Protein 4B2U (pdb70)

Radius of gyration: 8.45 Å; Cα contacts (8 Å, |Δi|>4): 69; chains: 1; bounding box: 25×18×13 Å

Foldseek 3Di:
DPQADDFFAFFQDCVVPTSLVQDFADDDPTTGSHHD

Nearest PDB structures (foldseek):
  4b2u-assembly1_A  TM=9.151E-01  e=2.242E-06  Hexophthalma dolichocephala
  4b2u-assembly1_A  TM=9.334E-01  e=3.554E-06  Hexophthalma dolichocephala
  4b2u-assembly1_A  TM=9.278E-01  e=2.105E-06  Hexophthalma dolichocephala
  4b2u-assembly1_A  TM=9.190E-01  e=1.086E-07  Hexophthalma dolichocephala
  4b2u-assembly1_A  TM=9.205E-01  e=9.787E-08  Hexophthalma dolichocephala

Organism: Hexophthalma dolichocephala (NCBI:txid2599099)

Structure (mmCIF, N/CA/C/O backbone):
data_4B2U
#
_entry.id   4B2U
#
_cell.length_a   1.000
_cell.length_b   1.000
_cell.length_c   1.000
_cell.angle_alpha   90.00
_cell.angle_beta   90.00
_cell.angle_gamma   90.00
#
_symmetry.space_group_name_H-M   'P 1'
#
loop_
_atom_site.group_PDB
_atom_site.id
_atom_site.type_symbol
_atom_site.label_atom_id
_atom_site.label_alt_id
_atom_site.label_comp_id
_atom_site.label_asym_id
_atom_site.label_entity_id
_atom_site.label_seq_id
_atom_site.pdbx_PDB_ins_code
_atom_site.Cartn_x
_atom_site.Cartn_y
_atom_site.Cartn_z
_atom_site.occupancy
_atom_site.B_iso_or_equiv
_atom_site.auth_seq_id
_atom_site.auth_comp_id
_atom_site.auth_asym_id
_atom_site.auth_atom_id
_atom_site.pdbx_PDB_model_num
ATOM 1 N N . GLY A 1 1 ? 13.071 -4.899 -7.594 1.00 0.00 1 GLY A N 1
ATOM 2 C CA . GLY A 1 1 ? 12.270 -4.392 -6.456 1.00 0.00 1 GLY A CA 1
ATOM 3 C C . GLY A 1 1 ? 13.129 -3.678 -5.438 1.00 0.00 1 GLY A C 1
ATOM 4 O O . GLY A 1 1 ? 14.337 -3.899 -5.373 1.00 0.00 1 GLY A O 1
ATOM 10 N N . THR A 1 2 ? 12.511 -2.825 -4.633 1.00 0.00 2 THR A N 1
ATOM 11 C CA . THR A 1 2 ? 13.237 -2.057 -3.635 1.00 0.00 2 THR A CA 1
ATOM 12 C C . THR A 1 2 ? 13.036 -2.659 -2.239 1.00 0.00 2 THR A C 1
ATOM 13 O O . THR A 1 2 ? 12.558 -1.988 -1.316 1.00 0.00 2 THR A O 1
ATOM 24 N N . TYR A 1 3 ? 13.401 -3.941 -2.106 1.00 0.00 3 TYR A N 1
ATOM 25 C CA . TYR A 1 3 ? 13.263 -4.694 -0.852 1.00 0.00 3 TYR A CA 1
ATOM 26 C C . TYR A 1 3 ? 11.795 -5.036 -0.571 1.00 0.00 3 TYR A C 1
ATOM 27 O O . TYR A 1 3 ? 11.468 -6.178 -0.248 1.00 0.00 3 TYR A O 1
ATOM 45 N N . CYS A 1 4 ? 10.923 -4.057 -0.723 1.00 0.00 4 CYS A N 1
ATOM 46 C CA . CYS A 1 4 ? 9.490 -4.266 -0.605 1.00 0.00 4 CYS A CA 1
ATOM 47 C C . CYS A 1 4 ? 8.795 -3.543 -1.759 1.00 0.00 4 CYS A C 1
ATOM 48 O O . CYS A 1 4 ? 9.470 -2.933 -2.593 1.00 0.00 4 CYS A O 1
ATOM 55 N N . ILE A 1 5 ? 7.475 -3.624 -1.830 1.00 0.00 5 ILE A N 1
ATOM 56 C CA . ILE A 1 5 ? 6.722 -2.940 -2.877 1.00 0.00 5 ILE A CA 1
ATOM 57 C C . ILE A 1 5 ? 6.912 -1.436 -2.735 1.00 0.00 5 ILE A C 1
ATOM 58 O O . ILE A 1 5 ? 6.767 -0.884 -1.642 1.00 0.00 5 ILE A O 1
ATOM 74 N N . GLU A 1 6 ? 7.249 -0.781 -3.839 1.00 0.00 6 GLU A N 1
ATOM 75 C CA . GLU A 1 6 ? 7.602 0.628 -3.815 1.00 0.00 6 GLU A CA 1
ATOM 76 C C . GLU A 1 6 ? 6.403 1.503 -3.477 1.00 0.00 6 GLU A C 1
ATOM 77 O O . GLU A 1 6 ? 5.246 1.135 -3.701 1.00 0.00 6 GLU A O 1
ATOM 89 N N . LEU A 1 7 ? 6.709 2.668 -2.933 1.00 0.00 7 LEU A N 1
ATOM 90 C CA . LEU A 1 7 ? 5.710 3.589 -2.423 1.00 0.00 7 LEU A CA 1
ATOM 91 C C . LEU A 1 7 ? 4.855 4.139 -3.562 1.00 0.00 7 LEU A C 1
ATOM 92 O O . LEU A 1 7 ? 5.367 4.761 -4.492 1.00 0.00 7 LEU A O 1
ATOM 108 N N . GLY A 1 8 ? 3.557 3.896 -3.479 1.00 0.00 8 GLY A N 1
ATOM 109 C CA . GLY A 1 8 ? 2.642 4.371 -4.497 1.00 0.00 8 GLY A CA 1
ATOM 110 C C . GLY A 1 8 ? 1.952 3.244 -5.237 1.00 0.00 8 GLY A C 1
ATOM 111 O O . GLY A 1 8 ? 0.950 3.463 -5.918 1.00 0.00 8 GLY A O 1
ATOM 115 N N . GLU A 1 9 ? 2.479 2.037 -5.101 1.00 0.00 9 GLU A N 1
ATOM 116 C CA . GLU A 1 9 ? 1.936 0.885 -5.802 1.00 0.00 9 GLU A CA 1
ATOM 117 C C . GLU A 1 9 ? 0.775 0.261 -5.040 1.00 0.00 9 GLU A C 1
ATOM 118 O O . GLU A 1 9 ? 0.550 0.557 -3.866 1.00 0.00 9 GLU A O 1
ATOM 130 N N . ARG A 1 10 ? 0.041 -0.599 -5.731 1.00 0.00 10 ARG A N 1
ATOM 131 C CA .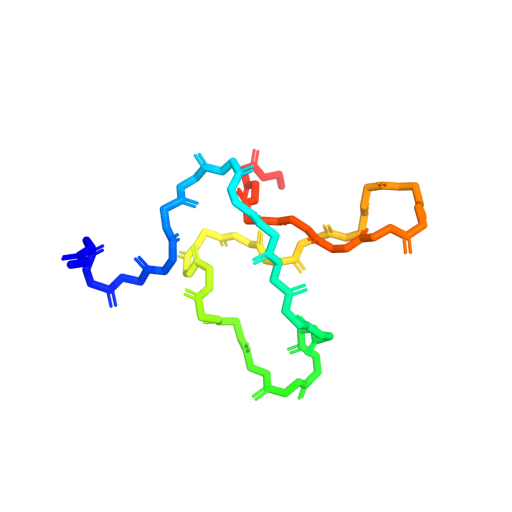 ARG A 1 10 ? -1.097 -1.296 -5.153 1.00 0.00 10 ARG A CA 1
ATOM 132 C C . ARG A 1 10 ? -0.615 -2.513 -4.380 1.00 0.00 10 ARG A C 1
ATOM 133 O O . ARG A 1 10 ? 0.316 -3.197 -4.807 1.00 0.00 10 ARG A O 1
ATOM 154 N N . CYS A 1 11 ? -1.245 -2.789 -3.255 1.00 0.00 11 CYS A N 1
ATOM 155 C CA . CYS A 1 11 ? -0.885 -3.946 -2.456 1.00 0.00 11 CYS A CA 1
ATOM 156 C C . CYS A 1 11 ? -2.109 -4.810 -2.174 1.00 0.00 11 CYS A C 1
ATOM 157 O O . CYS A 1 11 ? -3.241 -4.323 -2.212 1.00 0.00 11 CYS A O 1
ATOM 164 N N . PRO A 1 12 ? -1.902 -6.119 -1.954 1.00 0.00 12 PRO A N 1
ATOM 165 C CA . PRO A 1 12 ? -2.967 -7.020 -1.507 1.00 0.00 12 PRO A CA 1
ATOM 166 C C . PRO A 1 12 ? -3.361 -6.721 -0.068 1.00 0.00 12 PRO A C 1
ATOM 167 O O . PRO A 1 12 ? -2.671 -5.968 0.613 1.00 0.00 12 PRO A O 1
ATOM 178 N N . ASN A 1 13 ? -4.461 -7.312 0.384 1.00 0.00 13 ASN A N 1
ATOM 179 C CA . ASN A 1 13 ? -4.961 -7.086 1.738 1.00 0.00 13 ASN A CA 1
ATOM 180 C C . ASN A 1 13 ? -3.842 -7.273 2.770 1.00 0.00 13 ASN A C 1
ATOM 181 O O . ASN A 1 13 ? -3.256 -8.352 2.871 1.00 0.00 13 ASN A O 1
ATOM 192 N N . PRO A 1 14 ? -3.537 -6.210 3.545 1.00 0.00 14 PRO A N 1
ATOM 193 C CA . PRO A 1 14 ? -2.429 -6.192 4.515 1.00 0.00 14 PRO A CA 1
ATOM 194 C C . PRO A 1 14 ? -2.499 -7.305 5.555 1.00 0.00 14 PRO A C 1
ATOM 195 O O . PRO A 1 14 ? -1.509 -7.591 6.230 1.00 0.00 14 PRO A O 1
ATOM 206 N N . ARG A 1 15 ? -3.659 -7.932 5.687 1.00 0.00 15 ARG A N 1
ATOM 207 C CA . ARG A 1 15 ? -3.815 -9.055 6.603 1.00 0.00 15 ARG A CA 1
ATOM 208 C C . ARG A 1 15 ? -2.934 -10.225 6.166 1.00 0.00 15 ARG A C 1
ATOM 209 O O . ARG A 1 15 ? -2.590 -11.095 6.966 1.00 0.00 15 ARG A O 1
ATOM 230 N N . GLU A 1 16 ? -2.562 -10.227 4.889 1.00 0.00 16 GLU A N 1
ATOM 231 C CA . GLU A 1 16 ? -1.671 -11.247 4.342 1.00 0.00 16 GLU A CA 1
ATOM 232 C C . GLU A 1 16 ? -0.214 -10.914 4.656 1.00 0.00 16 GLU A C 1
ATOM 233 O O . GLU A 1 16 ? 0.683 -11.739 4.461 1.00 0.00 16 GLU A O 1
ATOM 245 N N . GLY A 1 17 ? 0.011 -9.707 5.153 1.00 0.00 17 GLY A N 1
ATOM 246 C CA . GLY A 1 17 ? 1.353 -9.255 5.449 1.00 0.00 17 GLY A CA 1
ATOM 247 C C . GLY A 1 17 ? 1.707 -8.013 4.660 1.00 0.00 17 GLY A C 1
ATOM 248 O O . GLY A 1 17 ? 1.409 -7.929 3.467 1.00 0.00 17 GLY A O 1
ATOM 252 N N . ASP A 1 18 ? 2.325 -7.032 5.312 1.00 0.00 18 ASP A N 1
ATOM 253 C CA . ASP A 1 18 ? 2.720 -5.817 4.617 1.00 0.00 18 ASP A CA 1
ATOM 254 C C . ASP A 1 18 ? 3.980 -6.061 3.801 1.00 0.00 18 ASP A C 1
ATOM 255 O O . ASP A 1 18 ? 5.081 -6.115 4.344 1.00 0.00 18 ASP A O 1
ATOM 264 N N . TRP A 1 19 ? 3.814 -6.192 2.492 1.00 0.00 19 TRP A N 1
ATOM 265 C CA . TRP A 1 19 ? 4.949 -6.268 1.578 1.00 0.00 19 TRP A CA 1
ATOM 266 C C . TRP A 1 19 ? 5.247 -4.876 1.037 1.00 0.00 19 TRP A C 1
ATOM 267 O O . TRP A 1 19 ? 6.066 -4.688 0.156 1.00 0.00 19 TRP A O 1
ATOM 288 N N . CYS A 1 20 ? 4.562 -3.917 1.625 1.00 0.00 20 CYS A N 1
ATOM 289 C CA . CYS A 1 20 ? 4.659 -2.496 1.304 1.00 0.00 20 CYS A CA 1
ATOM 290 C C . CYS A 1 20 ? 5.798 -1.825 2.035 1.00 0.00 20 CYS A C 1
ATOM 291 O O . CYS A 1 20 ? 6.123 -0.680 1.738 1.00 0.00 20 CYS A O 1
ATOM 298 N N . CYS A 1 21 ? 6.473 -2.607 2.864 1.00 0.00 21 CYS A N 1
ATOM 299 C CA . CYS A 1 21 ? 6.981 -2.281 4.221 1.00 0.00 21 CYS A CA 1
ATOM 300 C C . CYS A 1 21 ? 7.119 -0.792 4.627 1.00 0.00 21 CYS A C 1
ATOM 301 O O . CYS A 1 21 ? 7.950 -0.446 5.466 1.00 0.00 21 CYS A O 1
ATOM 308 N N . HIS A 1 22 ? 6.300 0.069 4.053 1.00 0.00 22 HIS A N 1
ATOM 309 C CA . HIS A 1 22 ? 5.920 1.318 4.694 1.00 0.00 22 HIS A CA 1
ATOM 310 C C . HIS A 1 22 ? 4.602 1.066 5.416 1.00 0.00 22 HIS A C 1
ATOM 311 O O . HIS A 1 22 ? 4.585 0.798 6.616 1.00 0.00 22 HIS A O 1
ATOM 326 N N . LYS A 1 23 ? 3.500 1.137 4.673 1.00 0.00 23 LYS A N 1
ATOM 327 C CA . LYS A 1 23 ? 2.222 0.622 5.140 1.00 0.00 23 LYS A CA 1
ATOM 328 C C . LYS A 1 23 ? 1.332 0.271 3.955 1.00 0.00 23 LYS A C 1
ATOM 329 O O . LYS A 1 23 ? 1.198 1.060 3.023 1.00 0.00 23 LYS A O 1
ATOM 348 N N . CYS A 1 24 ? 0.750 -0.919 3.976 1.00 0.00 24 CYS A N 1
ATOM 349 C CA . CYS A 1 24 ? -0.280 -1.270 3.013 1.00 0.00 24 CYS A CA 1
ATOM 350 C C . CYS A 1 24 ? -1.600 -0.800 3.580 1.00 0.00 24 CYS A C 1
ATOM 351 O O . CYS A 1 24 ? -2.171 -1.428 4.472 1.00 0.00 24 CYS A O 1
ATOM 358 N N . VAL A 1 25 ? -2.049 0.333 3.094 1.00 0.00 25 VAL A N 1
ATOM 359 C CA . VAL A 1 25 ? -3.132 1.046 3.719 1.00 0.00 25 VAL A CA 1
ATOM 360 C C . VAL A 1 25 ? -4.286 1.239 2.735 1.00 0.00 25 VAL A C 1
ATOM 361 O O . VAL A 1 25 ? -4.068 1.484 1.545 1.00 0.00 25 VAL A O 1
ATOM 374 N N . PRO A 1 26 ? -5.530 1.071 3.206 1.00 0.00 26 PRO A N 1
ATOM 375 C CA . PRO A 1 26 ? -6.715 1.274 2.376 1.00 0.00 26 PRO A CA 1
ATOM 376 C C . PRO A 1 26 ? -6.892 2.730 1.963 1.00 0.00 26 PRO A C 1
ATOM 377 O O . PRO A 1 26 ? -7.033 3.622 2.803 1.00 0.00 26 PRO A O 1
ATOM 388 N N . GLU A 1 27 ? -6.888 2.951 0.664 1.00 0.00 27 GLU A N 1
ATOM 389 C CA . GLU A 1 27 ? -7.100 4.271 0.094 1.00 0.00 27 GLU A CA 1
ATOM 390 C C . GLU A 1 27 ? -8.333 4.228 -0.799 1.00 0.00 27 GLU A C 1
ATOM 391 O O . GLU A 1 27 ? -8.222 4.038 -2.010 1.00 0.00 27 GLU A O 1
ATOM 403 N N . GLY A 1 28 ? -9.505 4.387 -0.203 1.00 0.00 28 GLY A N 1
ATOM 404 C CA . GLY A 1 28 ? -10.733 4.247 -0.960 1.00 0.00 28 GLY A CA 1
ATOM 405 C C . GLY A 1 28 ? -11.179 2.801 -1.053 1.00 0.00 28 GLY A C 1
ATOM 406 O O . GLY A 1 28 ? -11.587 2.207 -0.055 1.00 0.00 28 GLY A O 1
ATOM 410 N N . LYS A 1 29 ? -11.107 2.223 -2.242 1.00 0.00 29 LYS A N 1
ATOM 411 C CA . LYS A 1 29 ? -11.566 0.853 -2.447 1.00 0.00 29 LYS A CA 1
ATOM 412 C C . LYS A 1 29 ? -10.405 -0.117 -2.619 1.00 0.00 29 LYS A C 1
ATOM 413 O O . LYS A 1 29 ? -10.600 -1.334 -2.653 1.00 0.00 29 LYS A O 1
ATOM 432 N N . ARG A 1 30 ? -9.202 0.412 -2.723 1.00 0.00 30 ARG A N 1
ATOM 433 C CA . ARG A 1 30 ? -8.029 -0.416 -2.925 1.00 0.00 30 ARG A CA 1
ATOM 434 C C . ARG A 1 30 ? -7.051 -0.245 -1.778 1.00 0.00 30 ARG A C 1
ATOM 435 O O . ARG A 1 30 ? -7.230 0.615 -0.914 1.00 0.00 30 ARG A O 1
ATOM 456 N N . PHE A 1 31 ? -6.021 -1.067 -1.784 1.00 0.00 31 PHE A N 1
ATOM 457 C CA . PHE A 1 31 ? -4.926 -0.934 -0.840 1.00 0.00 31 PHE A CA 1
ATOM 458 C C . PHE A 1 31 ? -3.690 -0.454 -1.582 1.00 0.00 31 PHE A C 1
ATOM 459 O O . PHE A 1 31 ? -3.432 -0.879 -2.712 1.00 0.00 31 PHE A O 1
ATOM 476 N N . TYR A 1 32 ? -2.938 0.432 -0.962 1.00 0.00 32 TYR A N 1
ATOM 477 C CA . TYR A 1 32 ? -1.747 0.987 -1.579 1.00 0.00 32 TYR A CA 1
ATOM 478 C C . TYR A 1 32 ? -0.604 1.037 -0.584 1.00 0.00 32 TYR A C 1
ATOM 479 O O . TYR A 1 32 ? -0.820 1.199 0.617 1.00 0.00 32 TYR A O 1
ATOM 497 N N . CYS A 1 33 ? 0.605 0.909 -1.093 1.00 0.00 33 CYS A N 1
ATOM 498 C CA . CYS A 1 33 ? 1.791 1.071 -0.283 1.00 0.00 33 CYS A CA 1
ATOM 499 C C . CYS A 1 33 ? 2.052 2.551 -0.079 1.00 0.00 33 CYS A C 1
ATOM 500 O O . CYS A 1 33 ? 2.631 3.216 -0.936 1.00 0.00 33 CYS A O 1
ATOM 507 N N . ARG A 1 34 ? 1.595 3.065 1.048 1.00 0.00 34 ARG A N 1
ATOM 508 C CA . ARG A 1 34 ? 1.694 4.482 1.340 1.00 0.00 34 ARG A CA 1
ATOM 509 C C . ARG A 1 34 ? 2.524 4.700 2.584 1.00 0.00 34 ARG A C 1
ATOM 510 O O . ARG A 1 34 ? 2.791 3.766 3.340 1.00 0.00 34 ARG A O 1
ATOM 531 N N . ASP A 1 35 ? 2.937 5.934 2.782 1.00 0.00 35 ASP A N 1
ATOM 532 C CA . ASP A 1 35 ? 3.565 6.329 4.020 1.00 0.00 35 ASP A CA 1
ATOM 533 C C . ASP A 1 35 ? 2.532 7.096 4.827 1.00 0.00 35 ASP A C 1
ATOM 534 O O . ASP A 1 35 ? 2.431 8.320 4.740 1.00 0.00 35 ASP A O 1
ATOM 543 N N . GLN A 1 36 ? 1.747 6.355 5.587 1.00 0.00 36 GLN A N 1
ATOM 544 C CA . GLN A 1 36 ? 0.591 6.905 6.264 1.00 0.00 36 GLN A CA 1
ATOM 545 C C . GLN A 1 36 ? 0.498 6.333 7.670 1.00 0.00 36 GLN A C 1
ATOM 546 O O . GLN A 1 36 ? 0.743 7.078 8.638 1.00 0.00 36 GLN A O 1
ATOM 561 N N . GLY A 1 1 ? 13.736 -4.266 -8.234 1.00 0.00 1 GLY A N 2
ATOM 562 C CA . GLY A 1 1 ? 13.114 -2.941 -8.003 1.00 0.00 1 GLY A CA 2
ATOM 563 C C . GLY A 1 1 ? 13.669 -2.251 -6.777 1.00 0.00 1 GLY A C 2
ATOM 564 O O . GLY A 1 1 ? 14.659 -1.524 -6.855 1.00 0.00 1 GLY A O 2
ATOM 570 N N . THR A 1 2 ? 13.035 -2.484 -5.640 1.00 0.00 2 THR A N 2
ATOM 571 C CA . THR A 1 2 ? 13.447 -1.860 -4.395 1.00 0.00 2 THR A CA 2
ATOM 572 C C . THR A 1 2 ? 13.041 -2.742 -3.217 1.00 0.00 2 THR A C 2
ATOM 573 O O . THR A 1 2 ? 12.487 -3.827 -3.415 1.00 0.00 2 THR A O 2
ATOM 584 N N . TYR A 1 3 ? 13.326 -2.288 -2.004 1.00 0.00 3 TYR A N 2
ATOM 585 C CA . TYR A 1 3 ? 12.935 -3.015 -0.807 1.00 0.00 3 TYR A CA 2
ATOM 586 C C . TYR A 1 3 ? 11.422 -3.018 -0.681 1.00 0.00 3 TYR A C 2
ATOM 587 O O . TYR A 1 3 ? 10.793 -1.961 -0.760 1.00 0.00 3 TYR A O 2
ATOM 605 N N . CYS A 1 4 ? 10.860 -4.215 -0.505 1.00 0.00 4 CYS A N 2
ATOM 606 C CA . CYS A 1 4 ? 9.408 -4.433 -0.478 1.00 0.00 4 CYS A CA 2
ATOM 607 C C . CYS A 1 4 ? 8.728 -3.748 -1.674 1.00 0.00 4 CYS A C 2
ATOM 608 O O . CYS A 1 4 ? 9.369 -3.525 -2.708 1.00 0.00 4 CYS A O 2
ATOM 615 N N . ILE A 1 5 ? 7.438 -3.470 -1.574 1.00 0.00 5 ILE A N 2
ATOM 616 C CA . ILE A 1 5 ? 6.734 -2.787 -2.649 1.00 0.00 5 ILE A CA 2
ATOM 617 C C . ILE A 1 5 ? 7.066 -1.303 -2.620 1.00 0.00 5 ILE A C 2
ATOM 618 O O . ILE A 1 5 ? 7.055 -0.669 -1.557 1.00 0.00 5 ILE A O 2
ATOM 634 N N . GLU A 1 6 ? 7.377 -0.758 -3.788 1.00 0.00 6 GLU A N 2
ATOM 635 C CA . GLU A 1 6 ? 7.748 0.634 -3.902 1.00 0.00 6 GLU A CA 2
ATOM 636 C C . GLU A 1 6 ? 6.570 1.532 -3.557 1.00 0.00 6 GLU A C 2
ATOM 637 O O . GLU A 1 6 ? 5.403 1.186 -3.768 1.00 0.00 6 GLU A O 2
ATOM 649 N N . LEU A 1 7 ? 6.898 2.690 -3.024 1.00 0.00 7 LEU A N 2
ATOM 650 C CA . LEU A 1 7 ? 5.920 3.598 -2.467 1.00 0.00 7 LEU A CA 2
ATOM 651 C C . LEU A 1 7 ? 5.045 4.189 -3.568 1.00 0.00 7 LEU A C 2
ATOM 652 O O . LEU A 1 7 ? 5.541 4.827 -4.498 1.00 0.00 7 LEU A O 2
ATOM 668 N N . GLY A 1 8 ? 3.745 3.967 -3.454 1.00 0.00 8 GLY A N 2
ATOM 669 C CA . GLY A 1 8 ? 2.813 4.462 -4.445 1.00 0.00 8 GLY A CA 2
ATOM 670 C C . GLY A 1 8 ? 2.050 3.354 -5.139 1.00 0.00 8 GLY A C 2
ATOM 671 O O . GLY A 1 8 ? 0.970 3.585 -5.682 1.00 0.00 8 GLY A O 2
ATOM 675 N N . GLU A 1 9 ? 2.597 2.148 -5.104 1.00 0.00 9 GLU A N 2
ATOM 676 C CA . GLU A 1 9 ? 2.014 1.021 -5.816 1.00 0.00 9 GLU A CA 2
ATOM 677 C C . GLU A 1 9 ? 0.895 0.371 -5.017 1.00 0.00 9 GLU A C 2
ATOM 678 O O . GLU A 1 9 ? 0.687 0.683 -3.844 1.00 0.00 9 GLU A O 2
ATOM 690 N N . ARG A 1 10 ? 0.186 -0.541 -5.668 1.00 0.00 10 ARG A N 2
ATOM 691 C CA . ARG A 1 10 ? -0.907 -1.262 -5.039 1.00 0.00 10 ARG A CA 2
ATOM 692 C C . ARG A 1 10 ? -0.368 -2.423 -4.222 1.00 0.00 10 ARG A C 2
ATOM 693 O O . ARG A 1 10 ? 0.606 -3.069 -4.615 1.00 0.00 10 ARG A O 2
ATOM 714 N N . CYS A 1 11 ? -0.999 -2.685 -3.095 1.00 0.00 11 CYS A N 2
ATOM 715 C CA . CYS A 1 11 ? -0.617 -3.805 -2.261 1.00 0.00 11 CYS A CA 2
ATOM 716 C C . CYS A 1 11 ? -1.803 -4.735 -2.048 1.00 0.00 11 CYS A C 2
ATOM 717 O O . CYS A 1 11 ? -2.956 -4.298 -2.085 1.00 0.00 11 CYS A O 2
ATOM 724 N N . PRO A 1 12 ? -1.539 -6.042 -1.875 1.00 0.00 12 PRO A N 2
ATOM 725 C CA . PRO A 1 12 ? -2.573 -7.005 -1.503 1.00 0.00 12 PRO A CA 2
ATOM 726 C C . PRO A 1 12 ? -3.049 -6.747 -0.084 1.00 0.00 12 PRO A C 2
ATOM 727 O O . PRO A 1 12 ? -2.348 -6.095 0.691 1.00 0.00 12 PRO A O 2
ATOM 738 N N . ASN A 1 13 ? -4.234 -7.246 0.247 1.00 0.00 13 ASN A N 2
ATOM 739 C CA . ASN A 1 13 ? -4.788 -7.088 1.587 1.00 0.00 13 ASN A CA 2
ATOM 740 C C . ASN A 1 13 ? -3.753 -7.516 2.626 1.00 0.00 13 ASN A C 2
ATOM 741 O O . ASN A 1 13 ? -3.343 -8.673 2.651 1.00 0.00 13 ASN A O 2
ATOM 752 N N . PRO A 1 14 ? -3.314 -6.574 3.484 1.00 0.00 14 PRO A N 2
ATOM 753 C CA . PRO A 1 14 ? -2.203 -6.789 4.421 1.00 0.00 14 PRO A CA 2
ATOM 754 C C . PRO A 1 14 ? -2.391 -7.995 5.344 1.00 0.00 14 PRO A C 2
ATOM 755 O O . PRO A 1 14 ? -1.410 -8.599 5.785 1.00 0.00 14 PRO A O 2
ATOM 766 N N . ARG A 1 15 ? -3.640 -8.352 5.630 1.00 0.00 15 ARG A N 2
ATOM 767 C CA . ARG A 1 15 ? -3.925 -9.508 6.481 1.00 0.00 15 ARG A CA 2
ATOM 768 C C . ARG A 1 15 ? -3.658 -10.810 5.723 1.00 0.00 15 ARG A C 2
ATOM 769 O O . ARG A 1 15 ? -3.602 -11.889 6.310 1.00 0.00 15 ARG A O 2
ATOM 790 N N . GLU A 1 16 ? -3.489 -10.692 4.413 1.00 0.00 16 GLU A N 2
ATOM 791 C CA . GLU A 1 16 ? -3.190 -11.834 3.557 1.00 0.00 16 GLU A CA 2
ATOM 792 C C . GLU A 1 16 ? -1.722 -11.806 3.136 1.00 0.00 16 GLU A C 2
ATOM 793 O O . GLU A 1 16 ? -1.311 -12.515 2.214 1.00 0.00 16 GLU A O 2
ATOM 805 N N . GLY A 1 17 ? -0.937 -10.978 3.809 1.00 0.00 17 GLY A N 2
ATOM 806 C CA . GLY A 1 17 ? 0.469 -10.857 3.478 1.00 0.00 17 GLY A CA 2
ATOM 807 C C . GLY A 1 17 ? 0.849 -9.440 3.097 1.00 0.00 17 GLY A C 2
ATOM 808 O O . GLY A 1 17 ? 0.497 -8.967 2.015 1.00 0.00 17 GLY A O 2
ATOM 812 N N . ASP A 1 18 ? 1.567 -8.761 3.982 1.00 0.00 18 ASP A N 2
ATOM 813 C CA . ASP A 1 18 ? 1.970 -7.379 3.745 1.00 0.00 18 ASP A CA 2
ATOM 814 C C . ASP A 1 18 ? 3.386 -7.315 3.187 1.00 0.00 18 ASP A C 2
ATOM 815 O O . ASP A 1 18 ? 4.341 -7.731 3.843 1.00 0.00 18 ASP A O 2
ATOM 824 N N . TRP A 1 19 ? 3.511 -6.808 1.968 1.00 0.00 19 TRP A N 2
ATOM 825 C CA . TRP A 1 19 ? 4.815 -6.615 1.343 1.00 0.00 19 TRP A CA 2
ATOM 826 C C . TRP A 1 19 ? 5.041 -5.126 1.092 1.00 0.00 19 TRP A C 2
ATOM 827 O O . TRP A 1 19 ? 5.870 -4.736 0.282 1.00 0.00 19 TRP A O 2
ATOM 848 N N . CYS A 1 20 ? 4.306 -4.311 1.826 1.00 0.00 20 CYS A N 2
ATOM 849 C CA . CYS A 1 20 ? 4.242 -2.864 1.608 1.00 0.00 20 CYS A CA 2
ATOM 850 C C . CYS A 1 20 ? 5.423 -2.113 2.193 1.00 0.00 20 CYS A C 2
ATOM 851 O O . CYS A 1 20 ? 5.633 -0.957 1.828 1.00 0.00 20 CYS A O 2
ATOM 858 N N . CYS A 1 21 ? 6.269 -2.827 2.936 1.00 0.00 21 CYS A N 2
ATOM 859 C CA . CYS A 1 21 ? 6.959 -2.395 4.194 1.00 0.00 21 CYS A CA 2
ATOM 860 C C . CYS A 1 21 ? 7.039 -0.878 4.498 1.00 0.00 21 CYS A C 2
ATOM 861 O O . CYS A 1 21 ? 7.988 -0.407 5.127 1.00 0.00 21 CYS A O 2
ATOM 868 N N . HIS A 1 22 ? 6.046 -0.136 4.058 1.00 0.00 22 HIS A N 2
ATOM 869 C CA . HIS A 1 22 ? 5.771 1.199 4.553 1.00 0.00 22 HIS A CA 2
ATOM 870 C C . HIS A 1 22 ? 4.438 1.145 5.295 1.00 0.00 22 HIS A C 2
ATOM 871 O O . HIS A 1 22 ? 4.404 0.977 6.514 1.00 0.00 22 HIS A O 2
ATOM 886 N N . LYS A 1 23 ? 3.344 1.258 4.548 1.00 0.00 23 LYS A N 2
ATOM 887 C CA . LYS A 1 23 ? 2.018 0.965 5.066 1.00 0.00 23 LYS A CA 2
ATOM 888 C C . LYS A 1 23 ? 1.092 0.556 3.928 1.00 0.00 23 LYS A C 2
ATOM 889 O O . LYS A 1 23 ? 0.960 1.281 2.945 1.00 0.00 23 LYS A O 2
ATOM 908 N N . CYS A 1 24 ? 0.472 -0.607 4.054 1.00 0.00 24 CYS A N 2
ATOM 909 C CA . CYS A 1 24 ? -0.555 -1.020 3.111 1.00 0.00 24 CYS A CA 2
ATOM 910 C C . CYS A 1 24 ? -1.879 -0.483 3.609 1.00 0.00 24 CYS A C 2
ATOM 911 O O . CYS A 1 24 ? -2.591 -1.132 4.381 1.00 0.00 24 CYS A O 2
ATOM 918 N N . VAL A 1 25 ? -2.182 0.726 3.192 1.00 0.00 25 VAL A N 2
ATOM 919 C CA . VAL A 1 25 ? -3.280 1.469 3.753 1.00 0.00 25 VAL A CA 2
ATOM 920 C C . VAL A 1 25 ? -4.428 1.542 2.745 1.00 0.00 25 VAL A C 2
ATOM 921 O O . VAL A 1 25 ? -4.205 1.741 1.547 1.00 0.00 25 VAL A O 2
ATOM 934 N N . PRO A 1 26 ? -5.664 1.315 3.207 1.00 0.00 26 PRO A N 2
ATOM 935 C CA . PRO A 1 26 ? -6.837 1.347 2.340 1.00 0.00 26 PRO A CA 2
ATOM 936 C C . PRO A 1 26 ? -7.124 2.745 1.812 1.00 0.00 26 PRO A C 2
ATOM 937 O O . PRO A 1 26 ? -7.389 3.677 2.572 1.00 0.00 26 PRO A O 2
ATOM 948 N N . GLU A 1 27 ? -7.082 2.862 0.502 1.00 0.00 27 GLU A N 2
ATOM 949 C CA . GLU A 1 27 ? -7.383 4.102 -0.187 1.00 0.00 27 GLU A CA 2
ATOM 950 C C . GLU A 1 27 ? -8.754 3.967 -0.819 1.00 0.00 27 GLU A C 2
ATOM 951 O O . GLU A 1 27 ? -8.875 3.748 -2.025 1.00 0.00 27 GLU A O 2
ATOM 963 N N . GLY A 1 28 ? -9.786 4.079 -0.003 1.00 0.00 28 GLY A N 2
ATOM 964 C CA . GLY A 1 28 ? -11.113 3.746 -0.464 1.00 0.00 28 GLY A CA 2
ATOM 965 C C . GLY A 1 28 ? -11.360 2.257 -0.349 1.00 0.00 28 GLY A C 2
ATOM 966 O O . GLY A 1 28 ? -11.466 1.724 0.757 1.00 0.00 28 GLY A O 2
ATOM 970 N N . LYS A 1 29 ? -11.442 1.581 -1.483 1.00 0.00 29 LYS A N 2
ATOM 971 C CA . LYS A 1 29 ? -11.666 0.142 -1.491 1.00 0.00 29 LYS A CA 2
ATOM 972 C C . LYS A 1 29 ? -10.346 -0.618 -1.588 1.00 0.00 29 LYS A C 2
ATOM 973 O O . LYS A 1 29 ? -10.189 -1.690 -1.005 1.00 0.00 29 LYS A O 2
ATOM 992 N N . ARG A 1 30 ? -9.395 -0.053 -2.310 1.00 0.00 30 ARG A N 2
ATOM 993 C CA . ARG A 1 30 ? -8.154 -0.749 -2.606 1.00 0.00 30 ARG A CA 2
ATOM 994 C C . ARG A 1 30 ? -7.087 -0.429 -1.571 1.00 0.00 30 ARG A C 2
ATOM 995 O O . ARG A 1 30 ? -7.264 0.449 -0.732 1.00 0.00 30 ARG A O 2
ATOM 1016 N N . PHE A 1 31 ? -5.983 -1.148 -1.642 1.00 0.00 31 PHE A N 2
ATOM 1017 C CA . PHE A 1 31 ? -4.858 -0.921 -0.749 1.00 0.00 31 PHE A CA 2
ATOM 1018 C C . PHE A 1 31 ? -3.652 -0.429 -1.540 1.00 0.00 31 PHE A C 2
ATOM 1019 O O . PHE A 1 31 ? -3.393 -0.901 -2.653 1.00 0.00 31 PHE A O 2
ATOM 1036 N N . TYR A 1 32 ? -2.922 0.515 -0.968 1.00 0.00 32 TYR A N 2
ATOM 1037 C CA . TYR A 1 32 ? -1.737 1.069 -1.608 1.00 0.00 32 TYR A CA 2
ATOM 1038 C C . TYR A 1 32 ? -0.620 1.232 -0.592 1.00 0.00 32 TYR A C 2
ATOM 1039 O O . TYR A 1 32 ? -0.878 1.500 0.584 1.00 0.00 32 TYR A O 2
ATOM 1057 N N . CYS A 1 33 ? 0.613 1.078 -1.047 1.00 0.00 33 CYS A N 2
ATOM 1058 C CA . CYS A 1 33 ? 1.762 1.304 -0.191 1.00 0.00 33 CYS A CA 2
ATOM 1059 C C . CYS A 1 33 ? 2.009 2.794 -0.059 1.00 0.00 33 CYS A C 2
ATOM 1060 O O . CYS A 1 33 ? 2.553 3.427 -0.964 1.00 0.00 33 CYS A O 2
ATOM 1067 N N . ARG A 1 34 ? 1.585 3.349 1.059 1.00 0.00 34 ARG A N 2
ATOM 1068 C CA . ARG A 1 34 ? 1.759 4.765 1.327 1.00 0.00 34 ARG A CA 2
ATOM 1069 C C . ARG A 1 34 ? 2.717 4.942 2.487 1.00 0.00 34 ARG A C 2
ATOM 1070 O O . ARG A 1 34 ? 2.949 4.011 3.259 1.00 0.00 34 ARG A O 2
ATOM 1091 N N . ASP A 1 35 ? 3.282 6.127 2.600 1.00 0.00 35 ASP A N 2
ATOM 1092 C CA . ASP A 1 35 ? 4.129 6.453 3.730 1.00 0.00 35 ASP A CA 2
ATOM 1093 C C . ASP A 1 35 ? 3.339 7.327 4.687 1.00 0.00 35 ASP A C 2
ATOM 1094 O O . ASP A 1 35 ? 3.354 8.556 4.595 1.00 0.00 35 ASP A O 2
ATOM 1103 N N . GLN A 1 36 ? 2.627 6.681 5.590 1.00 0.00 36 GLN A N 2
ATOM 1104 C CA . GLN A 1 36 ? 1.720 7.369 6.485 1.00 0.00 36 GLN A CA 2
ATOM 1105 C C . GLN A 1 36 ? 2.211 7.258 7.921 1.00 0.00 36 GLN A C 2
ATOM 1106 O O . GLN A 1 36 ? 1.903 6.252 8.588 1.00 0.00 36 GLN A O 2
ATOM 1121 N N . GLY A 1 1 ? 15.836 -4.049 -7.846 1.00 0.00 1 GLY A N 3
ATOM 1122 C CA . GLY A 1 1 ? 14.671 -4.862 -7.424 1.00 0.00 1 GLY A CA 3
ATOM 1123 C C . GLY A 1 1 ? 14.165 -4.452 -6.060 1.00 0.00 1 GLY A C 3
ATOM 1124 O O . GLY A 1 1 ? 14.945 -4.047 -5.197 1.00 0.00 1 GLY A O 3
ATOM 1130 N N . THR A 1 2 ? 12.862 -4.554 -5.857 1.00 0.00 2 THR A N 3
ATOM 1131 C CA . THR A 1 2 ? 12.250 -4.147 -4.605 1.00 0.00 2 THR A CA 3
ATOM 1132 C C . THR A 1 2 ? 11.596 -5.327 -3.886 1.00 0.00 2 THR A C 3
ATOM 1133 O O . THR A 1 2 ? 10.501 -5.758 -4.252 1.00 0.00 2 THR A O 3
ATOM 1144 N N . TYR A 1 3 ? 12.288 -5.866 -2.880 1.00 0.00 3 TYR A N 3
ATOM 1145 C CA . TYR A 1 3 ? 11.707 -6.895 -2.011 1.00 0.00 3 TYR A CA 3
ATOM 1146 C C . TYR A 1 3 ? 10.445 -6.357 -1.340 1.00 0.00 3 TYR A C 3
ATOM 1147 O O . TYR A 1 3 ? 9.460 -7.078 -1.172 1.00 0.00 3 TYR A O 3
ATOM 1165 N N . CYS A 1 4 ? 10.484 -5.088 -0.967 1.00 0.00 4 CYS A N 3
ATOM 1166 C CA . CYS A 1 4 ? 9.304 -4.398 -0.482 1.00 0.00 4 CYS A CA 3
ATOM 1167 C C . CYS A 1 4 ? 8.693 -3.593 -1.620 1.00 0.00 4 CYS A C 3
ATOM 1168 O O . CYS A 1 4 ? 9.410 -3.039 -2.455 1.00 0.00 4 CYS A O 3
ATOM 1175 N N . ILE A 1 5 ? 7.372 -3.540 -1.652 1.00 0.00 5 ILE A N 3
ATOM 1176 C CA . ILE A 1 5 ? 6.650 -2.852 -2.707 1.00 0.00 5 ILE A CA 3
ATOM 1177 C C . ILE A 1 5 ? 6.898 -1.356 -2.614 1.00 0.00 5 ILE A C 3
ATOM 1178 O O . ILE A 1 5 ? 6.771 -0.755 -1.545 1.00 0.00 5 ILE A O 3
ATOM 1194 N N . GLU A 1 6 ? 7.260 -0.774 -3.743 1.00 0.00 6 GLU A N 3
ATOM 1195 C CA . GLU A 1 6 ? 7.616 0.627 -3.815 1.00 0.00 6 GLU A CA 3
ATOM 1196 C C . GLU A 1 6 ? 6.417 1.522 -3.522 1.00 0.00 6 GLU A C 3
ATOM 1197 O O . GLU A 1 6 ? 5.263 1.168 -3.784 1.00 0.00 6 GLU A O 3
ATOM 1209 N N . LEU A 1 7 ? 6.720 2.680 -2.966 1.00 0.00 7 LEU A N 3
ATOM 1210 C CA . LEU A 1 7 ? 5.720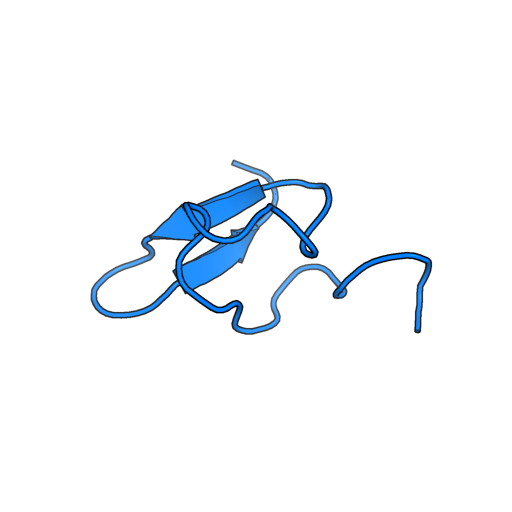 3.608 -2.470 1.00 0.00 7 LEU A CA 3
ATOM 1211 C C . LEU A 1 7 ? 4.862 4.151 -3.611 1.00 0.00 7 LEU A C 3
ATOM 1212 O O . LEU A 1 7 ? 5.370 4.758 -4.555 1.00 0.00 7 LEU A O 3
ATOM 1228 N N . GLY A 1 8 ? 3.560 3.924 -3.515 1.00 0.00 8 GLY A N 3
ATOM 1229 C CA . GLY A 1 8 ? 2.645 4.379 -4.543 1.00 0.00 8 GLY A CA 3
ATOM 1230 C C . GLY A 1 8 ? 1.994 3.233 -5.290 1.00 0.00 8 GLY A C 3
ATOM 1231 O O . GLY A 1 8 ? 1.038 3.434 -6.040 1.00 0.00 8 GLY A O 3
ATOM 1235 N N . GLU A 1 9 ? 2.508 2.030 -5.086 1.00 0.00 9 GLU A N 3
ATOM 1236 C CA . GLU A 1 9 ? 1.984 0.852 -5.757 1.00 0.00 9 GLU A CA 3
ATOM 1237 C C . GLU A 1 9 ? 0.829 0.226 -4.988 1.00 0.00 9 GLU A C 3
ATOM 1238 O O . GLU A 1 9 ? 0.567 0.568 -3.834 1.00 0.00 9 GLU A O 3
ATOM 1250 N N . ARG A 1 10 ? 0.151 -0.696 -5.651 1.00 0.00 10 ARG A N 3
ATOM 1251 C CA . ARG A 1 10 ? -0.944 -1.444 -5.054 1.00 0.00 10 ARG A CA 3
ATOM 1252 C C . ARG A 1 10 ? -0.407 -2.585 -4.213 1.00 0.00 10 ARG A C 3
ATOM 1253 O O . ARG A 1 10 ? 0.554 -3.252 -4.599 1.00 0.00 10 ARG A O 3
ATOM 1274 N N . CYS A 1 11 ? -1.021 -2.807 -3.065 1.00 0.00 11 CYS A N 3
ATOM 1275 C CA . CYS A 1 11 ? -0.616 -3.893 -2.197 1.00 0.00 11 CYS A CA 3
ATOM 1276 C C . CYS A 1 11 ? -1.770 -4.847 -1.947 1.00 0.00 11 CYS A C 3
ATOM 1277 O O . CYS A 1 11 ? -2.927 -4.426 -1.863 1.00 0.00 11 CYS A O 3
ATOM 1284 N N . PRO A 1 12 ? -1.478 -6.157 -1.883 1.00 0.00 12 PRO A N 3
ATOM 1285 C CA . PRO A 1 12 ? -2.448 -7.147 -1.426 1.00 0.00 12 PRO A CA 3
ATOM 1286 C C . PRO A 1 12 ? -2.840 -6.868 0.015 1.00 0.00 12 PRO A C 3
ATOM 1287 O O . PRO A 1 12 ? -2.004 -6.427 0.807 1.00 0.00 12 PRO A O 3
ATOM 1298 N N . ASN A 1 13 ? -4.103 -7.121 0.339 1.00 0.00 13 ASN A N 3
ATOM 1299 C CA . ASN A 1 13 ? -4.631 -6.863 1.672 1.00 0.00 13 ASN A CA 3
ATOM 1300 C C . ASN A 1 13 ? -3.716 -7.455 2.735 1.00 0.00 13 ASN A C 3
ATOM 1301 O O . ASN A 1 13 ? -3.430 -8.650 2.717 1.00 0.00 13 ASN A O 3
ATOM 1312 N N . PRO A 1 14 ? -3.247 -6.614 3.676 1.00 0.00 14 PRO A N 3
ATOM 1313 C CA . PRO A 1 14 ? -2.259 -7.002 4.692 1.00 0.00 14 PRO A CA 3
ATOM 1314 C C . PRO A 1 14 ? -2.647 -8.256 5.472 1.00 0.00 14 PRO A C 3
ATOM 1315 O O . PRO A 1 14 ? -1.785 -8.925 6.041 1.00 0.00 14 PRO A O 3
ATOM 1326 N N . ARG A 1 15 ? -3.938 -8.580 5.488 1.00 0.00 15 ARG A N 3
ATOM 1327 C CA . ARG A 1 15 ? -4.413 -9.803 6.126 1.00 0.00 15 ARG A CA 3
ATOM 1328 C C . ARG A 1 15 ? -3.784 -11.054 5.503 1.00 0.00 15 ARG A C 3
ATOM 1329 O O . ARG A 1 15 ? -3.728 -12.108 6.136 1.00 0.00 15 ARG A O 3
ATOM 1350 N N . GLU A 1 16 ? -3.306 -10.935 4.270 1.00 0.00 16 GLU A N 3
ATOM 1351 C CA . GLU A 1 16 ? -2.700 -12.065 3.572 1.00 0.00 16 GLU A CA 3
ATOM 1352 C C . GLU A 1 16 ? -1.238 -11.784 3.235 1.00 0.00 16 GLU A C 3
ATOM 1353 O O . GLU A 1 16 ? -0.649 -12.439 2.369 1.00 0.00 16 GLU A O 3
ATOM 1365 N N . GLY A 1 17 ? -0.651 -10.819 3.931 1.00 0.00 17 GLY A N 3
ATOM 1366 C CA . GLY A 1 17 ? 0.746 -10.503 3.723 1.00 0.00 17 GLY A CA 3
ATOM 1367 C C . GLY A 1 17 ? 0.955 -9.333 2.779 1.00 0.00 17 GLY A C 3
ATOM 1368 O O . GLY A 1 17 ? 0.701 -9.442 1.578 1.00 0.00 17 GLY A O 3
ATOM 1372 N N . ASP A 1 18 ? 1.414 -8.212 3.317 1.00 0.00 18 ASP A N 3
ATOM 1373 C CA . ASP A 1 18 ? 1.734 -7.049 2.505 1.00 0.00 18 ASP A CA 3
ATOM 1374 C C . ASP A 1 18 ? 3.233 -6.790 2.553 1.00 0.00 18 ASP A C 3
ATOM 1375 O O . ASP A 1 18 ? 3.844 -6.826 3.621 1.00 0.00 18 ASP A O 3
ATOM 1384 N N . TRP A 1 19 ? 3.827 -6.551 1.398 1.00 0.00 19 TRP A N 3
ATOM 1385 C CA . TRP A 1 19 ? 5.261 -6.305 1.318 1.00 0.00 19 TRP A CA 3
ATOM 1386 C C . TRP A 1 19 ? 5.512 -4.808 1.184 1.00 0.00 19 TRP A C 3
ATOM 1387 O O . TRP A 1 19 ? 6.559 -4.379 0.728 1.00 0.00 19 TRP A O 3
ATOM 1408 N N . CYS A 1 20 ? 4.533 -4.033 1.620 1.00 0.00 20 CYS A N 3
ATOM 1409 C CA . CYS A 1 20 ? 4.516 -2.570 1.500 1.00 0.00 20 CYS A CA 3
ATOM 1410 C C . CYS A 1 20 ? 5.695 -1.853 2.140 1.00 0.00 20 CYS A C 3
ATOM 1411 O O . CYS A 1 20 ? 5.899 -0.676 1.841 1.00 0.00 20 CYS A O 3
ATOM 1418 N N . CYS A 1 21 ? 6.548 -2.590 2.847 1.00 0.00 21 CYS A N 3
ATOM 1419 C CA . CYS A 1 21 ? 7.206 -2.220 4.137 1.00 0.00 21 CYS A CA 3
ATOM 1420 C C . CYS A 1 21 ? 7.220 -0.721 4.537 1.00 0.00 21 CYS A C 3
ATOM 1421 O O . CYS A 1 21 ? 8.155 -0.247 5.183 1.00 0.00 21 CYS A O 3
ATOM 1428 N N . HIS A 1 22 ? 6.190 0.004 4.138 1.00 0.00 22 HIS A N 3
ATOM 1429 C CA . HIS A 1 22 ? 5.823 1.279 4.729 1.00 0.00 22 HIS A CA 3
ATOM 1430 C C . HIS A 1 22 ? 4.490 1.098 5.452 1.00 0.00 22 HIS A C 3
ATOM 1431 O O . HIS A 1 22 ? 4.453 0.850 6.656 1.00 0.00 22 HIS A O 3
ATOM 1446 N N . LYS A 1 23 ? 3.394 1.211 4.701 1.00 0.00 23 LYS A N 3
ATOM 1447 C CA . LYS A 1 23 ? 2.076 0.855 5.199 1.00 0.00 23 LYS A CA 3
ATOM 1448 C C . LYS A 1 23 ? 1.158 0.468 4.044 1.00 0.00 23 LYS A C 3
ATOM 1449 O O . LYS A 1 23 ? 1.030 1.217 3.076 1.00 0.00 23 LYS A O 3
ATOM 1468 N N . CYS A 1 24 ? 0.542 -0.703 4.135 1.00 0.00 24 CYS A N 3
ATOM 1469 C CA . CYS A 1 24 ? -0.484 -1.097 3.178 1.00 0.00 24 CYS A CA 3
ATOM 1470 C C . CYS A 1 24 ? -1.815 -0.588 3.688 1.00 0.00 24 CYS A C 3
ATOM 1471 O O . CYS A 1 24 ? -2.513 -1.258 4.455 1.00 0.00 24 CYS A O 3
ATOM 1478 N N . VAL A 1 25 ? -2.141 0.619 3.283 1.00 0.00 25 VAL A N 3
ATOM 1479 C CA . VAL A 1 25 ? -3.249 1.342 3.850 1.00 0.00 25 VAL A CA 3
ATOM 1480 C C . VAL A 1 25 ? -4.385 1.433 2.836 1.00 0.00 25 VAL A C 3
ATOM 1481 O O . VAL A 1 25 ? -4.145 1.595 1.635 1.00 0.00 25 VAL A O 3
ATOM 1494 N N . PRO A 1 26 ? -5.634 1.262 3.288 1.00 0.00 26 PRO A N 3
ATOM 1495 C CA . PRO A 1 26 ? -6.795 1.363 2.414 1.00 0.00 26 PRO A CA 3
ATOM 1496 C C . PRO A 1 26 ? -6.981 2.776 1.880 1.00 0.00 26 PRO A C 3
ATOM 1497 O O . PRO A 1 26 ? -7.179 3.727 2.637 1.00 0.00 26 PRO A O 3
ATOM 1508 N N . GLU A 1 27 ? -6.920 2.890 0.568 1.00 0.00 27 GLU A N 3
ATOM 1509 C CA . GLU A 1 27 ? -7.066 4.159 -0.120 1.00 0.00 27 GLU A CA 3
ATOM 1510 C C . GLU A 1 27 ? -8.352 4.138 -0.931 1.00 0.00 27 GLU A C 3
ATOM 1511 O O . GLU A 1 27 ? -8.325 3.941 -2.147 1.00 0.00 27 GLU A O 3
ATOM 1523 N N . GLY A 1 28 ? -9.476 4.311 -0.262 1.00 0.00 28 GLY A N 3
ATOM 1524 C CA . GLY A 1 28 ? -10.744 4.223 -0.947 1.00 0.00 28 GLY A CA 3
ATOM 1525 C C . GLY A 1 28 ? -11.212 2.789 -1.069 1.00 0.00 28 GLY A C 3
ATOM 1526 O O . GLY A 1 28 ? -11.567 2.160 -0.071 1.00 0.00 28 GLY A O 3
ATOM 1530 N N . LYS A 1 29 ? -11.204 2.264 -2.288 1.00 0.00 29 LYS A N 3
ATOM 1531 C CA . LYS A 1 29 ? -11.724 0.925 -2.548 1.00 0.00 29 LYS A CA 3
ATOM 1532 C C . LYS A 1 29 ? -10.610 -0.119 -2.637 1.00 0.00 29 LYS A C 3
ATOM 1533 O O . LYS A 1 29 ? -10.885 -1.312 -2.762 1.00 0.00 29 LYS A O 3
ATOM 1552 N N . ARG A 1 30 ? -9.362 0.323 -2.589 1.00 0.00 30 ARG A N 3
ATOM 1553 C CA . ARG A 1 30 ? -8.225 -0.582 -2.725 1.00 0.00 30 ARG A CA 3
ATOM 1554 C C . ARG A 1 30 ? -7.152 -0.250 -1.698 1.00 0.00 30 ARG A C 3
ATOM 1555 O O . ARG A 1 30 ? -7.303 0.683 -0.916 1.00 0.00 30 ARG A O 3
ATOM 1576 N N . PHE A 1 31 ? -6.081 -1.029 -1.700 1.00 0.00 31 PHE A N 3
ATOM 1577 C CA . PHE A 1 31 ? -4.959 -0.803 -0.793 1.00 0.00 31 PHE A CA 3
ATOM 1578 C C . PHE A 1 31 ? -3.723 -0.369 -1.565 1.00 0.00 31 PHE A C 3
ATOM 1579 O O . PHE A 1 31 ? -3.467 -0.854 -2.673 1.00 0.00 31 PHE A O 3
ATOM 1596 N N . TYR A 1 32 ? -2.957 0.536 -0.978 1.00 0.00 32 TYR A N 3
ATOM 1597 C CA . TYR A 1 32 ? -1.740 1.040 -1.599 1.00 0.00 32 TYR A CA 3
ATOM 1598 C C . TYR A 1 32 ? -0.638 1.162 -0.563 1.00 0.00 32 TYR A C 3
ATOM 1599 O O . TYR A 1 32 ? -0.907 1.379 0.621 1.00 0.00 32 TYR A O 3
ATOM 1617 N N . CYS A 1 33 ? 0.598 1.030 -1.010 1.00 0.00 33 CYS A N 3
ATOM 1618 C CA . CYS A 1 33 ? 1.739 1.249 -0.146 1.00 0.00 33 CYS A CA 3
ATOM 1619 C C . CYS A 1 33 ? 1.975 2.742 0.005 1.00 0.00 33 CYS A C 3
ATOM 1620 O O . CYS A 1 33 ? 2.476 3.398 -0.909 1.00 0.00 33 CYS A O 3
ATOM 1627 N N . ARG A 1 34 ? 1.585 3.274 1.150 1.00 0.00 34 ARG A N 3
ATOM 1628 C CA . ARG A 1 34 ? 1.710 4.697 1.414 1.00 0.00 34 ARG A CA 3
ATOM 1629 C C . ARG A 1 34 ? 2.652 4.933 2.577 1.00 0.00 34 ARG A C 3
ATOM 1630 O O . ARG A 1 34 ? 2.922 4.024 3.365 1.00 0.00 34 ARG A O 3
ATOM 1651 N N . ASP A 1 35 ? 3.149 6.149 2.679 1.00 0.00 35 ASP A N 3
ATOM 1652 C CA . ASP A 1 35 ? 4.044 6.512 3.760 1.00 0.00 35 ASP A CA 3
ATOM 1653 C C . ASP A 1 35 ? 3.275 7.270 4.826 1.00 0.00 35 ASP A C 3
ATOM 1654 O O . ASP A 1 35 ? 3.173 8.496 4.791 1.00 0.00 35 ASP A O 3
ATOM 1663 N N . GLN A 1 36 ? 2.706 6.529 5.756 1.00 0.00 36 GLN A N 3
ATOM 1664 C CA . GLN A 1 36 ? 1.951 7.121 6.839 1.00 0.00 36 GLN A CA 3
ATOM 1665 C C . GLN A 1 36 ? 2.699 6.938 8.146 1.00 0.00 36 GLN A C 3
ATOM 1666 O O . GLN A 1 36 ? 3.124 7.951 8.736 1.00 0.00 36 GLN A O 3
ATOM 1681 N N . GLY A 1 1 ? 11.529 0.008 -6.566 1.00 0.00 1 GLY A N 4
ATOM 1682 C CA . GLY A 1 1 ? 12.911 -0.503 -6.402 1.00 0.00 1 GLY A CA 4
ATOM 1683 C C . GLY A 1 1 ? 13.313 -0.605 -4.946 1.00 0.00 1 GLY A C 4
ATOM 1684 O O . GLY A 1 1 ? 13.853 0.343 -4.376 1.00 0.00 1 GLY A O 4
ATOM 1690 N N . THR A 1 2 ? 13.044 -1.755 -4.343 1.00 0.00 2 THR A N 4
ATOM 1691 C CA . THR A 1 2 ? 13.357 -1.991 -2.942 1.00 0.00 2 THR A CA 4
ATOM 1692 C C . THR A 1 2 ? 13.026 -3.440 -2.588 1.00 0.00 2 THR A C 4
ATOM 1693 O O . THR A 1 2 ? 12.458 -4.167 -3.405 1.00 0.00 2 THR A O 4
ATOM 1704 N N . TYR A 1 3 ? 13.367 -3.854 -1.370 1.00 0.00 3 TYR A N 4
ATOM 1705 C CA . TYR A 1 3 ? 13.156 -5.233 -0.923 1.00 0.00 3 TYR A CA 4
ATOM 1706 C C . TYR A 1 3 ? 11.703 -5.478 -0.511 1.00 0.00 3 TYR A C 4
ATOM 1707 O O . TYR A 1 3 ? 11.415 -6.260 0.400 1.00 0.00 3 TYR A O 4
ATOM 1725 N N . CYS A 1 4 ? 10.804 -4.805 -1.204 1.00 0.00 4 CYS A N 4
ATOM 1726 C CA . CYS A 1 4 ? 9.373 -4.929 -0.999 1.00 0.00 4 CYS A CA 4
ATOM 1727 C C . CYS A 1 4 ? 8.675 -4.100 -2.077 1.00 0.00 4 CYS A C 4
ATOM 1728 O O . CYS A 1 4 ? 9.298 -3.763 -3.089 1.00 0.00 4 CYS A O 4
ATOM 1735 N N . ILE A 1 5 ? 7.411 -3.783 -1.889 1.00 0.00 5 ILE A N 4
ATOM 1736 C CA . ILE A 1 5 ? 6.688 -2.948 -2.836 1.00 0.00 5 ILE A CA 4
ATOM 1737 C C . ILE A 1 5 ? 7.037 -1.482 -2.594 1.00 0.00 5 ILE A C 4
ATOM 1738 O O . ILE A 1 5 ? 7.066 -1.026 -1.452 1.00 0.00 5 ILE A O 4
ATOM 1754 N N . GLU A 1 6 ? 7.319 -0.754 -3.664 1.00 0.00 6 GLU A N 4
ATOM 1755 C CA . GLU A 1 6 ? 7.722 0.636 -3.550 1.00 0.00 6 GLU A CA 4
ATOM 1756 C C . GLU A 1 6 ? 6.521 1.544 -3.313 1.00 0.00 6 GLU A C 4
ATOM 1757 O O . GLU A 1 6 ? 5.373 1.177 -3.577 1.00 0.00 6 GLU A O 4
ATOM 1769 N N . LEU A 1 7 ? 6.814 2.732 -2.809 1.00 0.00 7 LEU A N 4
ATOM 1770 C CA . LEU A 1 7 ? 5.803 3.693 -2.404 1.00 0.00 7 LEU A CA 4
ATOM 1771 C C . LEU A 1 7 ? 4.974 4.145 -3.603 1.00 0.00 7 LEU A C 4
ATOM 1772 O O . LEU A 1 7 ? 5.514 4.565 -4.627 1.00 0.00 7 LEU A O 4
ATOM 1788 N N . GLY A 1 8 ? 3.660 4.035 -3.468 1.00 0.00 8 GLY A N 4
ATOM 1789 C CA . GLY A 1 8 ? 2.762 4.482 -4.513 1.00 0.00 8 GLY A CA 4
ATOM 1790 C C . GLY A 1 8 ? 2.142 3.339 -5.293 1.00 0.00 8 GLY A C 4
ATOM 1791 O O . GLY A 1 8 ? 1.230 3.551 -6.093 1.00 0.00 8 GLY A O 4
ATOM 1795 N N . GLU A 1 9 ? 2.631 2.130 -5.065 1.00 0.00 9 GLU A N 4
ATOM 1796 C CA . GLU A 1 9 ? 2.143 0.967 -5.787 1.00 0.00 9 GLU A CA 4
ATOM 1797 C C . GLU A 1 9 ? 0.998 0.289 -5.043 1.00 0.00 9 GLU A C 4
ATOM 1798 O O . GLU A 1 9 ? 0.647 0.678 -3.928 1.00 0.00 9 GLU A O 4
ATOM 1810 N N . ARG A 1 10 ? 0.428 -0.725 -5.677 1.00 0.00 10 ARG A N 4
ATOM 1811 C CA . ARG A 1 10 ? -0.666 -1.494 -5.099 1.00 0.00 10 ARG A CA 4
ATOM 1812 C C . ARG A 1 10 ? -0.132 -2.516 -4.112 1.00 0.00 10 ARG A C 4
ATOM 1813 O O . ARG A 1 10 ? 0.991 -3.004 -4.257 1.00 0.00 10 ARG A O 4
ATOM 1834 N N . CYS A 1 11 ? -0.934 -2.841 -3.116 1.00 0.00 11 CYS A N 4
ATOM 1835 C CA . CYS A 1 11 ? -0.569 -3.874 -2.164 1.00 0.00 11 CYS A CA 4
ATOM 1836 C C . CYS A 1 11 ? -1.753 -4.785 -1.872 1.00 0.00 11 CYS A C 4
ATOM 1837 O O . CYS A 1 11 ? -2.906 -4.360 -1.947 1.00 0.00 11 CYS A O 4
ATOM 1844 N N . PRO A 1 12 ? -1.485 -6.067 -1.581 1.00 0.00 12 PRO A N 4
ATOM 1845 C CA . PRO A 1 12 ? -2.515 -6.992 -1.115 1.00 0.00 12 PRO A CA 4
ATOM 1846 C C . PRO A 1 12 ? -2.901 -6.682 0.324 1.00 0.00 12 PRO A C 4
ATOM 1847 O O . PRO A 1 12 ? -2.071 -6.209 1.100 1.00 0.00 12 PRO A O 4
ATOM 1858 N N . ASN A 1 13 ? -4.158 -6.957 0.662 1.00 0.00 13 ASN A N 4
ATOM 1859 C CA . ASN A 1 13 ? -4.694 -6.683 1.996 1.00 0.00 13 ASN A CA 4
ATOM 1860 C C . ASN A 1 13 ? -3.755 -7.224 3.076 1.00 0.00 13 ASN A C 4
ATOM 1861 O O . ASN A 1 13 ? -3.488 -8.425 3.125 1.00 0.00 13 ASN A O 4
ATOM 1872 N N . PRO A 1 14 ? -3.251 -6.336 3.958 1.00 0.00 14 PRO A N 4
ATOM 1873 C CA . PRO A 1 14 ? -2.260 -6.685 4.991 1.00 0.00 14 PRO A CA 4
ATOM 1874 C C . PRO A 1 14 ? -2.713 -7.818 5.909 1.00 0.00 14 PRO A C 4
ATOM 1875 O O . PRO A 1 14 ? -1.896 -8.423 6.606 1.00 0.00 14 PRO A O 4
ATOM 1886 N N . ARG A 1 15 ? -4.008 -8.105 5.902 1.00 0.00 15 ARG A N 4
ATOM 1887 C CA . ARG A 1 15 ? -4.550 -9.217 6.669 1.00 0.00 15 ARG A CA 4
ATOM 1888 C C . ARG A 1 15 ? -3.953 -10.543 6.196 1.00 0.00 15 ARG A C 4
ATOM 1889 O O . ARG A 1 15 ? -3.773 -11.470 6.987 1.00 0.00 15 ARG A O 4
ATOM 1910 N N . GLU A 1 16 ? -3.631 -10.626 4.908 1.00 0.00 16 GLU A N 4
ATOM 1911 C CA . GLU A 1 16 ? -3.033 -11.839 4.353 1.00 0.00 16 GLU A CA 4
ATOM 1912 C C . GLU A 1 16 ? -1.522 -11.676 4.208 1.00 0.00 16 GLU A C 4
ATOM 1913 O O . GLU A 1 16 ? -0.858 -12.487 3.559 1.00 0.00 16 GLU A O 4
ATOM 1925 N N . GLY A 1 17 ? -0.982 -10.635 4.826 1.00 0.00 17 GLY A N 4
ATOM 1926 C CA . GLY A 1 17 ? 0.436 -10.363 4.716 1.00 0.00 17 GLY A CA 4
ATOM 1927 C C . GLY A 1 17 ? 0.763 -9.488 3.522 1.00 0.00 17 GLY A C 4
ATOM 1928 O O . GLY A 1 17 ? 0.667 -9.931 2.374 1.00 0.00 17 GLY A O 4
ATOM 1932 N N . ASP A 1 18 ? 1.137 -8.244 3.786 1.00 0.00 18 ASP A N 4
ATOM 1933 C CA . ASP A 1 18 ? 1.476 -7.306 2.727 1.00 0.00 18 ASP A CA 4
ATOM 1934 C C . ASP A 1 18 ? 2.985 -7.165 2.606 1.00 0.00 18 ASP A C 4
ATOM 1935 O O . ASP A 1 18 ? 3.718 -7.310 3.587 1.00 0.00 18 ASP A O 4
ATOM 1944 N N . TRP A 1 19 ? 3.448 -6.910 1.395 1.00 0.00 19 TRP A N 4
ATOM 1945 C CA . TRP A 1 19 ? 4.862 -6.669 1.150 1.00 0.00 19 TRP A CA 4
ATOM 1946 C C . TRP A 1 19 ? 5.081 -5.184 0.877 1.00 0.00 19 TRP A C 4
ATOM 1947 O O . TRP A 1 19 ? 5.984 -4.796 0.151 1.00 0.00 19 TRP A O 4
ATOM 1968 N N . CYS A 1 20 ? 4.245 -4.369 1.497 1.00 0.00 20 CYS A N 4
ATOM 1969 C CA . CYS A 1 20 ? 4.212 -2.918 1.290 1.00 0.00 20 CYS A CA 4
ATOM 1970 C C . CYS A 1 20 ? 5.443 -2.198 1.813 1.00 0.00 20 CYS A C 4
ATOM 1971 O O . CYS A 1 20 ? 5.654 -1.045 1.456 1.00 0.00 20 CYS A O 4
ATOM 1978 N N . CYS A 1 21 ? 6.309 -2.935 2.497 1.00 0.00 21 CYS A N 4
ATOM 1979 C CA . CYS A 1 21 ? 7.038 -2.550 3.739 1.00 0.00 21 CYS A CA 4
ATOM 1980 C C . CYS A 1 21 ? 7.184 -1.036 4.079 1.00 0.00 21 CYS A C 4
ATOM 1981 O O . CYS A 1 21 ? 8.144 -0.634 4.739 1.00 0.00 21 CYS A O 4
ATOM 1988 N N . HIS A 1 22 ? 6.229 -0.219 3.655 1.00 0.00 22 HIS A N 4
ATOM 1989 C CA . HIS A 1 22 ? 5.957 1.078 4.274 1.00 0.00 22 HIS A CA 4
ATOM 1990 C C . HIS A 1 22 ? 4.669 0.949 5.081 1.00 0.00 22 HIS A C 4
ATOM 1991 O O . HIS A 1 22 ? 4.701 0.710 6.285 1.00 0.00 22 HIS A O 4
ATOM 2006 N N . LYS A 1 23 ? 3.534 1.096 4.398 1.00 0.00 23 LYS A N 4
ATOM 2007 C CA . LYS A 1 23 ? 2.229 0.825 4.987 1.00 0.00 23 LYS A CA 4
ATOM 2008 C C . LYS A 1 23 ? 1.228 0.471 3.894 1.00 0.00 23 LYS A C 4
ATOM 2009 O O . LYS A 1 23 ? 1.044 1.235 2.949 1.00 0.00 23 LYS A O 4
ATOM 2028 N N . CYS A 1 24 ? 0.603 -0.692 4.009 1.00 0.00 24 CYS A N 4
ATOM 2029 C CA . CYS A 1 24 ? -0.467 -1.066 3.094 1.00 0.00 24 CYS A CA 4
ATOM 2030 C C . CYS A 1 24 ? -1.769 -0.526 3.640 1.00 0.00 24 CYS A C 4
ATOM 2031 O O . CYS A 1 24 ? -2.417 -1.146 4.485 1.00 0.00 24 CYS A O 4
ATOM 2038 N N . VAL A 1 25 ? -2.129 0.649 3.178 1.00 0.00 25 VAL A N 4
ATOM 2039 C CA . VAL A 1 25 ? -3.246 1.361 3.739 1.00 0.00 25 VAL A CA 4
ATOM 2040 C C . VAL A 1 25 ? -4.401 1.407 2.742 1.00 0.00 25 VAL A C 4
ATOM 2041 O O . VAL A 1 25 ? -4.201 1.651 1.547 1.00 0.00 25 VAL A O 4
ATOM 2054 N N . PRO A 1 26 ? -5.621 1.111 3.207 1.00 0.00 26 PRO A N 4
ATOM 2055 C CA . PRO A 1 26 ? -6.805 1.123 2.360 1.00 0.00 26 PRO A CA 4
ATOM 2056 C C . PRO A 1 26 ? -7.166 2.524 1.887 1.00 0.00 26 PRO A C 4
ATOM 2057 O O . PRO A 1 26 ? -7.385 3.436 2.689 1.00 0.00 26 PRO A O 4
ATOM 2068 N N . GLU A 1 27 ? -7.205 2.689 0.581 1.00 0.00 27 GLU A N 4
ATOM 2069 C CA . GLU A 1 27 ? -7.669 3.922 -0.022 1.00 0.00 27 GLU A CA 4
ATOM 2070 C C . GLU A 1 27 ? -8.988 3.654 -0.731 1.00 0.00 27 GLU A C 4
ATOM 2071 O O . GLU A 1 27 ? -9.030 3.474 -1.952 1.00 0.00 27 GLU A O 4
ATOM 2083 N N . GLY A 1 28 ? -10.057 3.594 0.051 1.00 0.00 28 GLY A N 4
ATOM 2084 C CA . GLY A 1 28 ? -11.354 3.252 -0.491 1.00 0.00 28 GLY A CA 4
ATOM 2085 C C . GLY A 1 28 ? -11.526 1.754 -0.597 1.00 0.00 28 GLY A C 4
ATOM 2086 O O . GLY A 1 28 ? -11.497 1.046 0.409 1.00 0.00 28 GLY A O 4
ATOM 2090 N N . LYS A 1 29 ? -11.673 1.268 -1.816 1.00 0.00 29 LYS A N 4
ATOM 2091 C CA . LYS A 1 29 ? -11.843 -0.156 -2.062 1.00 0.00 29 LYS A CA 4
ATOM 2092 C C . LYS A 1 29 ? -10.494 -0.800 -2.366 1.00 0.00 29 LYS A C 4
ATOM 2093 O O . LYS A 1 29 ? -10.368 -2.024 -2.447 1.00 0.00 29 LYS A O 4
ATOM 2112 N N . ARG A 1 30 ? -9.482 0.036 -2.517 1.00 0.00 30 ARG A N 4
ATOM 2113 C CA . ARG A 1 30 ? -8.173 -0.426 -2.926 1.00 0.00 30 ARG A CA 4
ATOM 2114 C C . ARG A 1 30 ? -7.180 -0.319 -1.782 1.00 0.00 30 ARG A C 4
ATOM 2115 O O . ARG A 1 30 ? -7.486 0.243 -0.729 1.00 0.00 30 ARG A O 4
ATOM 2136 N N . PHE A 1 31 ? -6.002 -0.876 -1.996 1.00 0.00 31 PHE A N 4
ATOM 2137 C CA . PHE A 1 31 ? -4.906 -0.776 -1.042 1.00 0.00 31 PHE A CA 4
ATOM 2138 C C . PHE A 1 31 ? -3.650 -0.299 -1.758 1.00 0.00 31 PHE A C 4
ATOM 2139 O O . PHE A 1 31 ? -3.366 -0.732 -2.880 1.00 0.00 31 PHE A O 4
ATOM 2156 N N . TYR A 1 32 ? -2.906 0.587 -1.117 1.00 0.00 32 TYR A N 4
ATOM 2157 C CA . TYR A 1 32 ? -1.693 1.133 -1.705 1.00 0.00 32 TYR A CA 4
ATOM 2158 C C . TYR A 1 32 ? -0.597 1.247 -0.662 1.00 0.00 32 TYR A C 4
ATOM 2159 O O . TYR A 1 32 ? -0.871 1.404 0.530 1.00 0.00 32 TYR A O 4
ATOM 2177 N N . CYS A 1 33 ? 0.641 1.173 -1.121 1.00 0.00 33 CYS A N 4
ATOM 2178 C CA . CYS A 1 33 ? 1.783 1.384 -0.256 1.00 0.00 33 CYS A CA 4
ATOM 2179 C C . CYS A 1 33 ? 2.011 2.869 -0.062 1.00 0.00 33 CYS A C 4
ATOM 2180 O O . CYS A 1 33 ? 2.520 3.556 -0.949 1.00 0.00 33 CYS A O 4
ATOM 2187 N N . ARG A 1 34 ? 1.610 3.361 1.094 1.00 0.00 34 ARG A N 4
ATOM 2188 C CA . ARG A 1 34 ? 1.733 4.769 1.417 1.00 0.00 34 ARG A CA 4
ATOM 2189 C C . ARG A 1 34 ? 2.617 4.932 2.635 1.00 0.00 34 ARG A C 4
ATOM 2190 O O . ARG A 1 34 ? 2.842 3.977 3.379 1.00 0.00 34 ARG A O 4
ATOM 2211 N N . ASP A 1 35 ? 3.127 6.130 2.831 1.00 0.00 35 ASP A N 4
ATOM 2212 C CA . ASP A 1 35 ? 3.956 6.409 3.983 1.00 0.00 35 ASP A CA 4
ATOM 2213 C C . ASP A 1 35 ? 3.111 7.010 5.092 1.00 0.00 35 ASP A C 4
ATOM 2214 O O . ASP A 1 35 ? 2.945 8.228 5.185 1.00 0.00 35 ASP A O 4
ATOM 2223 N N . GLN A 1 36 ? 2.558 6.137 5.912 1.00 0.00 36 GLN A N 4
ATOM 2224 C CA . GLN A 1 36 ? 1.712 6.548 7.015 1.00 0.00 36 GLN A CA 4
ATOM 2225 C C . GLN A 1 36 ? 2.528 6.582 8.296 1.00 0.00 36 GLN A C 4
ATOM 2226 O O . GLN A 1 36 ? 2.363 7.534 9.085 1.00 0.00 36 GLN A O 4
ATOM 2241 N N . GLY A 1 1 ? 9.719 -3.756 -8.314 1.00 0.00 1 GLY A N 5
ATOM 2242 C CA . GLY A 1 1 ? 11.161 -3.825 -8.654 1.00 0.00 1 GLY A CA 5
ATOM 2243 C C . GLY A 1 1 ? 12.054 -3.524 -7.467 1.00 0.00 1 GLY A C 5
ATOM 2244 O O . GLY A 1 1 ? 12.987 -2.726 -7.572 1.00 0.00 1 GLY A O 5
ATOM 2250 N N . THR A 1 2 ? 11.767 -4.153 -6.332 1.00 0.00 2 THR A N 5
ATOM 2251 C CA . THR A 1 2 ? 12.571 -3.994 -5.131 1.00 0.00 2 THR A CA 5
ATOM 2252 C C . THR A 1 2 ? 12.106 -4.990 -4.064 1.00 0.00 2 THR A C 5
ATOM 2253 O O . THR A 1 2 ? 11.126 -5.706 -4.283 1.00 0.00 2 THR A O 5
ATOM 2264 N N . TYR A 1 3 ? 12.818 -5.060 -2.938 1.00 0.00 3 TYR A N 5
ATOM 2265 C CA . TYR A 1 3 ? 12.493 -6.015 -1.874 1.00 0.00 3 TYR A CA 5
ATOM 2266 C C . TYR A 1 3 ? 11.037 -5.880 -1.433 1.00 0.00 3 TYR A C 5
ATOM 2267 O O . TYR A 1 3 ? 10.306 -6.867 -1.364 1.00 0.00 3 TYR A O 5
ATOM 2285 N N . CYS A 1 4 ? 10.621 -4.660 -1.144 1.00 0.00 4 CYS A N 5
ATOM 2286 C CA . CYS A 1 4 ? 9.247 -4.399 -0.755 1.00 0.00 4 CYS A CA 5
ATOM 2287 C C . CYS A 1 4 ? 8.481 -3.830 -1.943 1.00 0.00 4 CYS A C 5
ATOM 2288 O O . CYS A 1 4 ? 9.029 -3.697 -3.033 1.00 0.00 4 CYS A O 5
ATOM 2295 N N . ILE A 1 5 ? 7.215 -3.522 -1.742 1.00 0.00 5 ILE A N 5
ATOM 2296 C CA . ILE A 1 5 ? 6.428 -2.860 -2.763 1.00 0.00 5 ILE A CA 5
ATOM 2297 C C . ILE A 1 5 ? 6.746 -1.378 -2.732 1.00 0.00 5 ILE A C 5
ATOM 2298 O O . ILE A 1 5 ? 6.608 -0.734 -1.692 1.00 0.00 5 ILE A O 5
ATOM 2314 N N . GLU A 1 6 ? 7.199 -0.853 -3.859 1.00 0.00 6 GLU A N 5
ATOM 2315 C CA . GLU A 1 6 ? 7.645 0.525 -3.935 1.00 0.00 6 GLU A CA 5
ATOM 2316 C C . GLU A 1 6 ? 6.513 1.490 -3.615 1.00 0.00 6 GLU A C 5
ATOM 2317 O O . GLU A 1 6 ? 5.345 1.248 -3.929 1.00 0.00 6 GLU A O 5
ATOM 2329 N N . LEU A 1 7 ? 6.888 2.583 -2.974 1.00 0.00 7 LEU A N 5
ATOM 2330 C CA . LEU A 1 7 ? 5.941 3.532 -2.430 1.00 0.00 7 LEU A CA 5
ATOM 2331 C C . LEU A 1 7 ? 5.154 4.210 -3.543 1.00 0.00 7 LEU A C 5
ATOM 2332 O O . LEU A 1 7 ? 5.727 4.790 -4.464 1.00 0.00 7 LEU A O 5
ATOM 2348 N N . GLY A 1 8 ? 3.839 4.121 -3.445 1.00 0.00 8 GLY A N 5
ATOM 2349 C CA . GLY A 1 8 ? 2.972 4.677 -4.460 1.00 0.00 8 GLY A CA 5
ATOM 2350 C C . GLY A 1 8 ? 2.184 3.602 -5.175 1.00 0.00 8 GLY A C 5
ATOM 2351 O O . GLY A 1 8 ? 1.137 3.874 -5.761 1.00 0.00 8 GLY A O 5
ATOM 2355 N N . GLU A 1 9 ? 2.682 2.372 -5.112 1.00 0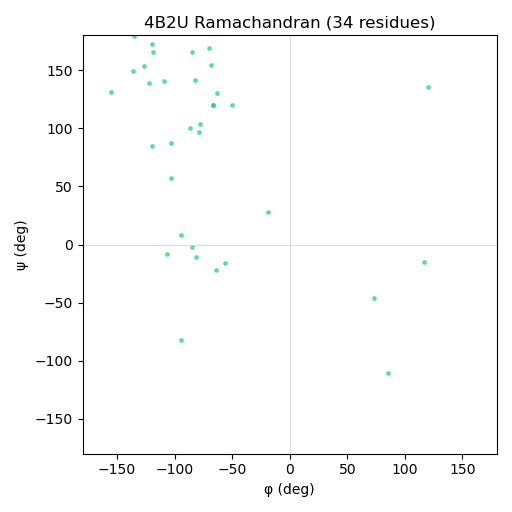.00 9 GLU A N 5
ATOM 2356 C CA . GLU A 1 9 ? 2.054 1.250 -5.788 1.00 0.00 9 GLU A CA 5
ATOM 2357 C C . GLU A 1 9 ? 0.863 0.720 -5.012 1.00 0.00 9 GLU A C 5
ATOM 2358 O O . GLU A 1 9 ? 0.581 1.160 -3.902 1.00 0.00 9 GLU A O 5
ATOM 2370 N N . ARG A 1 10 ? 0.163 -0.216 -5.623 1.00 0.00 10 ARG A N 5
ATOM 2371 C CA . ARG A 1 10 ? -0.912 -0.932 -4.963 1.00 0.00 10 ARG A CA 5
ATOM 2372 C C . ARG A 1 10 ? -0.335 -2.043 -4.092 1.00 0.00 10 ARG A C 5
ATOM 2373 O O . ARG A 1 10 ? 0.778 -2.513 -4.334 1.00 0.00 10 ARG A O 5
ATOM 2394 N N . CYS A 1 11 ? -1.077 -2.452 -3.081 1.00 0.00 11 CYS A N 5
ATOM 2395 C CA . CYS A 1 11 ? -0.652 -3.552 -2.234 1.00 0.00 11 CYS A CA 5
ATOM 2396 C C . CYS A 1 11 ? -1.819 -4.494 -1.954 1.00 0.00 11 CYS A C 5
ATOM 2397 O O . CYS A 1 11 ? -2.970 -4.059 -1.899 1.00 0.00 11 CYS A O 5
ATOM 2404 N N . PRO A 1 12 ? -1.547 -5.809 -1.831 1.00 0.00 12 PRO A N 5
ATOM 2405 C CA . PRO A 1 12 ? -2.553 -6.781 -1.402 1.00 0.00 12 PRO A CA 5
ATOM 2406 C C . PRO A 1 12 ? -2.973 -6.526 0.039 1.00 0.00 12 PRO A C 5
ATOM 2407 O O . PRO A 1 12 ? -2.256 -5.855 0.783 1.00 0.00 12 PRO A O 5
ATOM 2418 N N . ASN A 1 13 ? -4.125 -7.069 0.421 1.00 0.00 13 ASN A N 5
ATOM 2419 C CA . ASN A 1 13 ? -4.660 -6.898 1.768 1.00 0.00 13 ASN A CA 5
ATOM 2420 C C . ASN A 1 13 ? -3.604 -7.218 2.817 1.00 0.00 13 ASN A C 5
ATOM 2421 O O . ASN A 1 13 ? -3.108 -8.342 2.878 1.00 0.00 13 ASN A O 5
ATOM 2432 N N . PRO A 1 14 ? -3.241 -6.228 3.655 1.00 0.00 14 PRO A N 5
ATOM 2433 C CA . PRO A 1 14 ? -2.225 -6.400 4.698 1.00 0.00 14 PRO A CA 5
ATOM 2434 C C . PRO A 1 14 ? -2.565 -7.526 5.665 1.00 0.00 14 PRO A C 5
ATOM 2435 O O . PRO A 1 14 ? -1.681 -8.099 6.302 1.00 0.00 14 PRO A O 5
ATOM 2446 N N . ARG A 1 15 ? -3.848 -7.843 5.767 1.00 0.00 15 ARG A N 5
ATOM 2447 C CA . ARG A 1 15 ? -4.296 -8.955 6.587 1.00 0.00 15 ARG A CA 5
ATOM 2448 C C . ARG A 1 15 ? -3.849 -10.290 6.002 1.00 0.00 15 ARG A C 5
ATOM 2449 O O . ARG A 1 15 ? -3.713 -11.276 6.725 1.00 0.00 15 ARG A O 5
ATOM 2470 N N . GLU A 1 16 ? -3.611 -10.316 4.697 1.00 0.00 16 GLU A N 5
ATOM 2471 C CA . GLU A 1 16 ? -3.237 -11.550 4.019 1.00 0.00 16 GLU A CA 5
ATOM 2472 C C . GLU A 1 16 ? -1.724 -11.616 3.824 1.00 0.00 16 GLU A C 5
ATOM 2473 O O . GLU A 1 16 ? -1.200 -12.581 3.267 1.00 0.00 16 GLU A O 5
ATOM 2485 N N . GLY A 1 17 ? -1.028 -10.585 4.290 1.00 0.00 17 GLY A N 5
ATOM 2486 C CA . GLY A 1 17 ? 0.413 -10.543 4.150 1.00 0.00 17 GLY A CA 5
ATOM 2487 C C . GLY A 1 17 ? 0.860 -9.574 3.075 1.00 0.00 17 GLY A C 5
ATOM 2488 O O . GLY A 1 17 ? 0.887 -9.918 1.893 1.00 0.00 17 GLY A O 5
ATOM 2492 N N . ASP A 1 18 ? 1.199 -8.356 3.475 1.00 0.00 18 ASP A N 5
ATOM 2493 C CA . ASP A 1 18 ? 1.660 -7.343 2.536 1.00 0.00 18 ASP A CA 5
ATOM 2494 C C . ASP A 1 18 ? 3.178 -7.243 2.562 1.00 0.00 18 ASP A C 5
ATOM 2495 O O . ASP A 1 18 ? 3.815 -7.493 3.588 1.00 0.00 18 ASP A O 5
ATOM 2504 N N . TRP A 1 19 ? 3.753 -6.903 1.419 1.00 0.00 19 TRP A N 5
ATOM 2505 C CA . TRP A 1 19 ? 5.193 -6.705 1.300 1.00 0.00 19 TRP A CA 5
ATOM 2506 C C . TRP A 1 19 ? 5.481 -5.214 1.158 1.00 0.00 19 TRP A C 5
ATOM 2507 O O . TRP A 1 19 ? 6.444 -4.807 0.522 1.00 0.00 19 TRP A O 5
ATOM 2528 N N . CYS A 1 20 ? 4.631 -4.414 1.775 1.00 0.00 20 CYS A N 5
ATOM 2529 C CA . CYS A 1 20 ? 4.623 -2.960 1.606 1.00 0.00 20 CYS A CA 5
ATOM 2530 C C . CYS A 1 20 ? 5.795 -2.248 2.263 1.00 0.00 20 CYS A C 5
ATOM 2531 O O . CYS A 1 20 ? 6.074 -1.110 1.902 1.00 0.00 20 CYS A O 5
ATOM 2538 N N . CYS A 1 21 ? 6.573 -2.981 3.050 1.00 0.00 21 CYS A N 5
ATOM 2539 C CA . CYS A 1 21 ? 7.178 -2.561 4.354 1.00 0.00 21 CYS A CA 5
ATOM 2540 C C . CYS A 1 21 ? 7.301 -1.041 4.662 1.00 0.00 21 CYS A C 5
ATOM 2541 O O . CYS A 1 21 ? 8.204 -0.623 5.389 1.00 0.00 21 CYS A O 5
ATOM 2548 N N . HIS A 1 22 ? 6.403 -0.231 4.125 1.00 0.00 22 HIS A N 5
ATOM 2549 C CA . HIS A 1 22 ? 6.101 1.083 4.678 1.00 0.00 22 HIS A CA 5
ATOM 2550 C C . HIS A 1 22 ? 4.783 0.977 5.430 1.00 0.00 22 HIS A C 5
ATOM 2551 O O . HIS A 1 22 ? 4.768 0.684 6.623 1.00 0.00 22 HIS A O 5
ATOM 2566 N N . LYS A 1 23 ? 3.673 1.196 4.727 1.00 0.00 23 LYS A N 5
ATOM 2567 C CA . LYS A 1 23 ? 2.362 0.899 5.274 1.00 0.00 23 LYS A CA 5
ATOM 2568 C C . LYS A 1 23 ? 1.355 0.661 4.150 1.00 0.00 23 LYS A C 5
ATOM 2569 O O . LYS A 1 23 ? 1.191 1.500 3.263 1.00 0.00 23 LYS A O 5
ATOM 2588 N N . CYS A 1 24 ? 0.702 -0.488 4.179 1.00 0.00 24 CYS A N 5
ATOM 2589 C CA . CYS A 1 24 ? -0.343 -0.800 3.212 1.00 0.00 24 CYS A CA 5
ATOM 2590 C C . CYS A 1 24 ? -1.686 -0.344 3.760 1.00 0.00 24 CYS A C 5
ATOM 2591 O O . CYS A 1 24 ? -2.251 -0.972 4.660 1.00 0.00 24 CYS A O 5
ATOM 2598 N N . VAL A 1 25 ? -2.183 0.761 3.235 1.00 0.00 25 VAL A N 5
ATOM 2599 C CA . VAL A 1 25 ? -3.390 1.369 3.759 1.00 0.00 25 VAL A CA 5
ATOM 2600 C C . VAL A 1 25 ? -4.545 1.262 2.773 1.00 0.00 25 VAL A C 5
ATOM 2601 O O . VAL A 1 25 ? -4.338 1.222 1.558 1.00 0.00 25 VAL A O 5
ATOM 2614 N N . PRO A 1 26 ? -5.780 1.199 3.292 1.00 0.00 26 PRO A N 5
ATOM 2615 C CA . PRO A 1 26 ? -6.975 1.124 2.466 1.00 0.00 26 PRO A CA 5
ATOM 2616 C C . PRO A 1 26 ? -7.332 2.470 1.858 1.00 0.00 26 PRO A C 5
ATOM 2617 O O . PRO A 1 26 ? -7.612 3.437 2.567 1.00 0.00 26 PRO A O 5
ATOM 2628 N N . GLU A 1 27 ? -7.332 2.511 0.542 1.00 0.00 27 GLU A N 5
ATOM 2629 C CA . GLU A 1 27 ? -7.690 3.702 -0.196 1.00 0.00 27 GLU A CA 5
ATOM 2630 C C . GLU A 1 27 ? -8.979 3.443 -0.959 1.00 0.00 27 GLU A C 5
ATOM 2631 O O . GLU A 1 27 ? -8.966 3.220 -2.170 1.00 0.00 27 GLU A O 5
ATOM 2643 N N . GLY A 1 28 ? -10.090 3.448 -0.242 1.00 0.00 28 GLY A N 5
ATOM 2644 C CA . GLY A 1 28 ? -11.365 3.175 -0.864 1.00 0.00 28 GLY A CA 5
ATOM 2645 C C . GLY A 1 28 ? -11.572 1.693 -1.105 1.00 0.00 28 GLY A C 5
ATOM 2646 O O . GLY A 1 28 ? -11.708 0.914 -0.158 1.00 0.00 28 GLY A O 5
ATOM 2650 N N . LYS A 1 29 ? -11.581 1.302 -2.371 1.00 0.00 29 LYS A N 5
ATOM 2651 C CA . LYS A 1 29 ? -11.843 -0.084 -2.749 1.00 0.00 29 LYS A CA 5
ATOM 2652 C C . LYS A 1 29 ? -10.575 -0.934 -2.715 1.00 0.00 29 LYS A C 5
ATOM 2653 O O . LYS A 1 29 ? -10.639 -2.157 -2.569 1.00 0.00 29 LYS A O 5
ATOM 2672 N N . ARG A 1 30 ? -9.425 -0.293 -2.844 1.00 0.00 30 ARG A N 5
ATOM 2673 C CA . ARG A 1 30 ? -8.170 -1.015 -2.938 1.00 0.00 30 ARG A CA 5
ATOM 2674 C C . ARG A 1 30 ? -7.165 -0.500 -1.924 1.00 0.00 30 ARG A C 5
ATOM 2675 O O . ARG A 1 30 ? -7.373 0.534 -1.301 1.00 0.00 30 ARG A O 5
ATOM 2696 N N . PHE A 1 31 ? -6.080 -1.237 -1.773 1.00 0.00 31 PHE A N 5
ATOM 2697 C CA . PHE A 1 31 ? -5.018 -0.872 -0.848 1.00 0.00 31 PHE A CA 5
ATOM 2698 C C . PHE A 1 31 ? -3.819 -0.345 -1.618 1.00 0.00 31 PHE A C 5
ATOM 2699 O O . PHE A 1 31 ? -3.516 -0.826 -2.714 1.00 0.00 31 PHE A O 5
ATOM 2716 N N . TYR A 1 32 ? -3.141 0.637 -1.050 1.00 0.00 32 TYR A N 5
ATOM 2717 C CA . TYR A 1 32 ? -1.993 1.241 -1.699 1.00 0.00 32 TYR A CA 5
ATOM 2718 C C . TYR A 1 32 ? -0.855 1.423 -0.716 1.00 0.00 32 TYR A C 5
ATOM 2719 O O . TYR A 1 32 ? -1.072 1.616 0.482 1.00 0.00 32 TYR A O 5
ATOM 2737 N N . CYS A 1 33 ? 0.354 1.360 -1.238 1.00 0.00 33 CYS A N 5
ATOM 2738 C CA . CYS A 1 33 ? 1.546 1.435 -0.425 1.00 0.00 33 CYS A CA 5
ATOM 2739 C C . CYS A 1 33 ? 1.900 2.886 -0.182 1.00 0.00 33 CYS A C 5
ATOM 2740 O O . CYS A 1 33 ? 2.390 3.577 -1.077 1.00 0.00 33 CYS A O 5
ATOM 2747 N N . ARG A 1 34 ? 1.640 3.345 1.025 1.00 0.00 34 ARG A N 5
ATOM 2748 C CA . ARG A 1 34 ? 1.831 4.740 1.368 1.00 0.00 34 ARG A CA 5
ATOM 2749 C C . ARG A 1 34 ? 2.802 4.855 2.534 1.00 0.00 34 ARG A C 5
ATOM 2750 O O . ARG A 1 34 ? 3.079 3.872 3.222 1.00 0.00 34 ARG A O 5
ATOM 2771 N N . ASP A 1 35 ? 3.335 6.045 2.738 1.00 0.00 35 ASP A N 5
ATOM 2772 C CA . ASP A 1 35 ? 4.311 6.265 3.791 1.00 0.00 35 ASP A CA 5
ATOM 2773 C C . ASP A 1 35 ? 3.728 7.118 4.906 1.00 0.00 35 ASP A C 5
ATOM 2774 O O . ASP A 1 35 ? 3.802 8.348 4.877 1.00 0.00 35 ASP A O 5
ATOM 2783 N N . GLN A 1 36 ? 3.126 6.454 5.873 1.00 0.00 36 GLN A N 5
ATOM 2784 C CA . GLN A 1 36 ? 2.600 7.124 7.048 1.00 0.00 36 GLN A CA 5
ATOM 2785 C C . GLN A 1 36 ? 3.702 7.273 8.086 1.00 0.00 36 GLN A C 5
ATOM 2786 O O . GLN A 1 36 ? 4.239 8.390 8.224 1.00 0.00 36 GLN A O 5
ATOM 2801 N N . GLY A 1 1 ? 12.613 -6.156 -8.608 1.00 0.00 1 GLY A N 6
ATOM 2802 C CA . GLY A 1 1 ? 13.995 -5.766 -8.236 1.00 0.00 1 GLY A CA 6
ATOM 2803 C C . GLY A 1 1 ? 14.023 -4.542 -7.346 1.00 0.00 1 GLY A C 6
ATOM 2804 O O . GLY A 1 1 ? 14.465 -3.473 -7.762 1.00 0.00 1 GLY A O 6
ATOM 2810 N N . THR A 1 2 ? 13.549 -4.698 -6.118 1.00 0.00 2 THR A N 6
ATOM 2811 C CA . THR A 1 2 ? 13.518 -3.609 -5.160 1.00 0.00 2 THR A CA 6
ATOM 2812 C C . THR A 1 2 ? 13.128 -4.153 -3.788 1.00 0.00 2 THR A C 6
ATOM 2813 O O . THR A 1 2 ? 12.680 -5.298 -3.676 1.00 0.00 2 THR A O 6
ATOM 2824 N N . TYR A 1 3 ? 13.310 -3.347 -2.752 1.00 0.00 3 TYR A N 6
ATOM 2825 C CA . TYR A 1 3 ? 12.994 -3.769 -1.397 1.00 0.00 3 TYR A CA 6
ATOM 2826 C C . TYR A 1 3 ? 11.519 -3.551 -1.115 1.00 0.00 3 TYR A C 6
ATOM 2827 O O . TYR A 1 3 ? 11.071 -2.413 -1.000 1.00 0.00 3 TYR A O 6
ATOM 2845 N N . CYS A 1 4 ? 10.789 -4.661 -1.032 1.00 0.00 4 CYS A N 6
ATOM 2846 C CA . CYS A 1 4 ? 9.333 -4.675 -0.844 1.00 0.00 4 CYS A CA 6
ATOM 2847 C C . CYS A 1 4 ? 8.622 -3.848 -1.928 1.00 0.00 4 CYS A C 6
ATOM 2848 O O . CYS A 1 4 ? 9.234 -3.470 -2.930 1.00 0.00 4 CYS A O 6
ATOM 2855 N N . ILE A 1 5 ? 7.328 -3.614 -1.764 1.00 0.00 5 ILE A N 6
ATOM 2856 C CA . ILE A 1 5 ? 6.541 -2.916 -2.776 1.00 0.00 5 ILE A CA 6
ATOM 2857 C C . ILE A 1 5 ? 6.833 -1.422 -2.754 1.00 0.00 5 ILE A C 6
ATOM 2858 O O . ILE A 1 5 ? 6.945 -0.816 -1.690 1.00 0.00 5 ILE A O 6
ATOM 2874 N N . GLU A 1 6 ? 6.961 -0.845 -3.943 1.00 0.00 6 GLU A N 6
ATOM 2875 C CA . GLU A 1 6 ? 7.304 0.562 -4.097 1.00 0.00 6 GLU A CA 6
ATOM 2876 C C . GLU A 1 6 ? 6.215 1.471 -3.551 1.00 0.00 6 GLU A C 6
ATOM 2877 O O . GLU A 1 6 ? 5.021 1.163 -3.613 1.00 0.00 6 GLU A O 6
ATOM 2889 N N . LEU A 1 7 ? 6.648 2.604 -3.034 1.00 0.00 7 LEU A N 6
ATOM 2890 C CA . LEU A 1 7 ? 5.759 3.567 -2.419 1.00 0.00 7 LEU A CA 6
ATOM 2891 C C . LEU A 1 7 ? 4.919 4.250 -3.492 1.00 0.00 7 LEU A C 6
ATOM 2892 O O . LEU A 1 7 ? 5.452 4.892 -4.401 1.00 0.00 7 LEU A O 6
ATOM 2908 N N . GLY A 1 8 ? 3.610 4.097 -3.380 1.00 0.00 8 GLY A N 6
ATOM 2909 C CA . GLY A 1 8 ? 2.705 4.601 -4.393 1.00 0.00 8 GLY A CA 6
ATOM 2910 C C . GLY A 1 8 ? 2.041 3.486 -5.178 1.00 0.00 8 GLY A C 6
ATOM 2911 O O . GLY A 1 8 ? 1.028 3.702 -5.844 1.00 0.00 8 GLY A O 6
ATOM 2915 N N . GLU A 1 9 ? 2.601 2.289 -5.090 1.00 0.00 9 GLU A N 6
ATOM 2916 C CA . GLU A 1 9 ? 2.084 1.144 -5.827 1.00 0.00 9 GLU A CA 6
ATOM 2917 C C . GLU A 1 9 ? 0.886 0.525 -5.120 1.00 0.00 9 GLU A C 6
ATOM 2918 O O . GLU A 1 9 ? 0.585 0.856 -3.976 1.00 0.00 9 GLU A O 6
ATOM 2930 N N . ARG A 1 10 ? 0.205 -0.371 -5.822 1.00 0.00 10 ARG A N 6
ATOM 2931 C CA . ARG A 1 10 ? -0.931 -1.091 -5.266 1.00 0.00 10 ARG A CA 6
ATOM 2932 C C . ARG A 1 10 ? -0.436 -2.295 -4.478 1.00 0.00 10 ARG A C 6
ATOM 2933 O O . ARG A 1 10 ? 0.462 -3.007 -4.928 1.00 0.00 10 ARG A O 6
ATOM 2954 N N . CYS A 1 11 ? -1.016 -2.526 -3.316 1.00 0.00 11 CYS A N 6
ATOM 2955 C CA . CYS A 1 11 ? -0.558 -3.592 -2.438 1.00 0.00 11 CYS A CA 6
ATOM 2956 C C . CYS A 1 11 ? -1.705 -4.520 -2.044 1.00 0.00 11 CYS A C 6
ATOM 2957 O O . CYS A 1 11 ? -2.873 -4.132 -2.112 1.00 0.00 11 CYS A O 6
ATOM 2964 N N . PRO A 1 12 ? -1.385 -5.775 -1.668 1.00 0.00 12 PRO A N 6
ATOM 2965 C CA . PRO A 1 12 ? -2.374 -6.721 -1.143 1.00 0.00 12 PRO A CA 6
ATOM 2966 C C . PRO A 1 12 ? -2.803 -6.348 0.271 1.00 0.00 12 PRO A C 6
ATOM 2967 O O . PRO A 1 12 ? -2.065 -5.673 0.991 1.00 0.00 12 PRO A O 6
ATOM 2978 N N . ASN A 1 13 ? -3.996 -6.799 0.651 1.00 0.00 13 ASN A N 6
ATOM 2979 C CA . ASN A 1 13 ? -4.580 -6.497 1.957 1.00 0.00 13 ASN A CA 6
ATOM 2980 C C . ASN A 1 13 ? -3.591 -6.805 3.085 1.00 0.00 13 ASN A C 6
ATOM 2981 O O . ASN A 1 13 ? -3.188 -7.952 3.265 1.00 0.00 13 ASN A O 6
ATOM 2992 N N . PRO A 1 14 ? -3.197 -5.777 3.864 1.00 0.00 14 PRO A N 6
ATOM 2993 C CA . PRO A 1 14 ? -2.219 -5.922 4.951 1.00 0.00 14 PRO A CA 6
ATOM 2994 C C . PRO A 1 14 ? -2.654 -6.917 6.019 1.00 0.00 14 PRO A C 6
ATOM 2995 O O . PRO A 1 14 ? -1.833 -7.391 6.807 1.00 0.00 14 PRO A O 6
ATOM 3006 N N . ARG A 1 15 ? -3.938 -7.241 6.042 1.00 0.00 15 ARG A N 6
ATOM 3007 C CA . ARG A 1 15 ? -4.456 -8.219 6.984 1.00 0.00 15 ARG A CA 6
ATOM 3008 C C . ARG A 1 15 ? -3.895 -9.609 6.688 1.00 0.00 15 ARG A C 6
ATOM 3009 O O . ARG A 1 15 ? -3.800 -10.452 7.581 1.00 0.00 15 ARG A O 6
ATOM 3030 N N . GLU A 1 16 ? -3.509 -9.840 5.438 1.00 0.00 16 GLU A N 6
ATOM 3031 C CA . GLU A 1 16 ? -2.917 -11.116 5.054 1.00 0.00 16 GLU A CA 6
ATOM 3032 C C . GLU A 1 16 ? -1.413 -10.966 4.852 1.00 0.00 16 GLU A C 6
ATOM 3033 O O . GLU A 1 16 ? -0.770 -11.806 4.222 1.00 0.00 16 GLU A O 6
ATOM 3045 N N . GLY A 1 17 ? -0.854 -9.899 5.405 1.00 0.00 17 GLY A N 6
ATOM 3046 C CA . GLY A 1 17 ? 0.569 -9.658 5.273 1.00 0.00 17 GLY A CA 6
ATOM 3047 C C . GLY A 1 17 ? 0.893 -8.809 4.061 1.00 0.00 17 GLY A C 6
ATOM 3048 O O . GLY A 1 17 ? 0.858 -9.295 2.930 1.00 0.00 17 GLY A O 6
ATOM 3052 N N . ASP A 1 18 ? 1.198 -7.537 4.287 1.00 0.00 18 ASP A N 6
ATOM 3053 C CA . ASP A 1 18 ? 1.539 -6.639 3.198 1.00 0.00 18 ASP A CA 6
ATOM 3054 C C . ASP A 1 18 ? 3.046 -6.582 2.996 1.00 0.00 18 ASP A C 6
ATOM 3055 O O . ASP A 1 18 ? 3.800 -6.276 3.920 1.00 0.00 18 ASP A O 6
ATOM 3064 N N . TRP A 1 19 ? 3.480 -6.876 1.776 1.00 0.00 19 TRP A N 6
ATOM 3065 C CA . TRP A 1 19 ? 4.895 -6.807 1.415 1.00 0.00 19 TRP A CA 6
ATOM 3066 C C . TRP A 1 19 ? 5.238 -5.369 1.043 1.00 0.00 19 TRP A C 6
ATOM 3067 O O . TRP A 1 19 ? 6.004 -5.103 0.126 1.00 0.00 19 TRP A O 6
ATOM 3088 N N . CYS A 1 20 ? 4.651 -4.462 1.794 1.00 0.00 20 CYS A N 6
ATOM 3089 C CA . CYS A 1 20 ? 4.662 -3.036 1.509 1.00 0.00 20 CYS A CA 6
ATOM 3090 C C . CYS A 1 20 ? 5.894 -2.334 2.037 1.00 0.00 20 CYS A C 6
ATOM 3091 O O . CYS A 1 20 ? 6.154 -1.204 1.639 1.00 0.00 20 CYS A O 6
ATOM 3098 N N . CYS A 1 21 ? 6.720 -3.068 2.777 1.00 0.00 21 CYS A N 6
ATOM 3099 C CA . CYS A 1 21 ? 7.446 -2.637 4.007 1.00 0.00 21 CYS A CA 6
ATOM 3100 C C . CYS A 1 21 ? 7.562 -1.118 4.297 1.00 0.00 21 CYS A C 6
ATOM 3101 O O . CYS A 1 21 ? 8.532 -0.661 4.905 1.00 0.00 21 CYS A O 6
ATOM 3108 N N . HIS A 1 22 ? 6.580 -0.354 3.860 1.00 0.00 22 HIS A N 6
ATOM 3109 C CA . HIS A 1 22 ? 6.236 0.913 4.477 1.00 0.00 22 HIS A CA 6
ATOM 3110 C C . HIS A 1 22 ? 4.929 0.705 5.232 1.00 0.00 22 HIS A C 6
ATOM 3111 O O . HIS A 1 22 ? 4.939 0.243 6.370 1.00 0.00 22 HIS A O 6
ATOM 3126 N N . LYS A 1 23 ? 3.798 1.013 4.600 1.00 0.00 23 LYS A N 6
ATOM 3127 C CA . LYS A 1 23 ? 2.510 0.621 5.146 1.00 0.00 23 LYS A CA 6
ATOM 3128 C C . LYS A 1 23 ? 1.447 0.541 4.055 1.00 0.00 23 LYS A C 6
ATOM 3129 O O . LYS A 1 23 ? 1.155 1.528 3.386 1.00 0.00 23 LYS A O 6
ATOM 3148 N N . CYS A 1 24 ? 0.885 -0.643 3.869 1.00 0.00 24 CYS A N 6
ATOM 3149 C CA . CYS A 1 24 ? -0.237 -0.818 2.959 1.00 0.00 24 CYS A CA 6
ATOM 3150 C C . CYS A 1 24 ? -1.514 -0.376 3.647 1.00 0.00 24 CYS A C 6
ATOM 3151 O O . CYS A 1 24 ? -1.835 -0.853 4.738 1.00 0.00 24 CYS A O 6
ATOM 3158 N N . VAL A 1 25 ? -2.222 0.551 3.035 1.00 0.00 25 VAL A N 6
ATOM 3159 C CA . VAL A 1 25 ? -3.416 1.105 3.639 1.00 0.00 25 VAL A CA 6
ATOM 3160 C C . VAL A 1 25 ? -4.585 1.091 2.663 1.00 0.00 25 VAL A C 6
ATOM 3161 O O . VAL A 1 25 ? -4.388 1.017 1.449 1.00 0.00 25 VAL A O 6
ATOM 3174 N N . PRO A 1 26 ? -5.822 1.161 3.180 1.00 0.00 26 PRO A N 6
ATOM 3175 C CA . PRO A 1 26 ? -7.023 1.096 2.362 1.00 0.00 26 PRO A CA 6
ATOM 3176 C C . PRO A 1 26 ? -7.351 2.430 1.712 1.00 0.00 26 PRO A C 6
ATOM 3177 O O . PRO A 1 26 ? -7.572 3.435 2.390 1.00 0.00 26 PRO A O 6
ATOM 3188 N N . GLU A 1 27 ? -7.381 2.421 0.396 1.00 0.00 27 GLU A N 6
ATOM 3189 C CA . GLU A 1 27 ? -7.724 3.589 -0.389 1.00 0.00 27 GLU A CA 6
ATOM 3190 C C . GLU A 1 27 ? -9.045 3.338 -1.098 1.00 0.00 27 GLU A C 6
ATOM 3191 O O . GLU A 1 27 ? -9.073 3.077 -2.304 1.00 0.00 27 GLU A O 6
ATOM 3203 N N . GLY A 1 28 ? -10.136 3.408 -0.354 1.00 0.00 28 GLY A N 6
ATOM 3204 C CA . GLY A 1 28 ? -11.428 3.103 -0.926 1.00 0.00 28 GLY A CA 6
ATOM 3205 C C . GLY A 1 28 ? -11.574 1.627 -1.240 1.00 0.00 28 GLY A C 6
ATOM 3206 O O . GLY A 1 28 ? -11.630 0.793 -0.335 1.00 0.00 28 GLY A O 6
ATOM 3210 N N . LYS A 1 29 ? -11.616 1.309 -2.526 1.00 0.00 29 LYS A N 6
ATOM 3211 C CA . LYS A 1 29 ? -11.844 -0.058 -2.977 1.00 0.00 29 LYS A CA 6
ATOM 3212 C C . LYS A 1 29 ? -10.580 -0.915 -2.905 1.00 0.00 29 LYS A C 6
ATOM 3213 O O . LYS A 1 29 ? -10.660 -2.126 -2.711 1.00 0.00 29 LYS A O 6
ATOM 3232 N N . ARG A 1 30 ? -9.418 -0.297 -3.058 1.00 0.00 30 ARG A N 6
ATOM 3233 C CA . ARG A 1 30 ? -8.170 -1.046 -3.123 1.00 0.00 30 ARG A CA 6
ATOM 3234 C C . ARG A 1 30 ? -7.173 -0.548 -2.095 1.00 0.00 30 ARG A C 6
ATOM 3235 O O . ARG A 1 30 ? -7.426 0.420 -1.390 1.00 0.00 30 ARG A O 6
ATOM 3256 N N . PHE A 1 31 ? -6.041 -1.228 -2.020 1.00 0.00 31 PHE A N 6
ATOM 3257 C CA . PHE A 1 31 ? -4.996 -0.882 -1.072 1.00 0.00 31 PHE A CA 6
ATOM 3258 C C . PHE A 1 31 ? -3.783 -0.324 -1.801 1.00 0.00 31 PHE A C 6
ATOM 3259 O O . PHE A 1 31 ? -3.419 -0.803 -2.878 1.00 0.00 31 PHE A O 6
ATOM 3276 N N . TYR A 1 32 ? -3.163 0.685 -1.210 1.00 0.00 32 TYR A N 6
ATOM 3277 C CA . TYR A 1 32 ? -2.005 1.335 -1.806 1.00 0.00 32 TYR A CA 6
ATOM 3278 C C . TYR A 1 32 ? -0.891 1.464 -0.791 1.00 0.00 32 TYR A C 6
ATOM 3279 O O . TYR A 1 32 ? -1.138 1.599 0.411 1.00 0.00 32 TYR A O 6
ATOM 3297 N N . CYS A 1 33 ? 0.330 1.428 -1.281 1.00 0.00 33 CYS A N 6
ATOM 3298 C CA . CYS A 1 33 ? 1.488 1.476 -0.420 1.00 0.00 33 CYS A CA 6
ATOM 3299 C C . CYS A 1 33 ? 1.819 2.918 -0.084 1.00 0.00 33 CYS A C 6
ATOM 3300 O O . CYS A 1 33 ? 2.251 3.686 -0.944 1.00 0.00 33 CYS A O 6
ATOM 3307 N N . ARG A 1 34 ? 1.599 3.279 1.166 1.00 0.00 34 ARG A N 6
ATOM 3308 C CA . ARG A 1 34 ? 1.794 4.643 1.622 1.00 0.00 34 ARG A CA 6
ATOM 3309 C C . ARG A 1 34 ? 2.825 4.668 2.738 1.00 0.00 34 ARG A C 6
ATOM 3310 O O . ARG A 1 34 ? 3.106 3.642 3.358 1.00 0.00 34 ARG A O 6
ATOM 3331 N N . ASP A 1 35 ? 3.393 5.831 2.984 1.00 0.00 35 ASP A N 6
ATOM 3332 C CA . ASP A 1 35 ? 4.372 5.985 4.042 1.00 0.00 35 ASP A CA 6
ATOM 3333 C C . ASP A 1 35 ? 3.718 6.551 5.301 1.00 0.00 35 ASP A C 6
ATOM 3334 O O . ASP A 1 35 ? 3.662 7.760 5.511 1.00 0.00 35 ASP A O 6
ATOM 3343 N N . GLN A 1 36 ? 3.206 5.655 6.131 1.00 0.00 36 GLN A N 6
ATOM 3344 C CA . GLN A 1 36 ? 2.582 6.041 7.389 1.00 0.00 36 GLN A CA 6
ATOM 3345 C C . GLN A 1 36 ? 3.599 6.009 8.515 1.00 0.00 36 GLN A C 6
ATOM 3346 O O . GLN A 1 36 ? 4.015 7.091 8.971 1.00 0.00 36 GLN A O 6
ATOM 3361 N N . GLY A 1 1 ? 12.255 -4.867 -7.420 1.00 0.00 1 GLY A N 7
ATOM 3362 C CA . GLY A 1 1 ? 11.627 -3.683 -6.796 1.00 0.00 1 GLY A CA 7
ATOM 3363 C C . GLY A 1 1 ? 12.620 -2.881 -5.985 1.00 0.00 1 GLY A C 7
ATOM 3364 O O . GLY A 1 1 ? 13.828 -2.966 -6.213 1.00 0.00 1 GLY A O 7
ATOM 3370 N N . THR A 1 2 ? 12.121 -2.110 -5.032 1.00 0.00 2 THR A N 7
ATOM 3371 C CA . THR A 1 2 ? 12.974 -1.277 -4.198 1.00 0.00 2 THR A CA 7
ATOM 3372 C C . THR A 1 2 ? 13.085 -1.864 -2.785 1.00 0.00 2 THR A C 7
ATOM 3373 O O . THR A 1 2 ? 13.128 -1.132 -1.791 1.00 0.00 2 THR A O 7
ATOM 3384 N N . TYR A 1 3 ? 13.172 -3.196 -2.720 1.00 0.00 3 TYR A N 7
ATOM 3385 C CA . TYR A 1 3 ? 13.125 -3.931 -1.455 1.00 0.00 3 TYR A CA 7
ATOM 3386 C C . TYR A 1 3 ? 11.753 -3.752 -0.823 1.00 0.00 3 TYR A C 7
ATOM 3387 O O . TYR A 1 3 ? 11.498 -2.750 -0.155 1.00 0.00 3 TYR A O 7
ATOM 3405 N N . CYS A 1 4 ? 10.896 -4.744 -1.046 1.00 0.00 4 CYS A N 7
ATOM 3406 C CA . CYS A 1 4 ? 9.463 -4.668 -0.754 1.00 0.00 4 CYS A CA 7
ATOM 3407 C C . CYS A 1 4 ? 8.784 -3.771 -1.794 1.00 0.00 4 CYS A C 7
ATOM 3408 O O . CYS A 1 4 ? 9.435 -3.317 -2.738 1.00 0.00 4 CYS A O 7
ATOM 3415 N N . ILE A 1 5 ? 7.489 -3.547 -1.652 1.00 0.00 5 ILE A N 7
ATOM 3416 C CA . ILE A 1 5 ? 6.719 -2.834 -2.665 1.00 0.00 5 ILE A CA 7
ATOM 3417 C C . ILE A 1 5 ? 7.033 -1.340 -2.651 1.00 0.00 5 ILE A C 7
ATOM 3418 O O . ILE A 1 5 ? 7.103 -0.711 -1.589 1.00 0.00 5 ILE A O 7
ATOM 3434 N N . GLU A 1 6 ? 7.236 -0.795 -3.850 1.00 0.00 6 GLU A N 7
ATOM 3435 C CA . GLU A 1 6 ? 7.539 0.613 -4.027 1.00 0.00 6 GLU A CA 7
ATOM 3436 C C . GLU A 1 6 ? 6.425 1.485 -3.470 1.00 0.00 6 GLU A C 7
ATOM 3437 O O . GLU A 1 6 ? 5.253 1.103 -3.448 1.00 0.00 6 GLU A O 7
ATOM 3449 N N . LEU A 1 7 ? 6.808 2.665 -3.041 1.00 0.00 7 LEU A N 7
ATOM 3450 C CA . LEU A 1 7 ? 5.886 3.610 -2.460 1.00 0.00 7 LEU A CA 7
ATOM 3451 C C . LEU A 1 7 ? 5.044 4.240 -3.562 1.00 0.00 7 LEU A C 7
ATOM 3452 O O . LEU A 1 7 ? 5.575 4.840 -4.494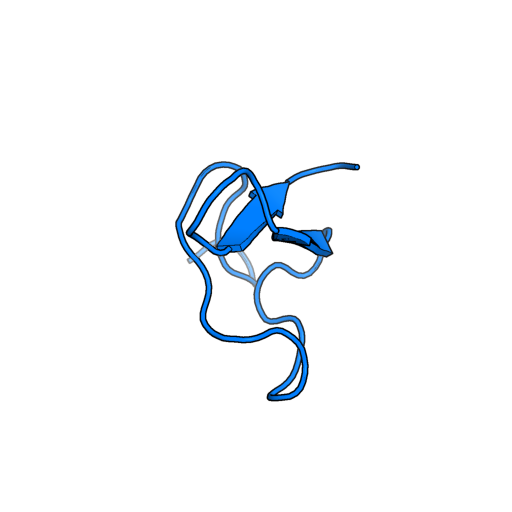 1.00 0.00 7 LEU A O 7
ATOM 3468 N N . GLY A 1 8 ? 3.734 4.085 -3.454 1.00 0.00 8 GLY A N 7
ATOM 3469 C CA . GLY A 1 8 ? 2.843 4.572 -4.486 1.00 0.00 8 GLY A CA 7
ATOM 3470 C C . GLY A 1 8 ? 2.242 3.443 -5.303 1.00 0.00 8 GLY A C 7
ATOM 3471 O O . GLY A 1 8 ? 1.392 3.671 -6.164 1.00 0.00 8 GLY A O 7
ATOM 3475 N N . GLU A 1 9 ? 2.693 2.225 -5.040 1.00 0.00 9 GLU A N 7
ATOM 3476 C CA . GLU A 1 9 ? 2.182 1.052 -5.732 1.00 0.00 9 GLU A CA 7
ATOM 3477 C C . GLU A 1 9 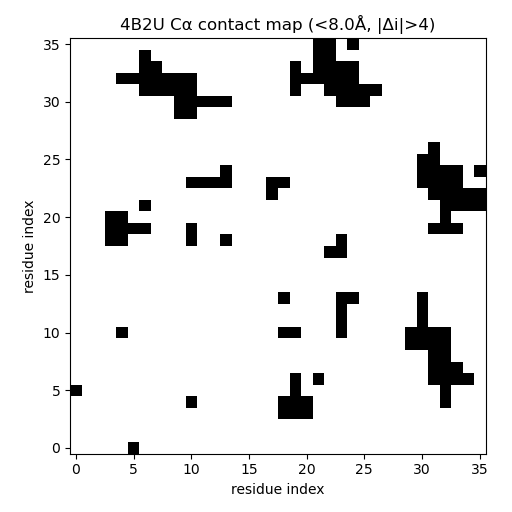? 1.013 0.456 -4.964 1.00 0.00 9 GLU A C 7
ATOM 3478 O O . GLU A 1 9 ? 0.734 0.856 -3.835 1.00 0.00 9 GLU A O 7
ATOM 3490 N N . ARG A 1 10 ? 0.336 -0.506 -5.578 1.00 0.00 10 ARG A N 7
ATOM 3491 C CA . ARG A 1 10 ? -0.769 -1.195 -4.929 1.00 0.00 10 ARG A CA 7
ATOM 3492 C C . ARG A 1 10 ? -0.235 -2.326 -4.062 1.00 0.00 10 ARG A C 7
ATOM 3493 O O . ARG A 1 10 ? 0.818 -2.896 -4.354 1.00 0.00 10 ARG A O 7
ATOM 3514 N N . CYS A 1 11 ? -0.946 -2.645 -2.999 1.00 0.00 11 CYS A N 7
ATOM 3515 C CA . CYS A 1 11 ? -0.534 -3.721 -2.119 1.00 0.00 11 CYS A CA 7
ATOM 3516 C C . CYS A 1 11 ? -1.692 -4.677 -1.876 1.00 0.00 11 CYS A C 7
ATOM 3517 O O . CYS A 1 11 ? -2.851 -4.261 -1.860 1.00 0.00 11 CYS A O 7
ATOM 3524 N N . PRO A 1 12 ? -1.400 -5.981 -1.728 1.00 0.00 12 PRO A N 7
ATOM 3525 C CA . PRO A 1 12 ? -2.413 -6.964 -1.357 1.00 0.00 12 PRO A CA 7
ATOM 3526 C C . PRO A 1 12 ? -2.879 -6.729 0.072 1.00 0.00 12 PRO A C 7
ATOM 3527 O O . PRO A 1 12 ? -2.130 -6.178 0.879 1.00 0.00 12 PRO A O 7
ATOM 3538 N N . ASN A 1 13 ? -4.105 -7.150 0.370 1.00 0.00 13 ASN A N 7
ATOM 3539 C CA . ASN A 1 13 ? -4.707 -6.936 1.685 1.00 0.00 13 ASN A CA 7
ATOM 3540 C C . ASN A 1 13 ? -3.735 -7.368 2.778 1.00 0.00 13 ASN A C 7
ATOM 3541 O O . ASN A 1 13 ? -3.293 -8.512 2.800 1.00 0.00 13 ASN A O 7
ATOM 3552 N N . PRO A 1 14 ? -3.377 -6.432 3.684 1.00 0.00 14 PRO A N 7
ATOM 3553 C CA . PRO A 1 14 ? -2.334 -6.636 4.700 1.00 0.00 14 PRO A CA 7
ATOM 3554 C C . PRO A 1 14 ? -2.511 -7.906 5.531 1.00 0.00 14 PRO A C 7
ATOM 3555 O O . PRO A 1 14 ? -1.535 -8.460 6.034 1.00 0.00 14 PRO A O 7
ATOM 3566 N N . ARG A 1 15 ? -3.744 -8.376 5.669 1.00 0.00 15 ARG A N 7
ATOM 3567 C CA . ARG A 1 15 ? -3.997 -9.583 6.444 1.00 0.00 15 ARG A CA 7
ATOM 3568 C C . ARG A 1 15 ? -3.619 -10.831 5.642 1.00 0.00 15 ARG A C 7
ATOM 3569 O O . ARG A 1 15 ? -3.522 -11.929 6.195 1.00 0.00 15 ARG A O 7
ATOM 3590 N N . GLU A 1 16 ? -3.387 -10.646 4.346 1.00 0.00 16 GLU A N 7
ATOM 3591 C CA . GLU A 1 16 ? -3.027 -11.741 3.448 1.00 0.00 16 GLU A CA 7
ATOM 3592 C C . GLU A 1 16 ? -1.526 -11.745 3.169 1.00 0.00 16 GLU A C 7
ATOM 3593 O O . GLU A 1 16 ? -1.058 -12.415 2.244 1.00 0.00 16 GLU A O 7
ATOM 3605 N N . GLY A 1 17 ? -0.779 -10.987 3.964 1.00 0.00 17 GLY A N 7
ATOM 3606 C CA . GLY A 1 17 ? 0.664 -10.942 3.808 1.00 0.00 17 GLY A CA 7
ATOM 3607 C C . GLY A 1 17 ? 1.107 -9.927 2.774 1.00 0.00 17 GLY A C 7
ATOM 3608 O O . GLY A 1 17 ? 1.395 -10.280 1.631 1.00 0.00 17 GLY A O 7
ATOM 3612 N N . ASP A 1 18 ? 1.162 -8.665 3.168 1.00 0.00 18 ASP A N 7
ATOM 3613 C CA . ASP A 1 18 ? 1.579 -7.604 2.264 1.00 0.00 18 ASP A CA 7
ATOM 3614 C C . ASP A 1 18 ? 3.089 -7.422 2.313 1.00 0.00 18 ASP A C 7
ATOM 3615 O O . ASP A 1 18 ? 3.719 -7.626 3.351 1.00 0.00 18 ASP A O 7
ATOM 3624 N N . TRP A 1 19 ? 3.666 -7.050 1.184 1.00 0.00 19 TRP A N 7
ATOM 3625 C CA . TRP A 1 19 ? 5.083 -6.730 1.119 1.00 0.00 19 TRP A CA 7
ATOM 3626 C C . TRP A 1 19 ? 5.240 -5.219 0.993 1.00 0.00 19 TRP A C 7
ATOM 3627 O O . TRP A 1 19 ? 6.202 -4.724 0.426 1.00 0.00 19 TRP A O 7
ATOM 3648 N N . CYS A 1 20 ? 4.278 -4.508 1.561 1.00 0.00 20 CYS A N 7
ATOM 3649 C CA . CYS A 1 20 ? 4.126 -3.056 1.407 1.00 0.00 20 CYS A CA 7
ATOM 3650 C C . CYS A 1 20 ? 5.285 -2.252 1.986 1.00 0.00 20 CYS A C 7
ATOM 3651 O O . CYS A 1 20 ? 5.427 -1.080 1.645 1.00 0.00 20 CYS A O 7
ATOM 3658 N N . CYS A 1 21 ? 6.186 -2.938 2.691 1.00 0.00 21 CYS A N 7
ATOM 3659 C CA . CYS A 1 21 ? 6.886 -2.504 3.941 1.00 0.00 21 CYS A CA 7
ATOM 3660 C C . CYS A 1 21 ? 6.959 -0.987 4.259 1.00 0.00 21 CYS A C 7
ATOM 3661 O O . CYS A 1 21 ? 7.907 -0.522 4.895 1.00 0.00 21 CYS A O 7
ATOM 3668 N N . HIS A 1 22 ? 5.971 -0.233 3.832 1.00 0.00 22 HIS A N 7
ATOM 3669 C CA . HIS A 1 22 ? 5.735 1.112 4.332 1.00 0.00 22 HIS A CA 7
ATOM 3670 C C . HIS A 1 22 ? 4.449 1.091 5.144 1.00 0.00 22 HIS A C 7
ATOM 3671 O O . HIS A 1 22 ? 4.477 0.964 6.365 1.00 0.00 22 HIS A O 7
ATOM 3686 N N . LYS A 1 23 ? 3.322 1.205 4.452 1.00 0.00 23 LYS A N 7
ATOM 3687 C CA . LYS A 1 23 ? 2.024 0.953 5.046 1.00 0.00 23 LYS A CA 7
ATOM 3688 C C . LYS A 1 23 ? 1.030 0.553 3.970 1.00 0.00 23 LYS A C 7
ATOM 3689 O O . LYS A 1 23 ? 0.775 1.323 3.042 1.00 0.00 23 LYS A O 7
ATOM 3708 N N . CYS A 1 24 ? 0.489 -0.649 4.080 1.00 0.00 24 CYS A N 7
ATOM 3709 C CA . CYS A 1 24 ? -0.577 -1.077 3.192 1.00 0.00 24 CYS A CA 7
ATOM 3710 C C . CYS A 1 24 ? -1.879 -0.529 3.734 1.00 0.00 24 CYS A C 7
ATOM 3711 O O . CYS A 1 24 ? -2.545 -1.153 4.565 1.00 0.00 24 CYS A O 7
ATOM 3718 N N . VAL A 1 25 ? -2.208 0.662 3.289 1.00 0.00 25 VAL A N 7
ATOM 3719 C CA . VAL A 1 25 ? -3.302 1.406 3.856 1.00 0.00 25 VAL A CA 7
ATOM 3720 C C . VAL A 1 25 ? -4.462 1.468 2.867 1.00 0.00 25 VAL A C 7
ATOM 3721 O O . VAL A 1 25 ? -4.255 1.655 1.664 1.00 0.00 25 VAL A O 7
ATOM 3734 N N . PRO A 1 26 ? -5.694 1.250 3.349 1.00 0.00 26 PRO A N 7
ATOM 3735 C CA . PRO A 1 26 ? -6.880 1.324 2.504 1.00 0.00 26 PRO A CA 7
ATOM 3736 C C . PRO A 1 26 ? -7.102 2.726 1.959 1.00 0.00 26 PRO A C 7
ATOM 3737 O O . PRO A 1 26 ? -7.279 3.688 2.712 1.00 0.00 26 PRO A O 7
ATOM 3748 N N . GLU A 1 27 ? -7.087 2.824 0.643 1.00 0.00 27 GLU A N 7
ATOM 3749 C CA . GLU A 1 27 ? -7.311 4.077 -0.054 1.00 0.00 27 GLU A CA 7
ATOM 3750 C C . GLU A 1 27 ? -8.639 3.988 -0.785 1.00 0.00 27 GLU A C 7
ATOM 3751 O O . GLU A 1 27 ? -8.676 3.803 -2.005 1.00 0.00 27 GLU A O 7
ATOM 3763 N N . GLY A 1 28 ? -9.728 4.101 -0.048 1.00 0.00 28 GLY A N 7
ATOM 3764 C CA . GLY A 1 28 ? -11.021 3.879 -0.650 1.00 0.00 28 GLY A CA 7
ATOM 3765 C C . GLY A 1 28 ? -11.358 2.404 -0.705 1.00 0.00 28 GLY A C 7
ATOM 3766 O O . GLY A 1 28 ? -11.601 1.776 0.328 1.00 0.00 28 GLY A O 7
ATOM 3770 N N . LYS A 1 29 ? -11.361 1.851 -1.909 1.00 0.00 29 LYS A N 7
ATOM 3771 C CA . LYS A 1 29 ? -11.717 0.453 -2.110 1.00 0.00 29 LYS A CA 7
ATOM 3772 C C . LYS A 1 29 ? -10.487 -0.452 -2.064 1.00 0.00 29 LYS A C 7
ATOM 3773 O O . LYS A 1 29 ? -10.551 -1.581 -1.573 1.00 0.00 29 LYS A O 7
ATOM 3792 N N . ARG A 1 30 ? -9.373 0.048 -2.571 1.00 0.00 30 ARG A N 7
ATOM 3793 C CA . ARG A 1 30 ? -8.172 -0.760 -2.720 1.00 0.00 30 ARG A CA 7
ATOM 3794 C C . ARG A 1 30 ? -7.150 -0.430 -1.643 1.00 0.00 30 ARG A C 7
ATOM 3795 O O . ARG A 1 30 ? -7.368 0.447 -0.808 1.00 0.00 30 ARG A O 7
ATOM 3816 N N . PHE A 1 31 ? -6.036 -1.143 -1.677 1.00 0.00 31 PHE A N 7
ATOM 3817 C CA . PHE A 1 31 ? -4.931 -0.906 -0.758 1.00 0.00 31 PHE A CA 7
ATOM 3818 C C . PHE A 1 31 ? -3.701 -0.456 -1.537 1.00 0.00 31 PHE A C 7
ATOM 3819 O O . PHE A 1 31 ? -3.420 -0.977 -2.619 1.00 0.00 31 PHE A O 7
ATOM 3836 N N . TYR A 1 32 ? -2.972 0.504 -0.989 1.00 0.00 32 TYR A N 7
ATOM 3837 C CA . TYR A 1 32 ? -1.776 1.023 -1.639 1.00 0.00 32 TYR A CA 7
ATOM 3838 C C . TYR A 1 32 ? -0.677 1.259 -0.621 1.00 0.00 32 TYR A C 7
ATOM 3839 O O . TYR A 1 32 ? -0.950 1.546 0.547 1.00 0.00 32 TYR A O 7
ATOM 3857 N N . CYS A 1 33 ? 0.562 1.136 -1.069 1.00 0.00 33 CYS A N 7
ATOM 3858 C CA . CYS A 1 33 ? 1.705 1.397 -0.220 1.00 0.00 33 CYS A CA 7
ATOM 3859 C C . CYS A 1 33 ? 1.916 2.886 -0.079 1.00 0.00 33 CYS A C 7
ATOM 3860 O O . CYS A 1 33 ? 2.412 3.549 -0.992 1.00 0.00 33 CYS A O 7
ATOM 3867 N N . ARG A 1 34 ? 1.518 3.405 1.063 1.00 0.00 34 ARG A N 7
ATOM 3868 C CA . ARG A 1 34 ? 1.667 4.816 1.358 1.00 0.00 34 ARG A CA 7
ATOM 3869 C C . ARG A 1 34 ? 2.603 4.983 2.536 1.00 0.00 34 ARG A C 7
ATOM 3870 O O . ARG A 1 34 ? 2.796 4.054 3.323 1.00 0.00 34 ARG A O 7
ATOM 3891 N N . ASP A 1 35 ? 3.191 6.153 2.651 1.00 0.00 35 ASP A N 7
ATOM 3892 C CA . ASP A 1 35 ? 4.057 6.450 3.773 1.00 0.00 35 ASP A CA 7
ATOM 3893 C C . ASP A 1 35 ? 3.337 7.367 4.743 1.00 0.00 35 ASP A C 7
ATOM 3894 O O . ASP A 1 35 ? 3.406 8.589 4.632 1.00 0.00 35 ASP A O 7
ATOM 3903 N N . GLN A 1 36 ? 2.619 6.769 5.673 1.00 0.00 36 GLN A N 7
ATOM 3904 C CA . GLN A 1 36 ? 1.880 7.529 6.663 1.00 0.00 36 GLN A CA 7
ATOM 3905 C C . GLN A 1 36 ? 2.639 7.538 7.980 1.00 0.00 36 GLN A C 7
ATOM 3906 O O . GLN A 1 36 ? 2.427 6.619 8.802 1.00 0.00 36 GLN A O 7
ATOM 3921 N N . GLY A 1 1 ? 13.523 -0.335 -5.563 1.00 0.00 1 GLY A N 8
ATOM 3922 C CA . GLY A 1 1 ? 14.630 0.039 -4.651 1.00 0.00 1 GLY A CA 8
ATOM 3923 C C . GLY A 1 1 ? 14.563 -0.708 -3.338 1.00 0.00 1 GLY A C 8
ATOM 3924 O O . GLY A 1 1 ? 15.433 -1.527 -3.033 1.00 0.00 1 GLY A O 8
ATOM 3930 N N . THR A 1 2 ? 13.524 -0.432 -2.564 1.00 0.00 2 THR A N 8
ATOM 3931 C CA . THR A 1 2 ? 13.327 -1.081 -1.279 1.00 0.00 2 THR A CA 8
ATOM 3932 C C . THR A 1 2 ? 13.019 -2.569 -1.471 1.00 0.00 2 THR A C 8
ATOM 3933 O O . THR A 1 2 ? 12.517 -2.978 -2.521 1.00 0.00 2 THR A O 8
ATOM 3944 N N . TYR A 1 3 ? 13.324 -3.378 -0.461 1.00 0.00 3 TYR A N 8
ATOM 3945 C CA . TYR A 1 3 ? 13.006 -4.804 -0.499 1.00 0.00 3 TYR A CA 8
ATOM 3946 C C . TYR A 1 3 ? 11.557 -5.027 -0.095 1.00 0.00 3 TYR A C 8
ATOM 3947 O O . TYR A 1 3 ? 11.228 -5.940 0.664 1.00 0.00 3 TYR A O 8
ATOM 3965 N N . CYS A 1 4 ? 10.708 -4.175 -0.632 1.00 0.00 4 CYS A N 8
ATOM 3966 C CA . CYS A 1 4 ? 9.286 -4.177 -0.366 1.00 0.00 4 CYS A CA 8
ATOM 3967 C C . CYS A 1 4 ? 8.581 -3.593 -1.583 1.00 0.00 4 CYS A C 8
ATOM 3968 O O . CYS A 1 4 ? 9.235 -3.276 -2.577 1.00 0.00 4 CYS A O 8
ATOM 3975 N N . ILE A 1 5 ? 7.271 -3.452 -1.518 1.00 0.00 5 ILE A N 8
ATOM 3976 C CA . ILE A 1 5 ? 6.527 -2.833 -2.601 1.00 0.00 5 ILE A CA 8
ATOM 3977 C C . ILE A 1 5 ? 6.863 -1.345 -2.665 1.00 0.00 5 ILE A C 8
ATOM 3978 O O . ILE A 1 5 ? 6.969 -0.679 -1.631 1.00 0.00 5 ILE A O 8
ATOM 3994 N N . GLU A 1 6 ? 7.067 -0.847 -3.880 1.00 0.00 6 GLU A N 8
ATOM 3995 C CA . GLU A 1 6 ? 7.420 0.548 -4.083 1.00 0.00 6 GLU A CA 8
ATOM 3996 C C . GLU A 1 6 ? 6.317 1.466 -3.587 1.00 0.00 6 GLU A C 8
ATOM 3997 O O . GLU A 1 6 ? 5.130 1.138 -3.639 1.00 0.00 6 GLU A O 8
ATOM 4009 N N . LEU A 1 7 ? 6.728 2.623 -3.118 1.00 0.00 7 LEU A N 8
ATOM 4010 C CA . LEU A 1 7 ? 5.824 3.570 -2.511 1.00 0.00 7 LEU A CA 8
ATOM 4011 C C . LEU A 1 7 ? 4.981 4.246 -3.583 1.00 0.00 7 LEU A C 8
ATOM 4012 O O . LEU A 1 7 ? 5.504 4.938 -4.461 1.00 0.00 7 LEU A O 8
ATOM 4028 N N . GLY A 1 8 ? 3.679 4.037 -3.498 1.00 0.00 8 GLY A N 8
ATOM 4029 C CA . GLY A 1 8 ? 2.772 4.544 -4.504 1.00 0.00 8 GLY A CA 8
ATOM 4030 C C . GLY A 1 8 ? 2.100 3.430 -5.280 1.00 0.00 8 GLY A C 8
ATOM 4031 O O . GLY A 1 8 ? 1.116 3.659 -5.984 1.00 0.00 8 GLY A O 8
ATOM 4035 N N . GLU A 1 9 ? 2.626 2.220 -5.141 1.00 0.00 9 GLU A N 8
ATOM 4036 C CA . GLU A 1 9 ? 2.093 1.064 -5.845 1.00 0.00 9 GLU A CA 8
ATOM 4037 C C . GLU A 1 9 ? 0.891 0.490 -5.109 1.00 0.00 9 GLU A C 8
ATOM 4038 O O . GLU A 1 9 ? 0.589 0.885 -3.984 1.00 0.00 9 GLU A O 8
ATOM 4050 N N . ARG A 1 10 ? 0.213 -0.442 -5.756 1.00 0.00 10 ARG A N 8
ATOM 4051 C CA . ARG A 1 10 ? -0.934 -1.112 -5.167 1.00 0.00 10 ARG A CA 8
ATOM 4052 C C . ARG A 1 10 ? -0.464 -2.315 -4.361 1.00 0.00 10 ARG A C 8
ATOM 4053 O O . ARG A 1 10 ? 0.463 -3.016 -4.770 1.00 0.00 10 ARG A O 8
ATOM 4074 N N . CYS A 1 11 ? -1.091 -2.554 -3.224 1.00 0.00 11 CYS A N 8
ATOM 4075 C CA . CYS A 1 11 ? -0.713 -3.674 -2.380 1.00 0.00 11 CYS A CA 8
ATOM 4076 C C . CYS A 1 11 ? -1.935 -4.524 -2.052 1.00 0.00 11 CYS A C 8
ATOM 4077 O O . CYS A 1 11 ? -3.053 -4.013 -2.001 1.00 0.00 11 CYS A O 8
ATOM 4084 N N . PRO A 1 12 ? -1.746 -5.843 -1.877 1.00 0.00 12 PRO A N 8
ATOM 4085 C CA . PRO A 1 12 ? -2.827 -6.740 -1.457 1.00 0.00 12 PRO A CA 8
ATOM 4086 C C . PRO A 1 12 ? -3.187 -6.514 0.002 1.00 0.00 12 PRO A C 8
ATOM 4087 O O . PRO A 1 12 ? -2.404 -5.930 0.749 1.00 0.00 12 PRO A O 8
ATOM 4098 N N . ASN A 1 13 ? -4.369 -6.976 0.396 1.00 0.00 13 ASN A N 8
ATOM 4099 C CA . ASN A 1 13 ? -4.820 -6.862 1.778 1.00 0.00 13 ASN A CA 8
ATOM 4100 C C . ASN A 1 13 ? -3.735 -7.373 2.722 1.00 0.00 13 ASN A C 8
ATOM 4101 O O . ASN A 1 13 ? -3.353 -8.540 2.652 1.00 0.00 13 ASN A O 8
ATOM 4112 N N . PRO A 1 14 ? -3.216 -6.495 3.607 1.00 0.00 14 PRO A N 8
ATOM 4113 C CA . PRO A 1 14 ? -2.081 -6.810 4.493 1.00 0.00 14 PRO A CA 8
ATOM 4114 C C . PRO A 1 14 ? -2.294 -8.070 5.332 1.00 0.00 14 PRO A C 8
ATOM 4115 O O . PRO A 1 14 ? -1.337 -8.664 5.828 1.00 0.00 14 PRO A O 8
ATOM 4126 N N . ARG A 1 15 ? -3.549 -8.482 5.474 1.00 0.00 15 ARG A N 8
ATOM 4127 C CA . ARG A 1 15 ? -3.880 -9.704 6.195 1.00 0.00 15 ARG A CA 8
ATOM 4128 C C . ARG A 1 15 ? -3.388 -10.937 5.434 1.00 0.00 15 ARG A C 8
ATOM 4129 O O . ARG A 1 15 ? -3.263 -12.018 6.004 1.00 0.00 15 ARG A O 8
ATOM 4150 N N . GLU A 1 16 ? -3.114 -10.765 4.145 1.00 0.00 16 GLU A N 8
ATOM 4151 C CA . GLU A 1 16 ? -2.607 -11.851 3.314 1.00 0.00 16 GLU A CA 8
ATOM 4152 C C . GLU A 1 16 ? -1.082 -11.836 3.287 1.00 0.00 16 GLU A C 8
ATOM 4153 O O . GLU A 1 16 ? -0.451 -12.727 2.716 1.00 0.00 16 GLU A O 8
ATOM 4165 N N . GLY A 1 17 ? -0.498 -10.825 3.912 1.00 0.00 17 GLY A N 8
ATOM 4166 C CA . GLY A 1 17 ? 0.936 -10.656 3.863 1.00 0.00 17 GLY A CA 8
ATOM 4167 C C . GLY A 1 17 ? 1.318 -9.276 3.369 1.00 0.00 17 GLY A C 8
ATOM 4168 O O . GLY A 1 17 ? 1.315 -9.020 2.166 1.00 0.00 17 GLY A O 8
ATOM 4172 N N . ASP A 1 18 ? 1.618 -8.380 4.296 1.00 0.00 18 ASP A N 8
ATOM 4173 C CA . ASP A 1 18 ? 2.008 -7.019 3.947 1.00 0.00 18 ASP A CA 8
ATOM 4174 C C . ASP A 1 18 ? 3.458 -6.972 3.486 1.00 0.00 18 ASP A C 8
ATOM 4175 O O . ASP A 1 18 ? 4.376 -7.250 4.260 1.00 0.00 18 ASP A O 8
ATOM 4184 N N . TRP A 1 19 ? 3.656 -6.646 2.218 1.00 0.00 19 TRP A N 8
ATOM 4185 C CA . TRP A 1 19 ? 4.997 -6.497 1.667 1.00 0.00 19 TRP A CA 8
ATOM 4186 C C . TRP A 1 19 ? 5.280 -5.030 1.354 1.00 0.00 19 TRP A C 8
ATOM 4187 O O . TRP A 1 19 ? 6.243 -4.708 0.671 1.00 0.00 19 TRP A O 8
ATOM 4208 N N . CYS A 1 20 ? 4.438 -4.150 1.871 1.00 0.00 20 CYS A N 8
ATOM 4209 C CA . CYS A 1 20 ? 4.528 -2.712 1.603 1.00 0.00 20 CYS A CA 8
ATOM 4210 C C . CYS A 1 20 ? 5.681 -2.060 2.340 1.00 0.00 20 CYS A C 8
ATOM 4211 O O . CYS A 1 20 ? 6.113 -0.980 1.948 1.00 0.00 20 CYS A O 8
ATOM 4218 N N . CYS A 1 21 ? 6.304 -2.811 3.242 1.00 0.00 21 CYS A N 8
ATOM 4219 C CA . CYS A 1 21 ? 6.780 -2.371 4.589 1.00 0.00 21 CYS A CA 8
ATOM 4220 C C . CYS A 1 21 ? 6.922 -0.850 4.839 1.00 0.00 21 CYS A C 8
ATOM 4221 O O . CYS A 1 21 ? 7.792 -0.409 5.596 1.00 0.00 21 CYS A O 8
ATOM 4228 N N . HIS A 1 22 ? 6.077 -0.066 4.196 1.00 0.00 22 HIS A N 8
ATOM 4229 C CA . HIS A 1 22 ? 5.774 1.285 4.624 1.00 0.00 22 HIS A CA 8
ATOM 4230 C C . HIS A 1 22 ? 4.452 1.223 5.382 1.00 0.00 22 HIS A C 8
ATOM 4231 O O . HIS A 1 22 ? 4.432 1.056 6.602 1.00 0.00 22 HIS A O 8
ATOM 4246 N N . LYS A 1 23 ? 3.349 1.335 4.645 1.00 0.00 23 LYS A N 8
ATOM 4247 C CA . LYS A 1 23 ? 2.042 0.973 5.159 1.00 0.00 23 LYS A CA 8
ATOM 4248 C C . LYS A 1 23 ? 1.107 0.610 4.015 1.00 0.00 23 LYS A C 8
ATOM 4249 O O . LYS A 1 23 ? 0.825 1.439 3.150 1.00 0.00 23 LYS A O 8
ATOM 4268 N N . CYS A 1 24 ? 0.642 -0.629 4.002 1.00 0.00 24 CYS A N 8
ATOM 4269 C CA . CYS A 1 24 ? -0.376 -1.040 3.052 1.00 0.00 24 CYS A CA 8
ATOM 4270 C C . CYS A 1 24 ? -1.715 -0.577 3.584 1.00 0.00 24 CYS A C 8
ATOM 4271 O O . CYS A 1 24 ? -2.365 -1.266 4.373 1.00 0.00 24 CYS A O 8
ATOM 4278 N N . VAL A 1 25 ? -2.093 0.615 3.183 1.00 0.00 25 VAL A N 8
ATOM 4279 C CA . VAL A 1 25 ? -3.201 1.304 3.791 1.00 0.00 25 VAL A CA 8
ATOM 4280 C C . VAL A 1 25 ? -4.376 1.373 2.821 1.00 0.00 25 VAL A C 8
ATOM 4281 O O . VAL A 1 25 ? -4.184 1.557 1.615 1.00 0.00 25 VAL A O 8
ATOM 4294 N N . PRO A 1 26 ? -5.605 1.166 3.319 1.00 0.00 26 PRO A N 8
ATOM 4295 C CA . PRO A 1 26 ? -6.805 1.269 2.496 1.00 0.00 26 PRO A CA 8
ATOM 4296 C C . PRO A 1 26 ? -6.950 2.658 1.891 1.00 0.00 26 PRO A C 8
ATOM 4297 O O . PRO A 1 26 ? -7.042 3.662 2.604 1.00 0.00 26 PRO A O 8
ATOM 4308 N N . GLU A 1 27 ? -6.962 2.702 0.574 1.00 0.00 27 GLU A N 8
ATOM 4309 C CA . GLU A 1 27 ? -7.031 3.945 -0.167 1.00 0.00 27 GLU A CA 8
ATOM 4310 C C . GLU A 1 27 ? -8.276 3.929 -1.045 1.00 0.00 27 GLU A C 8
ATOM 4311 O O . GLU A 1 27 ? -8.198 3.687 -2.253 1.00 0.00 27 GLU A O 8
ATOM 4323 N N . GLY A 1 28 ? -9.426 4.169 -0.438 1.00 0.00 28 GLY A N 8
ATOM 4324 C CA . GLY A 1 28 ? -10.670 4.067 -1.166 1.00 0.00 28 GLY A CA 8
ATOM 4325 C C . GLY A 1 28 ? -11.173 2.640 -1.209 1.00 0.00 28 GLY A C 8
ATOM 4326 O O . GLY A 1 28 ? -11.564 2.085 -0.184 1.00 0.00 28 GLY A O 8
ATOM 4330 N N . LYS A 1 29 ? -11.146 2.039 -2.3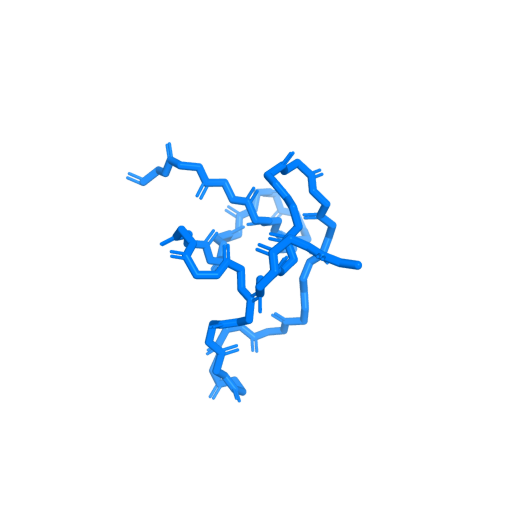89 1.00 0.00 29 LYS A N 8
ATOM 4331 C CA . LYS A 1 29 ? -11.651 0.683 -2.566 1.00 0.00 29 LYS A CA 8
ATOM 4332 C C . LYS A 1 29 ? -10.529 -0.347 -2.452 1.00 0.00 29 LYS A C 8
ATOM 4333 O O . LYS A 1 29 ? -10.768 -1.507 -2.115 1.00 0.00 29 LYS A O 8
ATOM 4352 N N . ARG A 1 30 ? -9.307 0.079 -2.721 1.00 0.00 30 ARG A N 8
ATOM 4353 C CA . ARG A 1 30 ? -8.178 -0.836 -2.771 1.00 0.00 30 ARG A CA 8
ATOM 4354 C C . ARG A 1 30 ? -7.137 -0.453 -1.733 1.00 0.00 30 ARG A C 8
ATOM 4355 O O . ARG A 1 30 ? -7.279 0.552 -1.044 1.00 0.00 30 ARG A O 8
ATOM 4376 N N . PHE A 1 31 ? -6.096 -1.260 -1.632 1.00 0.00 31 PHE A N 8
ATOM 4377 C CA . PHE A 1 31 ? -4.985 -0.967 -0.739 1.00 0.00 31 PHE A CA 8
ATOM 4378 C C . PHE A 1 31 ? -3.804 -0.441 -1.538 1.00 0.00 31 PHE A C 8
ATOM 4379 O O . PHE A 1 31 ? -3.520 -0.921 -2.640 1.00 0.00 31 PHE A O 8
ATOM 4396 N N . TYR A 1 32 ? -3.119 0.543 -0.984 1.00 0.00 32 TYR A N 8
ATOM 4397 C CA . TYR A 1 32 ? -1.979 1.149 -1.647 1.00 0.00 32 TYR A CA 8
ATOM 4398 C C . TYR A 1 32 ? -0.809 1.253 -0.690 1.00 0.00 32 TYR A C 8
ATOM 4399 O O . TYR A 1 32 ? -0.990 1.386 0.523 1.00 0.00 32 TYR A O 8
ATOM 4417 N N . CYS A 1 33 ? 0.385 1.195 -1.242 1.00 0.00 33 CYS A N 8
ATOM 4418 C CA . CYS A 1 33 ? 1.593 1.262 -0.452 1.00 0.00 33 CYS A CA 8
ATOM 4419 C C . CYS A 1 33 ? 1.931 2.721 -0.194 1.00 0.00 33 CYS A C 8
ATOM 4420 O O . CYS A 1 33 ? 2.515 3.394 -1.043 1.00 0.00 33 CYS A O 8
ATOM 4427 N N . ARG A 1 34 ? 1.537 3.207 0.970 1.00 0.00 34 ARG A N 8
ATOM 4428 C CA . ARG A 1 34 ? 1.695 4.614 1.308 1.00 0.00 34 ARG A CA 8
ATOM 4429 C C . ARG A 1 34 ? 2.674 4.775 2.456 1.00 0.00 34 ARG A C 8
ATOM 4430 O O . ARG A 1 34 ? 2.938 3.831 3.198 1.00 0.00 34 ARG A O 8
ATOM 4451 N N . ASP A 1 35 ? 3.205 5.975 2.595 1.00 0.00 35 ASP A N 8
ATOM 4452 C CA . ASP A 1 35 ? 4.138 6.277 3.666 1.00 0.00 35 ASP A CA 8
ATOM 4453 C C . ASP A 1 35 ? 3.442 7.080 4.750 1.00 0.00 35 ASP A C 8
ATOM 4454 O O . ASP A 1 35 ? 3.387 8.310 4.700 1.00 0.00 35 ASP A O 8
ATOM 4463 N N . GLN A 1 36 ? 2.877 6.372 5.707 1.00 0.00 36 GLN A N 8
ATOM 4464 C CA . GLN A 1 36 ? 2.207 7.005 6.822 1.00 0.00 36 GLN A CA 8
ATOM 4465 C C . GLN A 1 36 ? 3.077 6.905 8.067 1.00 0.00 36 GLN A C 8
ATOM 4466 O O . GLN A 1 36 ? 3.710 7.915 8.431 1.00 0.00 36 GLN A O 8
ATOM 4481 N N . GLY A 1 1 ? 13.731 -0.675 -6.162 1.00 0.00 1 GLY A N 9
ATOM 4482 C CA . GLY A 1 1 ? 12.717 0.319 -5.732 1.00 0.00 1 GLY A CA 9
ATOM 4483 C C . GLY A 1 1 ? 12.876 0.705 -4.278 1.00 0.00 1 GLY A C 9
ATOM 4484 O O . GLY A 1 1 ? 13.339 1.803 -3.968 1.00 0.00 1 GLY A O 9
ATOM 4490 N N . THR A 1 2 ? 12.491 -0.195 -3.386 1.00 0.00 2 THR A N 9
ATOM 4491 C CA . THR A 1 2 ? 12.597 0.046 -1.957 1.00 0.00 2 THR A CA 9
ATOM 4492 C C . THR A 1 2 ? 12.523 -1.286 -1.204 1.00 0.00 2 THR A C 9
ATOM 4493 O O . THR A 1 2 ? 11.950 -1.381 -0.115 1.00 0.00 2 THR A O 9
ATOM 4504 N N . TYR A 1 3 ? 13.125 -2.315 -1.814 1.00 0.00 3 TYR A N 9
ATOM 4505 C CA . TYR A 1 3 ? 13.154 -3.681 -1.272 1.00 0.00 3 TYR A CA 9
ATOM 4506 C C . TYR A 1 3 ? 11.774 -4.334 -1.335 1.00 0.00 3 TYR A C 9
ATOM 4507 O O . TYR A 1 3 ? 11.600 -5.378 -1.964 1.00 0.00 3 TYR A O 9
ATOM 4525 N N . CYS A 1 4 ? 10.798 -3.715 -0.699 1.00 0.00 4 CYS A N 9
ATOM 4526 C CA . CYS A 1 4 ? 9.429 -4.190 -0.756 1.00 0.00 4 CYS A CA 9
ATOM 4527 C C . CYS A 1 4 ? 8.686 -3.420 -1.840 1.00 0.00 4 CYS A C 9
ATOM 4528 O O . CYS A 1 4 ? 9.322 -2.797 -2.694 1.00 0.00 4 CYS A O 9
ATOM 4535 N N . ILE A 1 5 ? 7.363 -3.457 -1.819 1.00 0.00 5 ILE A N 9
ATOM 4536 C CA . ILE A 1 5 ? 6.574 -2.729 -2.805 1.00 0.00 5 ILE A CA 9
ATOM 4537 C C . ILE A 1 5 ? 6.890 -1.238 -2.726 1.00 0.00 5 ILE A C 9
ATOM 4538 O O . ILE A 1 5 ? 6.918 -0.649 -1.639 1.00 0.00 5 ILE A O 9
ATOM 4554 N N . GLU A 1 6 ? 7.158 -0.647 -3.880 1.00 0.00 6 GLU A N 9
ATOM 4555 C CA . GLU A 1 6 ? 7.518 0.756 -3.957 1.00 0.00 6 GLU A CA 9
ATOM 4556 C C . GLU A 1 6 ? 6.336 1.649 -3.626 1.00 0.00 6 GLU A C 9
ATOM 4557 O O . GLU A 1 6 ? 5.173 1.300 -3.845 1.00 0.00 6 GLU A O 9
ATOM 4569 N N . LEU A 1 7 ? 6.664 2.809 -3.094 1.00 0.00 7 LEU A N 9
ATOM 4570 C CA . LEU A 1 7 ? 5.689 3.724 -2.544 1.00 0.00 7 LEU A CA 9
ATOM 4571 C C . LEU A 1 7 ? 4.819 4.308 -3.650 1.00 0.00 7 LEU A C 9
ATOM 4572 O O . LEU A 1 7 ? 5.299 5.034 -4.522 1.00 0.00 7 LEU A O 9
ATOM 4588 N N . GLY A 1 8 ? 3.537 3.988 -3.594 1.00 0.00 8 GLY A N 9
ATOM 4589 C CA . GLY A 1 8 ? 2.613 4.416 -4.621 1.00 0.00 8 GLY A CA 9
ATOM 4590 C C . GLY A 1 8 ? 2.004 3.249 -5.371 1.00 0.00 8 GLY A C 9
ATOM 4591 O O . GLY A 1 8 ? 1.026 3.413 -6.102 1.00 0.00 8 GLY A O 9
ATOM 4595 N N . GLU A 1 9 ? 2.581 2.068 -5.194 1.00 0.00 9 GLU A N 9
ATOM 4596 C CA . GLU A 1 9 ? 2.080 0.875 -5.848 1.00 0.00 9 GLU A CA 9
ATOM 4597 C C . GLU A 1 9 ? 0.940 0.243 -5.067 1.00 0.00 9 GLU A C 9
ATOM 4598 O O . GLU A 1 9 ? 0.650 0.630 -3.932 1.00 0.00 9 GLU A O 9
ATOM 4610 N N . ARG A 1 10 ? 0.308 -0.734 -5.693 1.00 0.00 10 ARG A N 9
ATOM 4611 C CA . ARG A 1 10 ? -0.841 -1.411 -5.122 1.00 0.00 10 ARG A CA 9
ATOM 4612 C C . ARG A 1 10 ? -0.391 -2.450 -4.109 1.00 0.00 10 ARG A C 9
ATOM 4613 O O . ARG A 1 10 ? 0.732 -2.950 -4.178 1.00 0.00 10 ARG A O 9
ATOM 4634 N N . CYS A 1 11 ? -1.266 -2.770 -3.179 1.00 0.00 11 CYS A N 9
ATOM 4635 C CA . CYS A 1 11 ? -0.957 -3.740 -2.146 1.00 0.00 11 CYS A CA 9
ATOM 4636 C C . CYS A 1 11 ? -2.119 -4.708 -1.956 1.00 0.00 11 CYS A C 9
ATOM 4637 O O . CYS A 1 11 ? -3.287 -4.316 -2.034 1.00 0.00 11 CYS A O 9
ATOM 4644 N N . PRO A 1 12 ? -1.811 -5.999 -1.751 1.00 0.00 12 PRO A N 9
ATOM 4645 C CA . PRO A 1 12 ? -2.817 -7.012 -1.432 1.00 0.00 12 PRO A CA 9
ATOM 4646 C C . PRO A 1 12 ? -3.344 -6.815 -0.017 1.00 0.00 12 PRO A C 9
ATOM 4647 O O . PRO A 1 12 ? -2.721 -6.116 0.776 1.00 0.00 12 PRO A O 9
ATOM 4658 N N . ASN A 1 13 ? -4.490 -7.416 0.294 1.00 0.00 13 ASN A N 9
ATOM 4659 C CA . ASN A 1 13 ? -5.070 -7.305 1.630 1.00 0.00 13 ASN A CA 9
ATOM 4660 C C . ASN A 1 13 ? -4.033 -7.723 2.673 1.00 0.00 13 ASN A C 9
ATOM 4661 O O . ASN A 1 13 ? -3.653 -8.894 2.737 1.00 0.00 13 ASN A O 9
ATOM 4672 N N . PRO A 1 14 ? -3.568 -6.764 3.499 1.00 0.00 14 PRO A N 9
ATOM 4673 C CA . PRO A 1 14 ? -2.442 -6.967 4.425 1.00 0.00 14 PRO A CA 9
ATOM 4674 C C . PRO A 1 14 ? -2.651 -8.112 5.413 1.00 0.00 14 PRO A C 9
ATOM 4675 O O . PRO A 1 14 ? -1.697 -8.580 6.036 1.00 0.00 14 PRO A O 9
ATOM 4686 N N . ARG A 1 15 ? -3.890 -8.568 5.555 1.00 0.00 15 ARG A N 9
ATOM 4687 C CA . ARG A 1 15 ? -4.184 -9.715 6.407 1.00 0.00 15 ARG A CA 9
ATOM 4688 C C . ARG A 1 15 ? -3.506 -10.973 5.861 1.00 0.00 15 ARG A C 9
ATOM 4689 O O . ARG A 1 15 ? -3.204 -11.906 6.607 1.00 0.00 15 ARG A O 9
ATOM 4710 N N . GLU A 1 16 ? -3.253 -10.983 4.554 1.00 0.00 16 GLU A N 9
ATOM 4711 C CA . GLU A 1 16 ? -2.583 -12.110 3.910 1.00 0.00 16 GLU A CA 9
ATOM 4712 C C . GLU A 1 16 ? -1.070 -11.929 3.958 1.00 0.00 16 GLU A C 9
ATOM 4713 O O . GLU A 1 16 ? -0.315 -12.798 3.528 1.00 0.00 16 GLU A O 9
ATOM 4725 N N . GLY A 1 17 ? -0.641 -10.798 4.496 1.00 0.00 17 GLY A N 9
ATOM 4726 C CA . GLY A 1 17 ? 0.768 -10.480 4.548 1.00 0.00 17 GLY A CA 9
ATOM 4727 C C . GLY A 1 17 ? 1.027 -9.079 4.042 1.00 0.00 17 GLY A C 9
ATOM 4728 O O . GLY A 1 17 ? 0.228 -8.543 3.272 1.00 0.00 17 GLY A O 9
ATOM 4732 N N . ASP A 1 18 ? 2.130 -8.476 4.458 1.00 0.00 18 ASP A N 9
ATOM 4733 C CA . ASP A 1 18 ? 2.438 -7.113 4.050 1.00 0.00 18 ASP A CA 9
ATOM 4734 C C . ASP A 1 18 ? 3.795 -7.039 3.369 1.00 0.00 18 ASP A C 9
ATOM 4735 O O . ASP A 1 18 ? 4.831 -7.209 4.009 1.00 0.00 18 ASP A O 9
ATOM 4744 N N . TRP A 1 19 ? 3.787 -6.798 2.069 1.00 0.00 19 TRP A N 9
ATOM 4745 C CA . TRP A 1 19 ? 5.014 -6.562 1.328 1.00 0.00 19 TRP A CA 9
ATOM 4746 C C . TRP A 1 19 ? 5.090 -5.075 0.972 1.00 0.00 19 TRP A C 9
ATOM 4747 O O . TRP A 1 19 ? 5.807 -4.658 0.074 1.00 0.00 19 TRP A O 9
ATOM 4768 N N . CYS A 1 20 ? 4.359 -4.288 1.741 1.00 0.00 20 CYS A N 9
ATOM 4769 C CA . CYS A 1 20 ? 4.199 -2.852 1.524 1.00 0.00 20 CYS A CA 9
ATOM 4770 C C . CYS A 1 20 ? 5.338 -2.054 2.121 1.00 0.00 20 CYS A C 9
ATOM 4771 O O . CYS A 1 20 ? 5.469 -0.873 1.815 1.00 0.00 20 CYS A O 9
ATOM 4778 N N . CYS A 1 21 ? 6.224 -2.759 2.828 1.00 0.00 21 CYS A N 9
ATOM 4779 C CA . CYS A 1 21 ? 6.929 -2.360 4.081 1.00 0.00 21 CYS A CA 9
ATOM 4780 C C . CYS A 1 21 ? 7.039 -0.855 4.424 1.00 0.00 21 CYS A C 9
ATOM 4781 O O . CYS A 1 21 ? 8.009 -0.424 5.047 1.00 0.00 21 CYS A O 9
ATOM 4788 N N . HIS A 1 22 ? 6.066 -0.072 4.016 1.00 0.00 22 HIS A N 9
ATOM 4789 C CA . HIS A 1 22 ? 5.799 1.225 4.613 1.00 0.00 22 HIS A CA 9
ATOM 4790 C C . HIS A 1 22 ? 4.519 1.106 5.433 1.00 0.00 22 HIS A C 9
ATOM 4791 O O . HIS A 1 22 ? 4.564 0.885 6.643 1.00 0.00 22 HIS A O 9
ATOM 4806 N N . LYS A 1 23 ? 3.377 1.237 4.758 1.00 0.00 23 LYS A N 9
ATOM 4807 C CA . LYS A 1 23 ? 2.093 0.888 5.342 1.00 0.00 23 LYS A CA 9
ATOM 4808 C C . LYS A 1 23 ? 1.106 0.527 4.240 1.00 0.00 23 LYS A C 9
ATOM 4809 O O . LYS A 1 23 ? 0.861 1.328 3.334 1.00 0.00 23 LYS A O 9
ATOM 4828 N N . CYS A 1 24 ? 0.562 -0.678 4.305 1.00 0.00 24 CYS A N 9
ATOM 4829 C CA . CYS A 1 24 ? -0.474 -1.097 3.371 1.00 0.00 24 CYS A CA 9
ATOM 4830 C C . CYS A 1 24 ? -1.797 -0.535 3.846 1.00 0.00 24 CYS A C 9
ATOM 4831 O O . CYS A 1 24 ? -2.492 -1.139 4.664 1.00 0.00 24 CYS A O 9
ATOM 4838 N N . VAL A 1 25 ? -2.124 0.638 3.348 1.00 0.00 25 VAL A N 9
ATOM 4839 C CA . VAL A 1 25 ? -3.235 1.396 3.868 1.00 0.00 25 VAL A CA 9
ATOM 4840 C C . VAL A 1 25 ? -4.333 1.511 2.808 1.00 0.00 25 VAL A C 9
ATOM 4841 O O . VAL A 1 25 ? -4.046 1.685 1.619 1.00 0.00 25 VAL A O 9
ATOM 4854 N N . PRO A 1 26 ? -5.602 1.347 3.214 1.00 0.00 26 PRO A N 9
ATOM 4855 C CA . PRO A 1 26 ? -6.737 1.430 2.297 1.00 0.00 26 PRO A CA 9
ATOM 4856 C C . PRO A 1 26 ? -6.932 2.833 1.735 1.00 0.00 26 PRO A C 9
ATOM 4857 O O . PRO A 1 26 ? -7.154 3.797 2.472 1.00 0.00 26 PRO A O 9
ATOM 4868 N N . GLU A 1 27 ? -6.852 2.925 0.423 1.00 0.00 27 GLU A N 9
ATOM 4869 C CA . GLU A 1 27 ? -7.051 4.175 -0.288 1.00 0.00 27 GLU A CA 9
ATOM 4870 C C . GLU A 1 27 ? -8.349 4.089 -1.075 1.00 0.00 27 GLU A C 9
ATOM 4871 O O . GLU A 1 27 ? -8.331 3.903 -2.291 1.00 0.00 27 GLU A O 9
ATOM 4883 N N . GLY A 1 28 ? -9.469 4.228 -0.389 1.00 0.00 28 GLY A N 9
ATOM 4884 C CA . GLY A 1 28 ? -10.748 4.001 -1.027 1.00 0.00 28 GLY A CA 9
ATOM 4885 C C . GLY A 1 28 ? -11.130 2.532 -1.019 1.00 0.00 28 GLY A C 9
ATOM 4886 O O . GLY A 1 28 ? -11.416 1.969 0.039 1.00 0.00 28 GLY A O 9
ATOM 4890 N N . LYS A 1 29 ? -11.136 1.905 -2.185 1.00 0.00 29 LYS A N 9
ATOM 4891 C CA . LYS A 1 29 ? -11.541 0.506 -2.295 1.00 0.00 29 LYS A CA 9
ATOM 4892 C C . LYS A 1 29 ? -10.342 -0.436 -2.307 1.00 0.00 29 LYS A C 9
ATOM 4893 O O . LYS A 1 29 ? -10.463 -1.610 -1.953 1.00 0.00 29 LYS A O 9
ATOM 4912 N N . ARG A 1 30 ? -9.188 0.072 -2.702 1.00 0.00 30 ARG A N 9
ATOM 4913 C CA . ARG A 1 30 ? -7.997 -0.753 -2.835 1.00 0.00 30 ARG A CA 9
ATOM 4914 C C . ARG A 1 30 ? -6.964 -0.390 -1.783 1.00 0.00 30 ARG A C 9
ATOM 4915 O O . ARG A 1 30 ? -7.088 0.623 -1.096 1.00 0.00 30 ARG A O 9
ATOM 4936 N N . PHE A 1 31 ? -5.949 -1.227 -1.667 1.00 0.00 31 PHE A N 9
ATOM 4937 C CA . PHE A 1 31 ? -4.846 -0.975 -0.752 1.00 0.00 31 PHE A CA 9
ATOM 4938 C C . PHE A 1 31 ? -3.631 -0.502 -1.532 1.00 0.00 31 PHE A C 9
ATOM 4939 O O . PHE A 1 31 ? -3.389 -0.953 -2.655 1.00 0.00 31 PHE A O 9
ATOM 4956 N N . TYR A 1 32 ? -2.878 0.410 -0.944 1.00 0.00 32 TYR A N 9
ATOM 4957 C CA . TYR A 1 32 ? -1.685 0.948 -1.576 1.00 0.00 32 TYR A CA 9
ATOM 4958 C C . TYR A 1 32 ? -0.585 1.101 -0.547 1.00 0.00 32 TYR A C 9
ATOM 4959 O O . TYR A 1 32 ? -0.854 1.249 0.646 1.00 0.00 32 TYR A O 9
ATOM 4977 N N . CYS A 1 33 ? 0.649 1.065 -1.008 1.00 0.00 33 CYS A N 9
ATOM 4978 C CA . CYS A 1 33 ? 1.779 1.301 -0.136 1.00 0.00 33 CYS A CA 9
ATOM 4979 C C . CYS A 1 33 ? 1.998 2.793 0.028 1.00 0.00 33 CYS A C 9
ATOM 4980 O O . CYS A 1 33 ? 2.474 3.466 -0.888 1.00 0.00 33 CYS A O 9
ATOM 4987 N N . ARG A 1 34 ? 1.620 3.303 1.186 1.00 0.00 34 ARG A N 9
ATOM 4988 C CA . ARG A 1 34 ? 1.762 4.716 1.483 1.00 0.00 34 ARG A CA 9
ATOM 4989 C C . ARG A 1 34 ? 2.729 4.906 2.634 1.00 0.00 34 ARG A C 9
ATOM 4990 O O . ARG A 1 34 ? 2.956 3.987 3.423 1.00 0.00 34 ARG A O 9
ATOM 5011 N N . ASP A 1 35 ? 3.298 6.092 2.724 1.00 0.00 35 ASP A N 9
ATOM 5012 C CA . ASP A 1 35 ? 4.233 6.408 3.783 1.00 0.00 35 ASP A CA 9
ATOM 5013 C C . ASP A 1 35 ? 3.504 7.084 4.938 1.00 0.00 35 ASP A C 9
ATOM 5014 O O . ASP A 1 35 ? 3.390 8.306 5.011 1.00 0.00 35 ASP A O 9
ATOM 5023 N N . GLN A 1 36 ? 2.993 6.258 5.836 1.00 0.00 36 GLN A N 9
ATOM 5024 C CA . GLN A 1 36 ? 2.249 6.733 6.987 1.00 0.00 36 GLN A CA 9
ATOM 5025 C C . GLN A 1 36 ? 2.983 6.365 8.266 1.00 0.00 36 GLN A C 9
ATOM 5026 O O . GLN A 1 36 ? 3.035 5.163 8.600 1.00 0.00 36 GLN A O 9
ATOM 5041 N N . GLY A 1 1 ? 14.940 -2.029 -6.226 1.00 0.00 1 GLY A N 10
ATOM 5042 C CA . GLY A 1 1 ? 15.595 -1.002 -5.381 1.00 0.00 1 GLY A CA 10
ATOM 5043 C C . GLY A 1 1 ? 15.445 -1.311 -3.909 1.00 0.00 1 GLY A C 10
ATOM 5044 O O . GLY A 1 1 ? 16.434 -1.464 -3.189 1.00 0.00 1 GLY A O 10
ATOM 5050 N N . THR A 1 2 ? 14.203 -1.400 -3.463 1.00 0.00 2 THR A N 10
ATOM 5051 C CA . THR A 1 2 ? 13.908 -1.788 -2.098 1.00 0.00 2 THR A CA 10
ATOM 5052 C C . THR A 1 2 ? 13.328 -3.201 -2.092 1.00 0.00 2 THR A C 10
ATOM 5053 O O . THR A 1 2 ? 12.708 -3.625 -3.073 1.00 0.00 2 THR A O 10
ATOM 5064 N N . TYR A 1 3 ? 13.523 -3.936 -1.004 1.00 0.00 3 TYR A N 10
ATOM 5065 C CA . TYR A 1 3 ? 13.061 -5.318 -0.940 1.00 0.00 3 TYR A CA 10
ATOM 5066 C C . TYR A 1 3 ? 11.604 -5.375 -0.489 1.00 0.00 3 TYR A C 10
ATOM 5067 O O . TYR A 1 3 ? 11.254 -6.059 0.477 1.00 0.00 3 TYR A O 10
ATOM 5085 N N . CYS A 1 4 ? 10.765 -4.641 -1.201 1.00 0.00 4 CYS A N 10
ATOM 5086 C CA . CYS A 1 4 ? 9.334 -4.631 -0.961 1.00 0.00 4 CYS A CA 10
ATOM 5087 C C . CYS A 1 4 ? 8.656 -3.778 -2.028 1.00 0.00 4 CYS A C 10
ATOM 5088 O O . CYS A 1 4 ? 9.316 -3.305 -2.959 1.00 0.00 4 CYS A O 10
ATOM 5095 N N . ILE A 1 5 ? 7.354 -3.594 -1.909 1.00 0.00 5 ILE A N 10
ATOM 5096 C CA . ILE A 1 5 ? 6.596 -2.810 -2.870 1.00 0.00 5 ILE A CA 10
ATOM 5097 C C . ILE A 1 5 ? 6.899 -1.324 -2.691 1.00 0.00 5 ILE A C 10
ATOM 5098 O O . ILE A 1 5 ? 6.873 -0.802 -1.573 1.00 0.00 5 ILE A O 10
ATOM 5114 N N . GLU A 1 6 ? 7.201 -0.658 -3.797 1.00 0.00 6 GLU A N 10
ATOM 5115 C CA . GLU A 1 6 ? 7.574 0.744 -3.768 1.00 0.00 6 GLU A CA 10
ATOM 5116 C C . GLU A 1 6 ? 6.368 1.629 -3.469 1.00 0.00 6 GLU A C 10
ATOM 5117 O O . GLU A 1 6 ? 5.213 1.230 -3.641 1.00 0.00 6 GLU A O 10
ATOM 5129 N N . LEU A 1 7 ? 6.660 2.837 -3.018 1.00 0.00 7 LEU A N 10
ATOM 5130 C CA . LEU A 1 7 ? 5.652 3.755 -2.512 1.00 0.00 7 LEU A CA 10
ATOM 5131 C C . LEU A 1 7 ? 4.768 4.274 -3.642 1.00 0.00 7 LEU A C 10
ATOM 5132 O O . LEU A 1 7 ? 5.250 4.902 -4.583 1.00 0.00 7 LEU A O 10
ATOM 5148 N N . GLY A 1 8 ? 3.473 4.016 -3.529 1.00 0.00 8 GLY A N 10
ATOM 5149 C CA . GLY A 1 8 ? 2.534 4.454 -4.545 1.00 0.00 8 GLY A CA 10
ATOM 5150 C C . GLY A 1 8 ? 1.922 3.298 -5.310 1.00 0.00 8 GLY A C 10
ATOM 5151 O O . GLY A 1 8 ? 0.980 3.483 -6.078 1.00 0.00 8 GLY A O 10
ATOM 5155 N N . GLU A 1 9 ? 2.453 2.105 -5.094 1.00 0.00 9 GLU A N 10
ATOM 5156 C CA . GLU A 1 9 ? 1.967 0.920 -5.779 1.00 0.00 9 GLU A CA 10
ATOM 5157 C C . GLU A 1 9 ? 0.853 0.247 -4.992 1.00 0.00 9 GLU A C 10
ATOM 5158 O O . GLU A 1 9 ? 0.623 0.560 -3.823 1.00 0.00 9 GLU A O 10
ATOM 5170 N N . ARG A 1 10 ? 0.168 -0.680 -5.649 1.00 0.00 10 ARG A N 10
ATOM 5171 C CA . ARG A 1 10 ? -0.934 -1.411 -5.041 1.00 0.00 10 ARG A CA 10
ATOM 5172 C C . ARG A 1 10 ? -0.393 -2.502 -4.128 1.00 0.00 10 ARG A C 10
ATOM 5173 O O . ARG A 1 10 ? 0.614 -3.140 -4.443 1.00 0.00 10 ARG A O 10
ATOM 5194 N N . CYS A 1 11 ? -1.057 -2.720 -3.011 1.00 0.00 11 CYS A N 10
ATOM 5195 C CA . CYS A 1 11 ? -0.663 -3.775 -2.097 1.00 0.00 11 CYS A CA 10
ATOM 5196 C C . CYS A 1 11 ? -1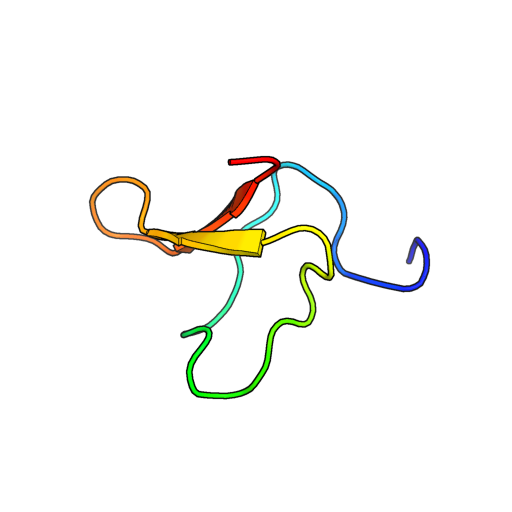.854 -4.663 -1.765 1.00 0.00 11 CYS A C 10
ATOM 5197 O O . CYS A 1 11 ? -2.999 -4.210 -1.790 1.00 0.00 11 CYS A O 10
ATOM 5204 N N . PRO A 1 12 ? -1.605 -5.956 -1.508 1.00 0.00 12 PRO A N 10
ATOM 5205 C CA . PRO A 1 12 ? -2.636 -6.868 -1.016 1.00 0.00 12 PRO A CA 10
ATOM 5206 C C . PRO A 1 12 ? -2.977 -6.559 0.436 1.00 0.00 12 PRO A C 10
ATOM 5207 O O . PRO A 1 12 ? -2.123 -6.075 1.180 1.00 0.00 12 PRO A O 10
ATOM 5218 N N . ASN A 1 13 ? -4.221 -6.841 0.824 1.00 0.00 13 ASN A N 10
ATOM 5219 C CA . ASN A 1 13 ? -4.701 -6.557 2.174 1.00 0.00 13 ASN A CA 10
ATOM 5220 C C . ASN A 1 13 ? -3.718 -7.099 3.209 1.00 0.00 13 ASN A C 10
ATOM 5221 O O . ASN A 1 13 ? -3.399 -8.287 3.209 1.00 0.00 13 ASN A O 10
ATOM 5232 N N . PRO A 1 14 ? -3.216 -6.208 4.089 1.00 0.00 14 PRO A N 10
ATOM 5233 C CA . PRO A 1 14 ? -2.162 -6.520 5.063 1.00 0.00 14 PRO A CA 10
ATOM 5234 C C . PRO A 1 14 ? -2.441 -7.763 5.906 1.00 0.00 14 PRO A C 10
ATOM 5235 O O . PRO A 1 14 ? -1.508 -8.439 6.339 1.00 0.00 14 PRO A O 10
ATOM 5246 N N . ARG A 1 15 ? -3.715 -8.074 6.123 1.00 0.00 15 ARG A N 10
ATOM 5247 C CA . ARG A 1 15 ? -4.085 -9.247 6.910 1.00 0.00 15 ARG A CA 10
ATOM 5248 C C . ARG A 1 15 ? -3.754 -10.537 6.154 1.00 0.00 15 ARG A C 10
ATOM 5249 O O . ARG A 1 15 ? -3.664 -11.614 6.748 1.00 0.00 15 ARG A O 10
ATOM 5270 N N . GLU A 1 16 ? -3.571 -10.422 4.843 1.00 0.00 16 GLU A N 10
ATOM 5271 C CA . GLU A 1 16 ? -3.220 -11.570 4.015 1.00 0.00 16 GLU A CA 10
ATOM 5272 C C . GLU A 1 16 ? -1.704 -11.668 3.857 1.00 0.00 16 GLU A C 10
ATOM 5273 O O . GLU A 1 16 ? -1.189 -12.657 3.332 1.00 0.00 16 GLU A O 10
ATOM 5285 N N . GLY A 1 17 ? -0.994 -10.644 4.319 1.00 0.00 17 GLY A N 10
ATOM 5286 C CA . GLY A 1 17 ? 0.448 -10.614 4.174 1.00 0.00 17 GLY A CA 10
ATOM 5287 C C . GLY A 1 17 ? 0.895 -9.643 3.096 1.00 0.00 17 GLY A C 10
ATOM 5288 O O . GLY A 1 17 ? 1.083 -10.031 1.941 1.00 0.00 17 GLY A O 10
ATOM 5292 N N . ASP A 1 18 ? 1.060 -8.381 3.465 1.00 0.00 18 ASP A N 10
ATOM 5293 C CA . ASP A 1 18 ? 1.462 -7.348 2.515 1.00 0.00 18 ASP A CA 10
ATOM 5294 C C . ASP A 1 18 ? 2.981 -7.223 2.452 1.00 0.00 18 ASP A C 10
ATOM 5295 O O . ASP A 1 18 ? 3.675 -7.425 3.448 1.00 0.00 18 ASP A O 10
ATOM 5304 N N . TRP A 1 19 ? 3.488 -6.895 1.272 1.00 0.00 19 TRP A N 10
ATOM 5305 C CA . TRP A 1 19 ? 4.915 -6.675 1.075 1.00 0.00 19 TRP A CA 10
ATOM 5306 C C . TRP A 1 19 ? 5.167 -5.183 0.890 1.00 0.00 19 TRP A C 10
ATOM 5307 O O . TRP A 1 19 ? 6.034 -4.771 0.134 1.00 0.00 19 TRP A O 10
ATOM 5328 N N . CYS A 1 20 ? 4.395 -4.389 1.607 1.00 0.00 20 CYS A N 10
ATOM 5329 C CA . CYS A 1 20 ? 4.348 -2.936 1.439 1.00 0.00 20 CYS A CA 10
ATOM 5330 C C . CYS A 1 20 ? 5.590 -2.201 1.919 1.00 0.00 20 CYS A C 10
ATOM 5331 O O . CYS A 1 20 ? 5.763 -1.037 1.560 1.00 0.00 20 CYS A O 10
ATOM 5338 N N . CYS A 1 21 ? 6.511 -2.922 2.557 1.00 0.00 21 CYS A N 10
ATOM 5339 C CA . CYS A 1 21 ? 7.294 -2.517 3.769 1.00 0.00 21 CYS A CA 10
ATOM 5340 C C . CYS A 1 21 ? 7.358 -1.006 4.123 1.00 0.00 21 CYS A C 10
ATOM 5341 O O . CYS A 1 21 ? 8.332 -0.533 4.713 1.00 0.00 21 CYS A O 10
ATOM 5348 N N . HIS A 1 22 ? 6.315 -0.276 3.779 1.00 0.00 22 HIS A N 10
ATOM 5349 C CA . HIS A 1 22 ? 6.007 1.010 4.378 1.00 0.00 22 HIS A CA 10
ATOM 5350 C C . HIS A 1 22 ? 4.763 0.822 5.244 1.00 0.00 22 HIS A C 10
ATOM 5351 O O . HIS A 1 22 ? 4.863 0.438 6.411 1.00 0.00 22 HIS A O 10
ATOM 5366 N N . LYS A 1 23 ? 3.587 1.051 4.658 1.00 0.00 23 LYS A N 10
ATOM 5367 C CA . LYS A 1 23 ? 2.332 0.652 5.274 1.00 0.00 23 LYS A CA 10
ATOM 5368 C C . LYS A 1 23 ? 1.270 0.437 4.200 1.00 0.00 23 LYS A C 10
ATOM 5369 O O . LYS A 1 23 ? 1.072 1.290 3.336 1.00 0.00 23 LYS A O 10
ATOM 5388 N N . CYS A 1 24 ? 0.606 -0.709 4.241 1.00 0.00 24 CYS A N 10
ATOM 5389 C CA . CYS A 1 24 ? -0.448 -1.012 3.282 1.00 0.00 24 CYS A CA 10
ATOM 5390 C C . CYS A 1 24 ? -1.775 -0.505 3.816 1.00 0.00 24 CYS A C 10
ATOM 5391 O O . CYS A 1 24 ? -2.367 -1.105 4.715 1.00 0.00 24 CYS A O 10
ATOM 5398 N N . VAL A 1 25 ? -2.226 0.614 3.280 1.00 0.00 25 VAL A N 10
ATOM 5399 C CA . VAL A 1 25 ? -3.436 1.249 3.763 1.00 0.00 25 VAL A CA 10
ATOM 5400 C C . VAL A 1 25 ? -4.516 1.250 2.692 1.00 0.00 25 VAL A C 10
ATOM 5401 O O . VAL A 1 25 ? -4.222 1.314 1.495 1.00 0.00 25 VAL A O 10
ATOM 5414 N N . PRO A 1 26 ? -5.783 1.160 3.110 1.00 0.00 26 PRO A N 10
ATOM 5415 C CA . PRO A 1 26 ? -6.909 1.178 2.193 1.00 0.00 26 PRO A CA 10
ATOM 5416 C C . PRO A 1 26 ? -7.184 2.574 1.659 1.00 0.00 26 PRO A C 10
ATOM 5417 O O . PRO A 1 26 ? -7.480 3.502 2.415 1.00 0.00 26 PRO A O 10
ATOM 5428 N N . GLU A 1 27 ? -7.089 2.708 0.354 1.00 0.00 27 GLU A N 10
ATOM 5429 C CA . GLU A 1 27 ? -7.355 3.965 -0.316 1.00 0.00 27 GLU A CA 10
ATOM 5430 C C . GLU A 1 27 ? -8.638 3.815 -1.116 1.00 0.00 27 GLU A C 10
ATOM 5431 O O . GLU A 1 27 ? -8.607 3.676 -2.341 1.00 0.00 27 GLU A O 10
ATOM 5443 N N . GLY A 1 28 ? -9.764 3.820 -0.427 1.00 0.00 28 GLY A N 10
ATOM 5444 C CA . GLY A 1 28 ? -11.025 3.625 -1.102 1.00 0.00 28 GLY A CA 10
ATOM 5445 C C . GLY A 1 28 ? -11.277 2.169 -1.433 1.00 0.00 28 GLY A C 10
ATOM 5446 O O . GLY A 1 28 ? -11.496 1.347 -0.542 1.00 0.00 28 GLY A O 10
ATOM 5450 N N . LYS A 1 29 ? -11.232 1.852 -2.718 1.00 0.00 29 LYS A N 10
ATOM 5451 C CA . LYS A 1 29 ? -11.556 0.513 -3.194 1.00 0.00 29 LYS A CA 10
ATOM 5452 C C . LYS A 1 29 ? -10.338 -0.410 -3.195 1.00 0.00 29 LYS A C 10
ATOM 5453 O O . LYS A 1 29 ? -10.480 -1.631 -3.282 1.00 0.00 29 LYS A O 10
ATOM 5472 N N . ARG A 1 30 ? -9.148 0.164 -3.100 1.00 0.00 30 ARG A N 10
ATOM 5473 C CA . ARG A 1 30 ? -7.921 -0.615 -3.169 1.00 0.00 30 ARG A CA 10
ATOM 5474 C C . ARG A 1 30 ? -7.039 -0.367 -1.956 1.00 0.00 30 ARG A C 10
ATOM 5475 O O . ARG A 1 30 ? -7.384 0.410 -1.069 1.00 0.00 30 ARG A O 10
ATOM 5496 N N . PHE A 1 31 ? -5.907 -1.047 -1.932 1.00 0.00 31 PHE A N 10
ATOM 5497 C CA . PHE A 1 31 ? -4.868 -0.811 -0.945 1.00 0.00 31 PHE A CA 10
ATOM 5498 C C . PHE A 1 31 ? -3.604 -0.344 -1.652 1.00 0.00 31 PHE A C 10
ATOM 5499 O O . PHE A 1 31 ? -3.300 -0.799 -2.758 1.00 0.00 31 PHE A O 10
ATOM 5516 N N . TYR A 1 32 ? -2.876 0.563 -1.025 1.00 0.00 32 TYR A N 10
ATOM 5517 C CA . TYR A 1 32 ? -1.656 1.101 -1.608 1.00 0.00 32 TYR A CA 10
ATOM 5518 C C . TYR A 1 32 ? -0.576 1.237 -0.556 1.00 0.00 32 TYR A C 10
ATOM 5519 O O . TYR A 1 32 ? -0.862 1.477 0.620 1.00 0.00 32 TYR A O 10
ATOM 5537 N N . CYS A 1 33 ? 0.662 1.084 -0.987 1.00 0.00 33 CYS A N 10
ATOM 5538 C CA . CYS A 1 33 ? 1.795 1.302 -0.116 1.00 0.00 33 CYS A CA 10
ATOM 5539 C C . CYS A 1 33 ? 2.010 2.788 0.075 1.00 0.00 33 CYS A C 10
ATOM 5540 O O . CYS A 1 33 ? 2.508 3.477 -0.817 1.00 0.00 33 CYS A O 10
ATOM 5547 N N . ARG A 1 34 ? 1.608 3.273 1.232 1.00 0.00 34 ARG A N 10
ATOM 5548 C CA . ARG A 1 34 ? 1.742 4.678 1.564 1.00 0.00 34 ARG A CA 10
ATOM 5549 C C . ARG A 1 34 ? 2.743 4.838 2.690 1.00 0.00 34 ARG A C 10
ATOM 5550 O O . ARG A 1 34 ? 3.030 3.883 3.415 1.00 0.00 34 ARG A O 10
ATOM 5571 N N . ASP A 1 35 ? 3.286 6.030 2.819 1.00 0.00 35 ASP A N 10
ATOM 5572 C CA . ASP A 1 35 ? 4.203 6.325 3.900 1.00 0.00 35 ASP A CA 10
ATOM 5573 C C . ASP A 1 35 ? 3.427 6.939 5.049 1.00 0.00 35 ASP A C 10
ATOM 5574 O O . ASP A 1 35 ? 3.248 8.157 5.122 1.00 0.00 35 ASP A O 10
ATOM 5583 N N . GLN A 1 36 ? 2.931 6.082 5.915 1.00 0.00 36 GLN A N 10
ATOM 5584 C CA . GLN A 1 36 ? 2.130 6.509 7.040 1.00 0.00 36 GLN A CA 10
ATOM 5585 C C . GLN A 1 36 ? 2.893 6.255 8.329 1.00 0.00 36 GLN A C 10
ATOM 5586 O O . GLN A 1 36 ? 3.237 7.232 9.020 1.00 0.00 36 GLN A O 10
ATOM 5601 N N . GLY A 1 1 ? 13.257 0.818 -5.826 1.00 0.00 1 GLY A N 11
ATOM 5602 C CA . GLY A 1 1 ? 13.792 1.692 -4.754 1.00 0.00 1 GLY A CA 11
ATOM 5603 C C . GLY A 1 1 ? 13.944 0.952 -3.443 1.00 0.00 1 GLY A C 11
ATOM 5604 O O . GLY A 1 1 ? 14.974 1.059 -2.774 1.00 0.00 1 GLY A O 11
ATOM 5610 N N . THR A 1 2 ? 12.924 0.196 -3.071 1.00 0.00 2 THR A N 11
ATOM 5611 C CA . THR A 1 2 ? 12.957 -0.583 -1.845 1.00 0.00 2 THR A CA 11
ATOM 5612 C C . THR A 1 2 ? 12.876 -2.075 -2.167 1.00 0.00 2 THR A C 11
ATOM 5613 O O . THR A 1 2 ? 12.423 -2.460 -3.245 1.00 0.00 2 THR A O 11
ATOM 5624 N N . TYR A 1 3 ? 13.336 -2.909 -1.237 1.00 0.00 3 TYR A N 11
ATOM 5625 C CA . TYR A 1 3 ? 13.262 -4.359 -1.402 1.00 0.00 3 TYR A CA 11
ATOM 5626 C C . TYR A 1 3 ? 11.837 -4.855 -1.173 1.00 0.00 3 TYR A C 11
ATOM 5627 O O . TYR A 1 3 ? 11.532 -6.038 -1.347 1.00 0.00 3 TYR A O 11
ATOM 5645 N N . CYS A 1 4 ? 10.973 -3.934 -0.788 1.00 0.00 4 CYS A N 11
ATOM 5646 C CA . CYS A 1 4 ? 9.564 -4.219 -0.595 1.00 0.00 4 CYS A CA 11
ATOM 5647 C C . CYS A 1 4 ? 8.760 -3.597 -1.741 1.00 0.00 4 CYS A C 11
ATOM 5648 O O . CYS A 1 4 ? 9.324 -3.284 -2.790 1.00 0.00 4 CYS A O 11
ATOM 5655 N N . ILE A 1 5 ? 7.458 -3.440 -1.565 1.00 0.00 5 ILE A N 11
ATOM 5656 C CA . ILE A 1 5 ? 6.628 -2.807 -2.584 1.00 0.00 5 ILE A CA 11
ATOM 5657 C C . ILE A 1 5 ? 6.922 -1.312 -2.647 1.00 0.00 5 ILE A C 11
ATOM 5658 O O . ILE A 1 5 ? 7.059 -0.646 -1.615 1.00 0.00 5 ILE A O 11
ATOM 5674 N N . GLU A 1 6 ? 7.037 -0.804 -3.870 1.00 0.00 6 GLU A N 11
ATOM 5675 C CA . GLU A 1 6 ? 7.354 0.597 -4.104 1.00 0.00 6 GLU A CA 11
ATOM 5676 C C . GLU A 1 6 ? 6.272 1.505 -3.548 1.00 0.00 6 GLU A C 11
ATOM 5677 O O . GLU A 1 6 ? 5.096 1.139 -3.477 1.00 0.00 6 GLU A O 11
ATOM 5689 N N . LEU A 1 7 ? 6.682 2.698 -3.173 1.00 0.00 7 LEU A N 11
ATOM 5690 C CA . LEU A 1 7 ? 5.789 3.663 -2.577 1.00 0.00 7 LEU A CA 11
ATOM 5691 C C . LEU A 1 7 ? 4.919 4.291 -3.657 1.00 0.00 7 LEU A C 11
ATOM 5692 O O . LEU A 1 7 ? 5.422 4.869 -4.621 1.00 0.00 7 LEU A O 11
ATOM 5708 N N . GLY A 1 8 ? 3.614 4.159 -3.493 1.00 0.00 8 GLY A N 11
ATOM 5709 C CA . GLY A 1 8 ? 2.687 4.626 -4.503 1.00 0.00 8 GLY A CA 11
ATOM 5710 C C . GLY A 1 8 ? 2.087 3.481 -5.292 1.00 0.00 8 GLY A C 11
ATOM 5711 O O . GLY A 1 8 ? 1.196 3.683 -6.120 1.00 0.00 8 GLY A O 11
ATOM 5715 N N . GLU A 1 9 ? 2.589 2.279 -5.047 1.00 0.00 9 GLU A N 11
ATOM 5716 C CA . GLU A 1 9 ? 2.076 1.083 -5.694 1.00 0.00 9 GLU A CA 11
ATOM 5717 C C . GLU A 1 9 ? 0.857 0.551 -4.960 1.00 0.00 9 GLU A C 11
ATOM 5718 O O . GLU A 1 9 ? 0.484 1.056 -3.902 1.00 0.00 9 GLU A O 11
ATOM 5730 N N . ARG A 1 10 ? 0.239 -0.464 -5.538 1.00 0.00 10 ARG A N 11
ATOM 5731 C CA . ARG A 1 10 ? -0.907 -1.112 -4.932 1.00 0.00 10 ARG A CA 11
ATOM 5732 C C . ARG A 1 10 ? -0.449 -2.349 -4.180 1.00 0.00 10 ARG A C 11
ATOM 5733 O O . ARG A 1 10 ? 0.467 -3.042 -4.623 1.00 0.00 10 ARG A O 11
ATOM 5754 N N . CYS A 1 11 ? -1.066 -2.619 -3.047 1.00 0.00 11 CYS A N 11
ATOM 5755 C CA . CYS A 1 11 ? -0.666 -3.748 -2.226 1.00 0.00 11 CYS A CA 11
ATOM 5756 C C . CYS A 1 11 ? -1.849 -4.674 -1.956 1.00 0.00 11 CYS A C 11
ATOM 5757 O O . CYS A 1 11 ? -3.004 -4.243 -1.986 1.00 0.00 11 CYS A O 11
ATOM 5764 N N . PRO A 1 12 ? -1.577 -5.976 -1.741 1.00 0.00 12 PRO A N 11
ATOM 5765 C CA . PRO A 1 12 ? -2.603 -6.932 -1.318 1.00 0.00 12 PRO A CA 11
ATOM 5766 C C . PRO A 1 12 ? -3.041 -6.655 0.111 1.00 0.00 12 PRO A C 11
ATOM 5767 O O . PRO A 1 12 ? -2.261 -6.131 0.908 1.00 0.00 12 PRO A O 11
ATOM 5778 N N . ASN A 1 13 ? -4.285 -7.008 0.420 1.00 0.00 13 ASN A N 11
ATOM 5779 C CA . ASN A 1 13 ? -4.861 -6.782 1.742 1.00 0.00 13 ASN A CA 11
ATOM 5780 C C . ASN A 1 13 ? -3.922 -7.307 2.827 1.00 0.00 13 ASN A C 11
ATOM 5781 O O . ASN A 1 13 ? -3.670 -8.508 2.902 1.00 0.00 13 ASN A O 11
ATOM 5792 N N . PRO A 1 14 ? -3.402 -6.408 3.685 1.00 0.00 14 PRO A N 11
ATOM 5793 C CA . PRO A 1 14 ? -2.357 -6.733 4.666 1.00 0.00 14 PRO A CA 11
ATOM 5794 C C . PRO A 1 14 ? -2.691 -7.926 5.558 1.00 0.00 14 PRO A C 11
ATOM 5795 O O . PRO A 1 14 ? -1.791 -8.565 6.104 1.00 0.00 14 PRO A O 11
ATOM 5806 N N . ARG A 1 15 ? -3.974 -8.240 5.699 1.00 0.00 15 ARG A N 11
ATOM 5807 C CA . ARG A 1 15 ? -4.386 -9.379 6.512 1.00 0.00 15 ARG A CA 11
ATOM 5808 C C . ARG A 1 15 ? -3.936 -10.710 5.901 1.00 0.00 15 ARG A C 11
ATOM 5809 O O . ARG A 1 15 ? -3.954 -11.738 6.575 1.00 0.00 15 ARG A O 11
ATOM 5830 N N . GLU A 1 16 ? -3.529 -10.695 4.632 1.00 0.00 16 GLU A N 11
ATOM 5831 C CA . GLU A 1 16 ? -3.034 -11.911 3.984 1.00 0.00 16 GLU A CA 11
ATOM 5832 C C . GLU A 1 16 ? -1.519 -11.847 3.787 1.00 0.00 16 GLU A C 11
ATOM 5833 O O . GLU A 1 16 ? -0.936 -12.690 3.102 1.00 0.00 16 GLU A O 11
ATOM 5845 N N . GLY A 1 17 ? -0.884 -10.856 4.396 1.00 0.00 17 GLY A N 11
ATOM 5846 C CA . GLY A 1 17 ? 0.553 -10.720 4.276 1.00 0.00 17 GLY A CA 11
ATOM 5847 C C . GLY A 1 17 ? 0.953 -9.708 3.218 1.00 0.00 17 GLY A C 11
ATOM 5848 O O . GLY A 1 17 ? 0.884 -9.991 2.022 1.00 0.00 17 GLY A O 11
ATOM 5852 N N . ASP A 1 18 ? 1.365 -8.525 3.653 1.00 0.00 18 ASP A N 11
ATOM 5853 C CA . ASP A 1 18 ? 1.789 -7.482 2.731 1.00 0.00 18 ASP A CA 11
ATOM 5854 C C . ASP A 1 18 ? 3.309 -7.399 2.682 1.00 0.00 18 ASP A C 11
ATOM 5855 O O . ASP A 1 18 ? 3.997 -7.669 3.669 1.00 0.00 18 ASP A O 11
ATOM 5864 N N . TRP A 1 19 ? 3.828 -7.045 1.518 1.00 0.00 19 TRP A N 11
ATOM 5865 C CA . TRP A 1 19 ? 5.255 -6.810 1.347 1.00 0.00 19 TRP A CA 11
ATOM 5866 C C . TRP A 1 19 ? 5.481 -5.315 1.174 1.00 0.00 19 TRP A C 11
ATOM 5867 O O . TRP A 1 19 ? 6.407 -4.885 0.499 1.00 0.00 19 TRP A O 11
ATOM 5888 N N . CYS A 1 20 ? 4.623 -4.537 1.808 1.00 0.00 20 CYS A N 11
ATOM 5889 C CA . CYS A 1 20 ? 4.542 -3.098 1.582 1.00 0.00 20 CYS A CA 11
ATOM 5890 C C . CYS A 1 20 ? 5.679 -2.320 2.219 1.00 0.00 20 CYS A C 11
ATOM 5891 O O . CYS A 1 20 ? 5.935 -1.195 1.803 1.00 0.00 20 CYS A O 11
ATOM 5898 N N . CYS A 1 21 ? 6.471 -2.994 3.044 1.00 0.00 21 CYS A N 11
ATOM 5899 C CA . CYS A 1 21 ? 7.070 -2.499 4.319 1.00 0.00 21 CYS A CA 11
ATOM 5900 C C . CYS A 1 21 ? 7.138 -0.966 4.545 1.00 0.00 21 CYS A C 11
ATOM 5901 O O . CYS A 1 21 ? 8.050 -0.467 5.208 1.00 0.00 21 CYS A O 11
ATOM 5908 N N . HIS A 1 22 ? 6.184 -0.238 3.994 1.00 0.00 22 HIS A N 11
ATOM 5909 C CA . HIS A 1 22 ? 5.882 1.122 4.404 1.00 0.00 22 HIS A CA 11
ATOM 5910 C C . HIS A 1 22 ? 4.597 1.073 5.224 1.00 0.00 22 HIS A C 11
ATOM 5911 O O . HIS A 1 22 ? 4.632 0.918 6.443 1.00 0.00 22 HIS A O 11
ATOM 5926 N N . LYS A 1 23 ? 3.460 1.188 4.540 1.00 0.00 23 LYS A N 11
ATOM 5927 C CA . LYS A 1 23 ? 2.173 0.866 5.126 1.00 0.00 23 LYS A CA 11
ATOM 5928 C C . LYS A 1 23 ? 1.189 0.495 4.026 1.00 0.00 23 LYS A C 11
ATOM 5929 O O . LYS A 1 23 ? 0.936 1.293 3.122 1.00 0.00 23 LYS A O 11
ATOM 5948 N N . CYS A 1 24 ? 0.653 -0.714 4.087 1.00 0.00 24 CYS A N 11
ATOM 5949 C CA . CYS A 1 24 ? -0.388 -1.119 3.159 1.00 0.00 24 CYS A CA 11
ATOM 5950 C C . CYS A 1 24 ? -1.713 -0.618 3.693 1.00 0.00 24 CYS A C 11
ATOM 5951 O O . CYS A 1 24 ? -2.350 -1.254 4.535 1.00 0.00 24 CYS A O 11
ATOM 5958 N N . VAL A 1 25 ? -2.102 0.545 3.220 1.00 0.00 25 VAL A N 11
ATOM 5959 C CA . VAL A 1 25 ? -3.205 1.266 3.798 1.00 0.00 25 VAL A CA 11
ATOM 5960 C C . VAL A 1 25 ? -4.346 1.389 2.786 1.00 0.00 25 VAL A C 11
ATOM 5961 O O . VAL A 1 25 ? -4.112 1.613 1.595 1.00 0.00 25 VAL A O 11
ATOM 5974 N N . PRO A 1 26 ? -5.592 1.182 3.241 1.00 0.00 26 PRO A N 11
ATOM 5975 C CA . PRO A 1 26 ? -6.770 1.247 2.377 1.00 0.00 26 PRO A CA 11
ATOM 5976 C C . PRO A 1 26 ? -6.947 2.611 1.718 1.00 0.00 26 PRO A C 11
ATOM 5977 O O . PRO A 1 26 ? -6.947 3.651 2.380 1.00 0.00 26 PRO A O 11
ATOM 5988 N N . GLU A 1 27 ? -7.086 2.580 0.406 1.00 0.00 27 GLU A N 11
ATOM 5989 C CA . GLU A 1 27 ? -7.342 3.764 -0.394 1.00 0.00 27 GLU A CA 11
ATOM 5990 C C . GLU A 1 27 ? -8.606 3.538 -1.214 1.00 0.00 27 GLU A C 11
ATOM 5991 O O . GLU A 1 27 ? -8.550 2.983 -2.313 1.00 0.00 27 GLU A O 11
ATOM 6003 N N . GLY A 1 28 ? -9.746 3.928 -0.666 1.00 0.00 28 GLY A N 11
ATOM 6004 C CA . GLY A 1 28 ? -11.002 3.697 -1.347 1.00 0.00 28 GLY A CA 11
ATOM 6005 C C . GLY A 1 28 ? -11.419 2.244 -1.269 1.00 0.00 28 GLY A C 11
ATOM 6006 O O . GLY A 1 28 ? -11.732 1.742 -0.193 1.00 0.00 28 GLY A O 11
ATOM 6010 N N . LYS A 1 29 ? -11.401 1.560 -2.406 1.00 0.00 29 LYS A N 11
ATOM 6011 C CA . LYS A 1 29 ? -11.791 0.157 -2.459 1.00 0.00 29 LYS A CA 11
ATOM 6012 C C . LYS A 1 29 ? -10.577 -0.739 -2.663 1.00 0.00 29 LYS A C 11
ATOM 6013 O O . LYS A 1 29 ? -10.707 -1.954 -2.811 1.00 0.00 29 LYS A O 11
ATOM 6032 N N . ARG A 1 30 ? -9.401 -0.136 -2.684 1.00 0.00 30 ARG A N 11
ATOM 6033 C CA . ARG A 1 30 ? -8.170 -0.874 -2.889 1.00 0.00 30 ARG A CA 11
ATOM 6034 C C . ARG A 1 30 ? -7.189 -0.577 -1.769 1.00 0.00 30 ARG A C 11
ATOM 6035 O O . ARG A 1 30 ? -7.496 0.179 -0.848 1.00 0.00 30 ARG A O 11
ATOM 6056 N N . PHE A 1 31 ? -6.017 -1.179 -1.849 1.00 0.00 31 PHE A N 11
ATOM 6057 C CA . PHE A 1 31 ? -4.959 -0.931 -0.883 1.00 0.00 31 PHE A CA 11
ATOM 6058 C C . PHE A 1 31 ? -3.729 -0.396 -1.594 1.00 0.00 31 PHE A C 11
ATOM 6059 O O . PHE A 1 31 ? -3.386 -0.854 -2.688 1.00 0.00 31 PHE A O 11
ATOM 6076 N N . TYR A 1 32 ? -3.074 0.570 -0.980 1.00 0.00 32 TYR A N 11
ATOM 6077 C CA . TYR A 1 32 ? -1.920 1.210 -1.582 1.00 0.00 32 TYR A CA 11
ATOM 6078 C C . TYR A 1 32 ? -0.777 1.290 -0.600 1.00 0.00 32 TYR A C 11
ATOM 6079 O O . TYR A 1 32 ? -0.976 1.314 0.614 1.00 0.00 32 TYR A O 11
ATOM 6097 N N . CYS A 1 33 ? 0.418 1.349 -1.141 1.00 0.00 33 CYS A N 11
ATOM 6098 C CA . CYS A 1 33 ? 1.607 1.440 -0.336 1.00 0.00 33 CYS A CA 11
ATOM 6099 C C . CYS A 1 33 ? 1.930 2.901 -0.088 1.00 0.00 33 CYS A C 11
ATOM 6100 O O . CYS A 1 33 ? 2.485 3.583 -0.953 1.00 0.00 33 CYS A O 11
ATOM 6107 N N . ARG A 1 34 ? 1.556 3.380 1.084 1.00 0.00 34 ARG A N 11
ATOM 6108 C CA . ARG A 1 34 ? 1.754 4.775 1.443 1.00 0.00 34 ARG A CA 11
ATOM 6109 C C . ARG A 1 34 ? 2.817 4.882 2.517 1.00 0.00 34 ARG A C 11
ATOM 6110 O O . ARG A 1 34 ? 3.133 3.899 3.186 1.00 0.00 34 ARG A O 11
ATOM 6131 N N . ASP A 1 35 ? 3.371 6.070 2.669 1.00 0.00 35 ASP A N 11
ATOM 6132 C CA . ASP A 1 35 ? 4.359 6.319 3.702 1.00 0.00 35 ASP A CA 11
ATOM 6133 C C . ASP A 1 35 ? 3.712 7.060 4.861 1.00 0.00 35 ASP A C 11
ATOM 6134 O O . ASP A 1 35 ? 3.687 8.292 4.899 1.00 0.00 35 ASP A O 11
ATOM 6143 N N . GLN A 1 36 ? 3.167 6.299 5.789 1.00 0.00 36 GLN A N 11
ATOM 6144 C CA . GLN A 1 36 ? 2.525 6.862 6.958 1.00 0.00 36 GLN A CA 11
ATOM 6145 C C . GLN A 1 36 ? 3.394 6.634 8.184 1.00 0.00 36 GLN A C 11
ATOM 6146 O O . GLN A 1 36 ? 4.039 7.601 8.645 1.00 0.00 36 GLN A O 11
ATOM 6161 N N . GLY A 1 1 ? 8.614 -3.748 -8.113 1.00 0.00 1 GLY A N 12
ATOM 6162 C CA . GLY A 1 1 ? 9.035 -4.757 -7.109 1.00 0.00 1 GLY A CA 12
ATOM 6163 C C . GLY A 1 1 ? 10.507 -4.640 -6.775 1.00 0.00 1 GLY A C 12
ATOM 6164 O O . GLY A 1 1 ? 11.335 -4.472 -7.672 1.00 0.00 1 GLY A O 12
ATOM 6170 N N . THR A 1 2 ? 10.834 -4.727 -5.490 1.00 0.00 2 THR A N 12
ATOM 6171 C CA . THR A 1 2 ? 12.208 -4.580 -5.030 1.00 0.00 2 THR A CA 12
ATOM 6172 C C . THR A 1 2 ? 12.297 -4.835 -3.519 1.00 0.00 2 THR A C 12
ATOM 6173 O O . THR A 1 2 ? 12.388 -3.897 -2.719 1.00 0.00 2 THR A O 12
ATOM 6184 N N . TYR A 1 3 ? 12.242 -6.118 -3.138 1.00 0.00 3 TYR A N 12
ATOM 6185 C CA . TYR A 1 3 ? 12.251 -6.543 -1.727 1.00 0.00 3 TYR A CA 12
ATOM 6186 C C . TYR A 1 3 ? 10.930 -6.191 -1.034 1.00 0.00 3 TYR A C 12
ATOM 6187 O O . TYR A 1 3 ? 10.319 -7.032 -0.376 1.00 0.00 3 TYR A O 12
ATOM 6205 N N . CYS A 1 4 ? 10.496 -4.955 -1.193 1.00 0.00 4 CYS A N 12
ATOM 6206 C CA . CYS A 1 4 ? 9.198 -4.515 -0.713 1.00 0.00 4 CYS A CA 12
ATOM 6207 C C . CYS A 1 4 ? 8.529 -3.697 -1.808 1.00 0.00 4 CYS A C 12
ATOM 6208 O O . CYS A 1 4 ? 9.211 -3.082 -2.633 1.00 0.00 4 CYS A O 12
ATOM 6215 N N . ILE A 1 5 ? 7.205 -3.713 -1.826 1.00 0.00 5 ILE A N 12
ATOM 6216 C CA . ILE A 1 5 ? 6.441 -2.983 -2.823 1.00 0.00 5 ILE A CA 12
ATOM 6217 C C . ILE A 1 5 ? 6.676 -1.492 -2.649 1.00 0.00 5 ILE A C 12
ATOM 6218 O O . ILE A 1 5 ? 6.456 -0.942 -1.569 1.00 0.00 5 ILE A O 12
ATOM 6234 N N . GLU A 1 6 ? 7.132 -0.855 -3.714 1.00 0.00 6 GLU A N 12
ATOM 6235 C CA . GLU A 1 6 ? 7.551 0.532 -3.657 1.00 0.00 6 GLU A CA 12
ATOM 6236 C C . GLU A 1 6 ? 6.378 1.472 -3.416 1.00 0.00 6 GLU A C 12
ATOM 6237 O O . GLU A 1 6 ? 5.222 1.162 -3.711 1.00 0.00 6 GLU A O 12
ATOM 6249 N N . LEU A 1 7 ? 6.715 2.628 -2.873 1.00 0.00 7 LEU A N 12
ATOM 6250 C CA . LEU A 1 7 ? 5.745 3.617 -2.447 1.00 0.00 7 LEU A CA 12
ATOM 6251 C C . LEU A 1 7 ? 4.943 4.141 -3.634 1.00 0.00 7 LEU A C 12
ATOM 6252 O O . LEU A 1 7 ? 5.509 4.627 -4.615 1.00 0.00 7 LEU A O 12
ATOM 6268 N N . GLY A 1 8 ? 3.627 4.023 -3.539 1.00 0.00 8 GLY A N 12
ATOM 6269 C CA . GLY A 1 8 ? 2.760 4.484 -4.605 1.00 0.00 8 GLY A CA 12
ATOM 6270 C C . GLY A 1 8 ? 2.084 3.343 -5.336 1.00 0.00 8 GLY A C 12
ATOM 6271 O O . GLY A 1 8 ? 1.122 3.552 -6.076 1.00 0.00 8 GLY A O 12
ATOM 6275 N N . GLU A 1 9 ? 2.584 2.134 -5.127 1.00 0.00 9 GLU A N 12
ATOM 6276 C CA . GLU A 1 9 ? 2.038 0.957 -5.780 1.00 0.00 9 GLU A CA 12
ATOM 6277 C C . GLU A 1 9 ? 0.857 0.394 -5.002 1.00 0.00 9 GLU A C 12
ATOM 6278 O O . GLU A 1 9 ? 0.597 0.790 -3.864 1.00 0.00 9 GLU A O 12
ATOM 6290 N N . ARG A 1 10 ? 0.152 -0.530 -5.632 1.00 0.00 10 ARG A N 12
ATOM 6291 C CA . ARG A 1 10 ? -1.000 -1.176 -5.029 1.00 0.00 10 ARG A CA 12
ATOM 6292 C C . ARG A 1 10 ? -0.554 -2.420 -4.273 1.00 0.00 10 ARG A C 12
ATOM 6293 O O . ARG A 1 10 ? 0.286 -3.181 -4.758 1.00 0.00 10 ARG A O 12
ATOM 6314 N N . CYS A 1 11 ? -1.114 -2.632 -3.099 1.00 0.00 11 CYS A N 12
ATOM 6315 C CA . CYS A 1 11 ? -0.743 -3.777 -2.290 1.00 0.00 11 CYS A CA 12
ATOM 6316 C C . CYS A 1 11 ? -1.947 -4.671 -2.026 1.00 0.00 11 CYS A C 12
ATOM 6317 O O . CYS A 1 11 ? -3.082 -4.193 -1.959 1.00 0.00 11 CYS A O 12
ATOM 6324 N N . PRO A 1 12 ? -1.723 -5.991 -1.929 1.00 0.00 12 PRO A N 12
ATOM 6325 C CA . PRO A 1 12 ? -2.736 -6.920 -1.435 1.00 0.00 12 PRO A CA 12
ATOM 6326 C C . PRO A 1 12 ? -3.064 -6.606 0.016 1.00 0.00 12 PRO A C 12
ATOM 6327 O O . PRO A 1 12 ? -2.207 -6.107 0.744 1.00 0.00 12 PRO A O 12
ATOM 6338 N N . ASN A 1 13 ? -4.297 -6.892 0.421 1.00 0.00 13 ASN A N 12
ATOM 6339 C CA . ASN A 1 13 ? -4.749 -6.629 1.785 1.00 0.00 13 ASN A CA 12
ATOM 6340 C C . ASN A 1 13 ? -3.742 -7.184 2.787 1.00 0.00 13 ASN A C 12
ATOM 6341 O O . ASN A 1 13 ? -3.444 -8.374 2.773 1.00 0.00 13 ASN A O 12
ATOM 6352 N N . PRO A 1 14 ? -3.209 -6.319 3.674 1.00 0.00 14 PRO A N 12
ATOM 6353 C CA . PRO A 1 14 ? -2.128 -6.680 4.605 1.00 0.00 14 PRO A CA 12
ATOM 6354 C C . PRO A 1 14 ? -2.452 -7.895 5.472 1.00 0.00 14 PRO A C 12
ATOM 6355 O O . PRO A 1 14 ? -1.555 -8.514 6.051 1.00 0.00 14 PRO A O 12
ATOM 6366 N N . ARG A 1 15 ? -3.731 -8.236 5.553 1.00 0.00 15 ARG A N 12
ATOM 6367 C CA . ARG A 1 15 ? -4.171 -9.403 6.302 1.00 0.00 15 ARG A CA 12
ATOM 6368 C C . ARG A 1 15 ? -3.751 -10.695 5.599 1.00 0.00 15 ARG A C 12
ATOM 6369 O O . ARG A 1 15 ? -3.651 -11.749 6.229 1.00 0.00 15 ARG A O 12
ATOM 6390 N N . GLU A 1 16 ? -3.497 -10.612 4.296 1.00 0.00 16 GLU A N 12
ATOM 6391 C CA . GLU A 1 16 ? -3.059 -11.773 3.524 1.00 0.00 16 GLU A CA 12
ATOM 6392 C C . GLU A 1 16 ? -1.574 -11.653 3.176 1.00 0.00 16 GLU A C 12
ATOM 6393 O O . GLU A 1 16 ? -1.054 -12.397 2.339 1.00 0.00 16 GLU A O 12
ATOM 6405 N N . GLY A 1 17 ? -0.895 -10.723 3.834 1.00 0.00 17 GLY A N 12
ATOM 6406 C CA . GLY A 1 17 ? 0.517 -10.513 3.585 1.00 0.00 17 GLY A CA 12
ATOM 6407 C C . GLY A 1 17 ? 0.844 -9.055 3.317 1.00 0.00 17 GLY A C 12
ATOM 6408 O O . GLY A 1 17 ? 0.244 -8.433 2.442 1.00 0.00 17 GLY A O 12
ATOM 6412 N N . ASP A 1 18 ? 1.793 -8.504 4.065 1.00 0.00 18 ASP A N 12
ATOM 6413 C CA . ASP A 1 18 ? 2.169 -7.102 3.908 1.00 0.00 18 ASP A CA 12
ATOM 6414 C C . ASP A 1 18 ? 3.574 -6.994 3.329 1.00 0.00 18 ASP A C 12
ATOM 6415 O O . ASP A 1 18 ? 4.564 -7.273 4.012 1.00 0.00 18 ASP A O 12
ATOM 6424 N N . TRP A 1 19 ? 3.663 -6.601 2.068 1.00 0.00 19 TRP A N 12
ATOM 6425 C CA . TRP A 1 19 ? 4.954 -6.440 1.410 1.00 0.00 19 TRP A CA 12
ATOM 6426 C C . TRP A 1 19 ? 5.225 -4.961 1.142 1.00 0.00 19 TRP A C 12
ATOM 6427 O O . TRP A 1 19 ? 6.168 -4.606 0.453 1.00 0.00 19 TRP A O 12
ATOM 6448 N N . CYS A 1 20 ? 4.404 -4.115 1.738 1.00 0.00 20 CYS A N 12
ATOM 6449 C CA . CYS A 1 20 ? 4.398 -2.670 1.487 1.00 0.00 20 CYS A CA 12
ATOM 6450 C C . CYS A 1 20 ? 5.599 -1.945 2.057 1.00 0.00 20 CYS A C 12
ATOM 6451 O O . CYS A 1 20 ? 5.824 -0.791 1.701 1.00 0.00 20 CYS A O 12
ATOM 6458 N N . CYS A 1 21 ? 6.436 -2.672 2.785 1.00 0.00 21 CYS A N 12
ATOM 6459 C CA . CYS A 1 21 ? 7.121 -2.273 4.047 1.00 0.00 21 CYS A CA 12
ATOM 6460 C C . CYS A 1 21 ? 7.215 -0.761 4.390 1.00 0.00 21 CYS A C 12
ATOM 6461 O O . CYS A 1 21 ? 8.157 -0.324 5.055 1.00 0.00 21 CYS A O 12
ATOM 6468 N N . HIS A 1 22 ? 6.241 0.016 3.947 1.00 0.00 22 HIS A N 12
ATOM 6469 C CA . HIS A 1 22 ? 5.918 1.308 4.535 1.00 0.00 22 HIS A CA 12
ATOM 6470 C C . HIS A 1 22 ? 4.621 1.155 5.323 1.00 0.00 22 HIS A C 12
ATOM 6471 O O . HIS A 1 22 ? 4.641 0.950 6.535 1.00 0.00 22 HIS A O 12
ATOM 6486 N N . LYS A 1 23 ? 3.491 1.254 4.618 1.00 0.00 23 LYS A N 12
ATOM 6487 C CA . LYS A 1 23 ? 2.198 0.880 5.168 1.00 0.00 23 LYS A CA 12
ATOM 6488 C C . LYS A 1 23 ? 1.236 0.501 4.047 1.00 0.00 23 LYS A C 12
ATOM 6489 O O . LYS A 1 23 ? 1.014 1.285 3.128 1.00 0.00 23 LYS A O 12
ATOM 6508 N N . CYS A 1 24 ? 0.681 -0.702 4.114 1.00 0.00 24 CYS A N 12
ATOM 6509 C CA . CYS A 1 24 ? -0.351 -1.112 3.169 1.00 0.00 24 CYS A CA 12
ATOM 6510 C C . CYS A 1 24 ? -1.686 -0.647 3.706 1.00 0.00 24 CYS A C 12
ATOM 6511 O O . CYS A 1 24 ? -2.333 -1.334 4.500 1.00 0.00 24 CYS A O 12
ATOM 6518 N N . VAL A 1 25 ? -2.073 0.539 3.297 1.00 0.00 25 VAL A N 12
ATOM 6519 C CA . VAL A 1 25 ? -3.196 1.218 3.889 1.00 0.00 25 VAL A CA 12
ATOM 6520 C C . VAL A 1 25 ? -4.316 1.370 2.858 1.00 0.00 25 VAL A C 12
ATOM 6521 O O . VAL A 1 25 ? -4.052 1.603 1.675 1.00 0.00 25 VAL A O 12
ATOM 6534 N N . PRO A 1 26 ? -5.578 1.178 3.278 1.00 0.00 26 PRO A N 12
ATOM 6535 C CA . PRO A 1 26 ? -6.733 1.304 2.390 1.00 0.00 26 PRO A CA 12
ATOM 6536 C C . PRO A 1 26 ? -6.819 2.678 1.736 1.00 0.00 26 PRO A C 12
ATOM 6537 O O . PRO A 1 26 ? -6.802 3.713 2.410 1.00 0.00 26 PRO A O 12
ATOM 6548 N N . GLU A 1 27 ? -6.902 2.673 0.420 1.00 0.00 27 GLU A N 12
ATOM 6549 C CA . GLU A 1 27 ? -6.998 3.887 -0.361 1.00 0.00 27 GLU A CA 12
ATOM 6550 C C . GLU A 1 27 ? -8.264 3.818 -1.205 1.00 0.00 27 GLU A C 12
ATOM 6551 O O . GLU A 1 27 ? -8.211 3.557 -2.410 1.00 0.00 27 GLU A O 12
ATOM 6563 N N . GLY A 1 28 ? -9.403 4.043 -0.566 1.00 0.00 28 GLY A N 12
ATOM 6564 C CA . GLY A 1 28 ? -10.672 3.861 -1.237 1.00 0.00 28 GLY A CA 12
ATOM 6565 C C . GLY A 1 28 ? -11.115 2.413 -1.195 1.00 0.00 28 GLY A C 12
ATOM 6566 O O . GLY A 1 28 ? -11.431 1.886 -0.129 1.00 0.00 28 GLY A O 12
ATOM 6570 N N . LYS A 1 29 ? -11.123 1.762 -2.348 1.00 0.00 29 LYS A N 12
ATOM 6571 C CA . LYS A 1 29 ? -11.532 0.367 -2.432 1.00 0.00 29 LYS A CA 12
ATOM 6572 C C . LYS A 1 29 ? -10.329 -0.558 -2.297 1.00 0.00 29 LYS A C 12
ATOM 6573 O O . LYS A 1 29 ? -10.413 -1.633 -1.697 1.00 0.00 29 LYS A O 12
ATOM 6592 N N . ARG A 1 30 ? -9.210 -0.130 -2.852 1.00 0.00 30 ARG A N 12
ATOM 6593 C CA . ARG A 1 30 ? -8.021 -0.958 -2.909 1.00 0.00 30 ARG A CA 12
ATOM 6594 C C . ARG A 1 30 ? -7.040 -0.549 -1.822 1.00 0.00 30 ARG A C 12
ATOM 6595 O O . ARG A 1 30 ? -7.296 0.379 -1.058 1.00 0.00 30 ARG A O 12
ATOM 6616 N N . PHE A 1 31 ? -5.923 -1.249 -1.757 1.00 0.00 31 PHE A N 12
ATOM 6617 C CA . PHE A 1 31 ? -4.881 -0.942 -0.789 1.00 0.00 31 PHE A CA 12
ATOM 6618 C C . PHE A 1 31 ? -3.639 -0.447 -1.511 1.00 0.00 31 PHE A C 12
ATOM 6619 O O . PHE A 1 31 ? -3.324 -0.914 -2.607 1.00 0.00 31 PHE A O 12
ATOM 6636 N N . TYR A 1 32 ? -2.947 0.503 -0.907 1.00 0.00 32 TYR A N 12
ATOM 6637 C CA . TYR A 1 32 ? -1.775 1.111 -1.522 1.00 0.00 32 TYR A CA 12
ATOM 6638 C C . TYR A 1 32 ? -0.651 1.236 -0.512 1.00 0.00 32 TYR A C 12
ATOM 6639 O O . TYR A 1 32 ? -0.895 1.428 0.682 1.00 0.00 32 TYR A O 12
ATOM 6657 N N . CYS A 1 33 ? 0.578 1.134 -0.993 1.00 0.00 33 CYS A N 12
ATOM 6658 C CA . CYS A 1 33 ? 1.736 1.350 -0.149 1.00 0.00 33 CYS A CA 12
ATOM 6659 C C . CYS A 1 33 ? 1.950 2.841 0.037 1.00 0.00 33 CYS A C 12
ATOM 6660 O O . CYS A 1 33 ? 2.453 3.526 -0.859 1.00 0.00 33 CYS A O 12
ATOM 6667 N N . ARG A 1 34 ? 1.543 3.340 1.190 1.00 0.00 34 ARG A N 12
ATOM 6668 C CA . ARG A 1 34 ? 1.659 4.754 1.504 1.00 0.00 34 ARG A CA 12
ATOM 6669 C C . ARG A 1 34 ? 2.660 4.949 2.624 1.00 0.00 34 ARG A C 12
ATOM 6670 O O . ARG A 1 34 ? 2.973 4.011 3.358 1.00 0.00 34 ARG A O 12
ATOM 6691 N N . ASP A 1 35 ? 3.161 6.161 2.747 1.00 0.00 35 ASP A N 12
ATOM 6692 C CA . ASP A 1 35 ? 4.067 6.499 3.824 1.00 0.00 35 ASP A CA 12
ATOM 6693 C C . ASP A 1 35 ? 3.309 7.240 4.909 1.00 0.00 35 ASP A C 12
ATOM 6694 O O . ASP A 1 35 ? 3.224 8.469 4.899 1.00 0.00 35 ASP A O 12
ATOM 6703 N N . GLN A 1 36 ? 2.744 6.482 5.825 1.00 0.00 36 GLN A N 12
ATOM 6704 C CA . GLN A 1 36 ? 1.960 7.048 6.904 1.00 0.00 36 GLN A CA 12
ATOM 6705 C C . GLN A 1 36 ? 2.757 6.990 8.196 1.00 0.00 36 GLN A C 12
ATOM 6706 O O . GLN A 1 36 ? 2.960 5.873 8.719 1.00 0.00 36 GLN A O 12
ATOM 6721 N N . GLY A 1 1 ? 16.582 -4.385 -7.011 1.00 0.00 1 GLY A N 13
ATOM 6722 C CA . GLY A 1 1 ? 15.468 -5.337 -6.786 1.00 0.00 1 GLY A CA 13
ATOM 6723 C C . GLY A 1 1 ? 14.499 -4.843 -5.733 1.00 0.00 1 GLY A C 13
ATOM 6724 O O . GLY A 1 1 ? 14.850 -4.003 -4.901 1.00 0.00 1 GLY A O 13
ATOM 6730 N N . THR A 1 2 ? 13.284 -5.361 -5.766 1.00 0.00 2 THR A N 13
ATOM 6731 C CA . THR A 1 2 ? 12.250 -4.960 -4.829 1.00 0.00 2 THR A CA 13
ATOM 6732 C C . THR A 1 2 ? 12.326 -5.776 -3.536 1.00 0.00 2 THR A C 13
ATOM 6733 O O . THR A 1 2 ? 11.905 -6.933 -3.503 1.00 0.00 2 THR A O 13
ATOM 6744 N N . TYR A 1 3 ? 12.896 -5.188 -2.483 1.00 0.00 3 TYR A N 13
ATOM 6745 C CA . TYR A 1 3 ? 12.862 -5.815 -1.158 1.00 0.00 3 TYR A CA 13
ATOM 6746 C C . TYR A 1 3 ? 11.428 -5.855 -0.644 1.00 0.00 3 TYR A C 13
ATOM 6747 O O . TYR A 1 3 ? 10.987 -6.837 -0.050 1.00 0.00 3 TYR A O 13
ATOM 6765 N N . CYS A 1 4 ? 10.715 -4.767 -0.885 1.00 0.00 4 CYS A N 13
ATOM 6766 C CA . CYS A 1 4 ? 9.322 -4.632 -0.512 1.00 0.00 4 CYS A CA 13
ATOM 6767 C C . CYS A 1 4 ? 8.661 -3.632 -1.451 1.00 0.00 4 CYS A C 13
ATOM 6768 O O . CYS A 1 4 ? 9.353 -2.827 -2.073 1.00 0.00 4 CYS A O 13
ATOM 6775 N N . ILE A 1 5 ? 7.339 -3.698 -1.558 1.00 0.00 5 ILE A N 13
ATOM 6776 C CA . ILE A 1 5 ? 6.587 -2.934 -2.558 1.00 0.00 5 ILE A CA 13
ATOM 6777 C C . ILE A 1 5 ? 6.920 -1.444 -2.508 1.00 0.00 5 ILE A C 13
ATOM 6778 O O . ILE A 1 5 ? 6.956 -0.830 -1.436 1.00 0.00 5 ILE A O 13
ATOM 6794 N N . GLU A 1 6 ? 7.186 -0.887 -3.689 1.00 0.00 6 GLU A N 13
ATOM 6795 C CA . GLU A 1 6 ? 7.528 0.518 -3.835 1.00 0.00 6 GLU A CA 13
ATOM 6796 C C . GLU A 1 6 ? 6.398 1.414 -3.358 1.00 0.00 6 GLU A C 13
ATOM 6797 O O . GLU A 1 6 ? 5.230 1.024 -3.325 1.00 0.00 6 GLU A O 13
ATOM 6809 N N . LEU A 1 7 ? 6.766 2.628 -3.013 1.00 0.00 7 LEU A N 13
ATOM 6810 C CA . LEU A 1 7 ? 5.840 3.579 -2.449 1.00 0.00 7 LEU A CA 13
ATOM 6811 C C . LEU A 1 7 ? 5.007 4.216 -3.554 1.00 0.00 7 LEU A C 13
ATOM 6812 O O . LEU A 1 7 ? 5.544 4.738 -4.530 1.00 0.00 7 LEU A O 13
ATOM 6828 N N . GLY A 1 8 ? 3.694 4.153 -3.391 1.00 0.00 8 GLY A N 13
ATOM 6829 C CA . GLY A 1 8 ? 2.791 4.663 -4.402 1.00 0.00 8 GLY A CA 13
ATOM 6830 C C . GLY A 1 8 ? 2.177 3.553 -5.223 1.00 0.00 8 GLY A C 13
ATOM 6831 O O . GLY A 1 8 ? 1.271 3.785 -6.023 1.00 0.00 8 GLY A O 13
ATOM 6835 N N . GLU A 1 9 ? 2.667 2.340 -5.014 1.00 0.00 9 GLU A N 13
ATOM 6836 C CA . GLU A 1 9 ? 2.199 1.182 -5.752 1.00 0.00 9 GLU A CA 13
ATOM 6837 C C . GLU A 1 9 ? 0.980 0.561 -5.088 1.00 0.00 9 GLU A C 13
ATOM 6838 O O . GLU A 1 9 ? 0.570 0.968 -4.002 1.00 0.00 9 GLU A O 13
ATOM 6850 N N . ARG A 1 10 ? 0.411 -0.425 -5.757 1.00 0.00 10 ARG A N 13
ATOM 6851 C CA . ARG A 1 10 ? -0.713 -1.178 -5.228 1.00 0.00 10 ARG A CA 13
ATOM 6852 C C . ARG A 1 10 ? -0.222 -2.320 -4.350 1.00 0.00 10 ARG A C 13
ATOM 6853 O O . ARG A 1 10 ? 0.810 -2.930 -4.632 1.00 0.00 10 ARG A O 13
ATOM 6874 N N . CYS A 1 11 ? -0.953 -2.598 -3.281 1.00 0.00 11 CYS A N 13
ATOM 6875 C CA . CYS A 1 11 ? -0.582 -3.661 -2.362 1.00 0.00 11 CYS A CA 13
ATOM 6876 C C . CYS A 1 11 ? -1.790 -4.528 -2.025 1.00 0.00 11 CYS A C 13
ATOM 6877 O O . CYS A 1 11 ? -2.933 -4.071 -2.112 1.00 0.00 11 CYS A O 13
ATOM 6884 N N . PRO A 1 12 ? -1.558 -5.807 -1.684 1.00 0.00 12 PRO A N 13
ATOM 6885 C CA . PRO A 1 12 ? -2.615 -6.703 -1.213 1.00 0.00 12 PRO A CA 13
ATOM 6886 C C . PRO A 1 12 ? -2.963 -6.430 0.244 1.00 0.00 12 PRO A C 13
ATOM 6887 O O . PRO A 1 12 ? -2.127 -5.929 0.996 1.00 0.00 12 PRO A O 13
ATOM 6898 N N . ASN A 1 13 ? -4.197 -6.759 0.630 1.00 0.00 13 ASN A N 13
ATOM 6899 C CA . ASN A 1 13 ? -4.661 -6.553 2.001 1.00 0.00 13 ASN A CA 13
ATOM 6900 C C . ASN A 1 13 ? -3.657 -7.141 2.989 1.00 0.00 13 ASN A C 13
ATOM 6901 O O . ASN A 1 13 ? -3.424 -8.353 2.996 1.00 0.00 13 ASN A O 13
ATOM 6912 N N . PRO A 1 14 ? -3.059 -6.290 3.842 1.00 0.00 14 PRO A N 13
ATOM 6913 C CA . PRO A 1 14 ? -1.965 -6.683 4.741 1.00 0.00 14 PRO A CA 13
ATOM 6914 C C . PRO A 1 14 ? -2.339 -7.816 5.697 1.00 0.00 14 PRO A C 13
ATOM 6915 O O . PRO A 1 14 ? -1.468 -8.425 6.321 1.00 0.00 14 PRO A O 13
ATOM 6926 N N . ARG A 1 15 ? -3.633 -8.103 5.801 1.00 0.00 15 ARG A N 13
ATOM 6927 C CA . ARG A 1 15 ? -4.114 -9.180 6.657 1.00 0.00 15 ARG A CA 13
ATOM 6928 C C . ARG A 1 15 ? -3.658 -10.544 6.130 1.00 0.00 15 ARG A C 13
ATOM 6929 O O . ARG A 1 15 ? -3.603 -11.517 6.880 1.00 0.00 15 ARG A O 13
ATOM 6950 N N . GLU A 1 16 ? -3.335 -10.609 4.839 1.00 0.00 16 GLU A N 13
ATOM 6951 C CA . GLU A 1 16 ? -2.938 -11.871 4.218 1.00 0.00 16 GLU A CA 13
ATOM 6952 C C . GLU A 1 16 ? -1.509 -11.805 3.680 1.00 0.00 16 GLU A C 13
ATOM 6953 O O . GLU A 1 16 ? -1.123 -12.591 2.808 1.00 0.00 16 GLU A O 13
ATOM 6965 N N . GLY A 1 17 ? -0.728 -10.874 4.204 1.00 0.00 17 GLY A N 13
ATOM 6966 C CA . GLY A 1 17 ? 0.650 -10.746 3.780 1.00 0.00 17 GLY A CA 13
ATOM 6967 C C . GLY A 1 17 ? 1.019 -9.321 3.429 1.00 0.00 17 GLY A C 13
ATOM 6968 O O . GLY A 1 17 ? 0.738 -8.856 2.323 1.00 0.00 17 GLY A O 13
ATOM 6972 N N . ASP A 1 18 ? 1.642 -8.619 4.366 1.00 0.00 18 ASP A N 13
ATOM 6973 C CA . ASP A 1 18 ? 2.085 -7.252 4.119 1.00 0.00 18 ASP A CA 13
ATOM 6974 C C . ASP A 1 18 ? 3.520 -7.238 3.613 1.00 0.00 18 ASP A C 13
ATOM 6975 O O . ASP A 1 18 ? 4.460 -7.489 4.367 1.00 0.00 18 ASP A O 13
ATOM 6984 N N . TRP A 1 19 ? 3.682 -6.959 2.330 1.00 0.00 19 TRP A N 13
ATOM 6985 C CA . TRP A 1 19 ? 5.004 -6.877 1.720 1.00 0.00 19 TRP A CA 13
ATOM 6986 C C . TRP A 1 19 ? 5.269 -5.440 1.292 1.00 0.00 19 TRP A C 13
ATOM 6987 O O . TRP A 1 19 ? 6.020 -5.171 0.360 1.00 0.00 19 TRP A O 13
ATOM 7008 N N . CYS A 1 20 ? 4.641 -4.529 2.008 1.00 0.00 20 CYS A N 13
ATOM 7009 C CA . CYS A 1 20 ? 4.597 -3.117 1.653 1.00 0.00 20 CYS A CA 13
ATOM 7010 C C . CYS A 1 20 ? 5.801 -2.332 2.144 1.00 0.00 20 CYS A C 13
ATOM 7011 O O . CYS A 1 20 ? 6.017 -1.216 1.679 1.00 0.00 20 CYS A O 13
ATOM 7018 N N . CYS A 1 21 ? 6.666 -2.976 2.921 1.00 0.00 21 CYS A N 13
ATOM 7019 C CA . CYS A 1 21 ? 7.360 -2.431 4.130 1.00 0.00 21 CYS A CA 13
ATOM 7020 C C . CYS A 1 21 ? 7.330 -0.894 4.351 1.00 0.00 21 CYS A C 13
ATOM 7021 O O . CYS A 1 21 ? 8.240 -0.330 4.956 1.00 0.00 21 CYS A O 13
ATOM 7028 N N . HIS A 1 22 ? 6.281 -0.241 3.889 1.00 0.00 22 HIS A N 13
ATOM 7029 C CA . HIS A 1 22 ? 5.947 1.110 4.302 1.00 0.00 22 HIS A CA 13
ATOM 7030 C C . HIS A 1 22 ? 4.668 1.037 5.127 1.00 0.00 22 HIS A C 13
ATOM 7031 O O . HIS A 1 22 ? 4.716 0.815 6.336 1.00 0.00 22 HIS A O 13
ATOM 7046 N N . LYS A 1 23 ? 3.523 1.209 4.469 1.00 0.00 23 LYS A N 13
ATOM 7047 C CA . LYS A 1 23 ? 2.244 0.861 5.057 1.00 0.00 23 LYS A CA 13
ATOM 7048 C C . LYS A 1 23 ? 1.227 0.573 3.961 1.00 0.00 23 LYS A C 13
ATOM 7049 O O . LYS A 1 23 ? 0.922 1.442 3.145 1.00 0.00 23 LYS A O 13
ATOM 7068 N N . CYS A 1 24 ? 0.717 -0.646 3.933 1.00 0.00 24 CYS A N 13
ATOM 7069 C CA . CYS A 1 24 ? -0.342 -0.999 3.006 1.00 0.00 24 CYS A CA 13
ATOM 7070 C C . CYS A 1 24 ? -1.654 -0.546 3.602 1.00 0.00 24 CYS A C 13
ATOM 7071 O O . CYS A 1 24 ? -2.185 -1.170 4.524 1.00 0.00 24 CYS A O 13
ATOM 7078 N N . VAL A 1 25 ? -2.156 0.559 3.101 1.00 0.00 25 VAL A N 13
ATOM 7079 C CA . VAL A 1 25 ? -3.268 1.225 3.723 1.00 0.00 25 VAL A CA 13
ATOM 7080 C C . VAL A 1 25 ? -4.436 1.343 2.746 1.00 0.00 25 VAL A C 13
ATOM 7081 O O . VAL A 1 25 ? -4.241 1.626 1.560 1.00 0.00 25 VAL A O 13
ATOM 7094 N N . PRO A 1 26 ? -5.661 1.061 3.217 1.00 0.00 26 PRO A N 13
ATOM 7095 C CA . PRO A 1 26 ? -6.859 1.142 2.385 1.00 0.00 26 PRO A CA 13
ATOM 7096 C C . PRO A 1 26 ? -7.136 2.560 1.911 1.00 0.00 26 PRO A C 13
ATOM 7097 O O . PRO A 1 26 ? -7.341 3.476 2.711 1.00 0.00 26 PRO A O 13
ATOM 7108 N N . GLU A 1 27 ? -7.144 2.725 0.605 1.00 0.00 27 GLU A N 13
ATOM 7109 C CA . GLU A 1 27 ? -7.416 4.004 -0.022 1.00 0.00 27 GLU A CA 13
ATOM 7110 C C . GLU A 1 27 ? -8.728 3.905 -0.784 1.00 0.00 27 GLU A C 13
ATOM 7111 O O . GLU A 1 27 ? -8.738 3.779 -2.009 1.00 0.00 27 GLU A O 13
ATOM 7123 N N . GLY A 1 28 ? -9.833 3.951 -0.060 1.00 0.00 28 GLY A N 13
ATOM 7124 C CA . GLY A 1 28 ? -11.123 3.750 -0.683 1.00 0.00 28 GLY A CA 13
ATOM 7125 C C . GLY A 1 28 ? -11.471 2.280 -0.806 1.00 0.00 28 GLY A C 13
ATOM 7126 O O . GLY A 1 28 ? -11.696 1.605 0.201 1.00 0.00 28 GLY A O 13
ATOM 7130 N N . LYS A 1 29 ? -11.505 1.772 -2.031 1.00 0.00 29 LYS A N 13
ATOM 7131 C CA . LYS A 1 29 ? -11.914 0.389 -2.264 1.00 0.00 29 LYS A CA 13
ATOM 7132 C C . LYS A 1 29 ? -10.717 -0.525 -2.511 1.00 0.00 29 LYS A C 13
ATOM 7133 O O . LYS A 1 29 ? -10.862 -1.746 -2.569 1.00 0.00 29 LYS A O 13
ATOM 7152 N N . ARG A 1 30 ? -9.539 0.059 -2.650 1.00 0.00 30 ARG A N 13
ATOM 7153 C CA . ARG A 1 30 ? -8.335 -0.711 -2.911 1.00 0.00 30 ARG A CA 13
ATOM 7154 C C . ARG A 1 30 ? -7.249 -0.346 -1.911 1.00 0.00 30 ARG A C 13
ATOM 7155 O O . ARG A 1 30 ? -7.396 0.597 -1.138 1.00 0.00 30 ARG A O 13
ATOM 7176 N N . PHE A 1 31 ? -6.163 -1.100 -1.935 1.00 0.00 31 PHE A N 13
ATOM 7177 C CA . PHE A 1 31 ? -5.046 -0.863 -1.030 1.00 0.00 31 PHE A CA 13
ATOM 7178 C C . PHE A 1 31 ? -3.847 -0.330 -1.797 1.00 0.00 31 PHE A C 13
ATOM 7179 O O . PHE A 1 31 ? -3.555 -0.780 -2.910 1.00 0.00 31 PHE A O 13
ATOM 7196 N N . TYR A 1 32 ? -3.158 0.625 -1.203 1.00 0.00 32 TYR A N 13
ATOM 7197 C CA . TYR A 1 32 ? -1.992 1.229 -1.820 1.00 0.00 32 TYR A CA 13
ATOM 7198 C C . TYR A 1 32 ? -0.876 1.340 -0.804 1.00 0.00 32 TYR A C 13
ATOM 7199 O O . TYR A 1 32 ? -1.124 1.457 0.399 1.00 0.00 32 TYR A O 13
ATOM 7217 N N . CYS A 1 33 ? 0.346 1.309 -1.289 1.00 0.00 33 CYS A N 13
ATOM 7218 C CA . CYS A 1 33 ? 1.498 1.387 -0.423 1.00 0.00 33 CYS A CA 13
ATOM 7219 C C . CYS A 1 33 ? 1.823 2.842 -0.162 1.00 0.00 33 CYS A C 13
ATOM 7220 O O . CYS A 1 33 ? 2.362 3.535 -1.025 1.00 0.00 33 CYS A O 13
ATOM 7227 N N . ARG A 1 34 ? 1.475 3.305 1.022 1.00 0.00 34 ARG A N 13
ATOM 7228 C CA . ARG A 1 34 ? 1.641 4.703 1.371 1.00 0.00 34 ARG A CA 13
ATOM 7229 C C . ARG A 1 34 ? 2.652 4.845 2.491 1.00 0.00 34 ARG A C 13
ATOM 7230 O O . ARG A 1 34 ? 2.925 3.893 3.224 1.00 0.00 34 ARG A O 13
ATOM 7251 N N . ASP A 1 35 ? 3.213 6.031 2.609 1.00 0.00 35 ASP A N 13
ATOM 7252 C CA . ASP A 1 35 ? 4.168 6.321 3.658 1.00 0.00 35 ASP A CA 13
ATOM 7253 C C . ASP A 1 35 ? 3.482 7.074 4.782 1.00 0.00 35 ASP A C 13
ATOM 7254 O O . ASP A 1 35 ? 3.376 8.302 4.753 1.00 0.00 35 ASP A O 13
ATOM 7263 N N . GLN A 1 36 ? 2.984 6.327 5.747 1.00 0.00 36 GLN A N 13
ATOM 7264 C CA . GLN A 1 36 ? 2.317 6.911 6.891 1.00 0.00 36 GLN A CA 13
ATOM 7265 C C . GLN A 1 36 ? 3.176 6.721 8.134 1.00 0.00 36 GLN A C 13
ATOM 7266 O O . GLN A 1 36 ? 4.034 7.587 8.405 1.00 0.00 36 GLN A O 13
ATOM 7281 N N . GLY A 1 1 ? 14.088 -8.095 -8.282 1.00 0.00 1 GLY A N 14
ATOM 7282 C CA . GLY A 1 1 ? 14.166 -7.377 -6.987 1.00 0.00 1 GLY A CA 14
ATOM 7283 C C . GLY A 1 1 ? 12.798 -7.035 -6.440 1.00 0.00 1 GLY A C 14
ATOM 7284 O O . GLY A 1 1 ? 11.843 -7.785 -6.642 1.00 0.00 1 GLY A O 14
ATOM 7290 N N . THR A 1 2 ? 12.705 -5.893 -5.762 1.00 0.00 2 THR A N 14
ATOM 7291 C CA . THR A 1 2 ? 11.467 -5.459 -5.130 1.00 0.00 2 THR A CA 14
ATOM 7292 C C . THR A 1 2 ? 11.091 -6.404 -3.984 1.00 0.00 2 THR A C 14
ATOM 7293 O O . THR A 1 2 ? 10.105 -7.146 -4.054 1.00 0.00 2 THR A O 14
ATOM 7304 N N . TYR A 1 3 ? 11.916 -6.399 -2.941 1.00 0.00 3 TYR A N 14
ATOM 7305 C CA . TYR A 1 3 ? 11.615 -7.149 -1.727 1.00 0.00 3 TYR A CA 14
ATOM 7306 C C . TYR A 1 3 ? 10.443 -6.504 -0.992 1.00 0.00 3 TYR A C 14
ATOM 7307 O O . TYR A 1 3 ? 9.682 -7.176 -0.298 1.00 0.00 3 TYR A O 14
ATOM 7325 N N . CYS A 1 4 ? 10.306 -5.200 -1.159 1.00 0.00 4 CYS A N 14
ATOM 7326 C CA . CYS A 1 4 ? 9.148 -4.479 -0.671 1.00 0.00 4 CYS A CA 14
ATOM 7327 C C . CYS A 1 4 ? 8.552 -3.674 -1.819 1.00 0.00 4 CYS A C 14
ATOM 7328 O O . CYS A 1 4 ? 9.279 -3.146 -2.662 1.00 0.00 4 CYS A O 14
ATOM 7335 N N . ILE A 1 5 ? 7.234 -3.606 -1.854 1.00 0.00 5 ILE A N 14
ATOM 7336 C CA . ILE A 1 5 ? 6.509 -2.945 -2.931 1.00 0.00 5 ILE A CA 14
ATOM 7337 C C . ILE A 1 5 ? 6.799 -1.447 -2.918 1.00 0.00 5 ILE A C 14
ATOM 7338 O O . ILE A 1 5 ? 6.806 -0.826 -1.856 1.00 0.00 5 ILE A O 14
ATOM 7354 N N . GLU A 1 6 ? 7.056 -0.885 -4.100 1.00 0.00 6 GLU A N 14
ATOM 7355 C CA . GLU A 1 6 ? 7.387 0.530 -4.226 1.00 0.00 6 GLU A CA 14
ATOM 7356 C C . GLU A 1 6 ? 6.298 1.409 -3.624 1.00 0.00 6 GLU A C 14
ATOM 7357 O O . GLU A 1 6 ? 5.109 1.092 -3.682 1.00 0.00 6 GLU A O 14
ATOM 7369 N N . LEU A 1 7 ? 6.724 2.516 -3.043 1.00 0.00 7 LEU A N 14
ATOM 7370 C CA . LEU A 1 7 ? 5.823 3.454 -2.404 1.00 0.00 7 LEU A CA 14
ATOM 7371 C C . LEU A 1 7 ? 4.967 4.143 -3.460 1.00 0.00 7 LEU A C 14
ATOM 7372 O O . LEU A 1 7 ? 5.489 4.784 -4.373 1.00 0.00 7 LEU A O 14
ATOM 7388 N N . GLY A 1 8 ? 3.658 3.996 -3.328 1.00 0.00 8 GLY A N 14
ATOM 7389 C CA . GLY A 1 8 ? 2.743 4.547 -4.305 1.00 0.00 8 GLY A CA 14
ATOM 7390 C C . GLY A 1 8 ? 2.082 3.469 -5.140 1.00 0.00 8 GLY A C 14
ATOM 7391 O O . GLY A 1 8 ? 1.166 3.745 -5.918 1.00 0.00 8 GLY A O 14
ATOM 7395 N N . GLU A 1 9 ? 2.550 2.238 -4.983 1.00 0.00 9 GLU A N 14
ATOM 7396 C CA . GLU A 1 9 ? 1.995 1.108 -5.709 1.00 0.00 9 GLU A CA 14
ATOM 7397 C C . GLU A 1 9 ? 0.810 0.511 -4.964 1.00 0.00 9 GLU A C 14
ATOM 7398 O O . GLU A 1 9 ? 0.484 0.928 -3.853 1.00 0.00 9 GLU A O 14
ATOM 7410 N N . ARG A 1 10 ? 0.178 -0.471 -5.586 1.00 0.00 10 ARG A N 14
ATOM 7411 C CA . ARG A 1 10 ? -0.962 -1.156 -5.002 1.00 0.00 10 ARG A CA 14
ATOM 7412 C C . ARG A 1 10 ? -0.497 -2.371 -4.220 1.00 0.00 10 ARG A C 14
ATOM 7413 O O . ARG A 1 10 ? 0.468 -3.031 -4.603 1.00 0.00 10 ARG A O 14
ATOM 7434 N N . CYS A 1 11 ? -1.175 -2.661 -3.127 1.00 0.00 11 CYS A N 14
ATOM 7435 C CA . CYS A 1 11 ? -0.835 -3.811 -2.311 1.00 0.00 11 CYS A CA 14
ATOM 7436 C C . CYS A 1 11 ? -2.070 -4.655 -2.032 1.00 0.00 11 CYS A C 14
ATOM 7437 O O . CYS A 1 11 ? -3.182 -4.133 -1.962 1.00 0.00 11 CYS A O 14
ATOM 7444 N N . PRO A 1 12 ? -1.899 -5.982 -1.920 1.00 0.00 12 PRO A N 14
ATOM 7445 C CA . PRO A 1 12 ? -2.969 -6.870 -1.469 1.00 0.00 12 PRO A CA 14
ATOM 7446 C C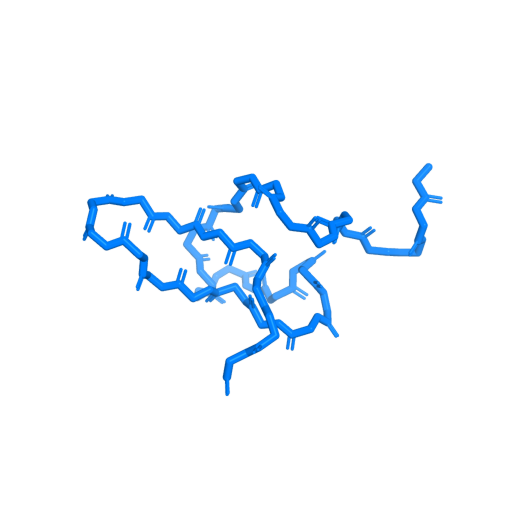 . PRO A 1 12 ? -3.270 -6.625 0.004 1.00 0.00 12 PRO A C 14
ATOM 7447 O O . PRO A 1 12 ? -2.437 -6.061 0.712 1.00 0.00 12 PRO A O 14
ATOM 7458 N N . ASN A 1 13 ? -4.451 -7.047 0.456 1.00 0.00 13 ASN A N 14
ATOM 7459 C CA . ASN A 1 13 ? -4.889 -6.793 1.829 1.00 0.00 13 ASN A CA 14
ATOM 7460 C C . ASN A 1 13 ? -3.799 -7.194 2.819 1.00 0.00 13 ASN A C 14
ATOM 7461 O O . ASN A 1 13 ? -3.418 -8.366 2.890 1.00 0.00 13 ASN A O 14
ATOM 7472 N N . PRO A 1 14 ? -3.284 -6.217 3.588 1.00 0.00 14 PRO A N 14
ATOM 7473 C CA . PRO A 1 14 ? -2.140 -6.411 4.487 1.00 0.00 14 PRO A CA 14
ATOM 7474 C C . PRO A 1 14 ? -2.350 -7.503 5.526 1.00 0.00 14 PRO A C 14
ATOM 7475 O O . PRO A 1 14 ? -1.385 -8.004 6.105 1.00 0.00 14 PRO A O 14
ATOM 7486 N N . ARG A 1 15 ? -3.601 -7.878 5.769 1.00 0.00 15 ARG A N 14
ATOM 7487 C CA . ARG A 1 15 ? -3.893 -8.947 6.713 1.00 0.00 15 ARG A CA 14
ATOM 7488 C C . ARG A 1 15 ? -3.374 -10.281 6.175 1.00 0.00 15 ARG A C 14
ATOM 7489 O O . ARG A 1 15 ? -3.090 -11.202 6.939 1.00 0.00 15 ARG A O 14
ATOM 7510 N N . GLU A 1 16 ? -3.233 -10.366 4.853 1.00 0.00 16 GLU A N 14
ATOM 7511 C CA . GLU A 1 16 ? -2.707 -11.565 4.210 1.00 0.00 16 GLU A CA 14
ATOM 7512 C C . GLU A 1 16 ? -1.185 -11.475 4.096 1.00 0.00 16 GLU A C 14
ATOM 7513 O O . GLU A 1 16 ? -0.524 -12.414 3.646 1.00 0.00 16 GLU A O 14
ATOM 7525 N N . GLY A 1 17 ? -0.642 -10.336 4.512 1.00 0.00 17 GLY A N 14
ATOM 7526 C CA . GLY A 1 17 ? 0.780 -10.093 4.401 1.00 0.00 17 GLY A CA 14
ATOM 7527 C C . GLY A 1 17 ? 1.067 -8.682 3.917 1.00 0.00 17 GLY A C 14
ATOM 7528 O O . GLY A 1 17 ? 0.426 -8.205 2.982 1.00 0.00 17 GLY A O 14
ATOM 7532 N N . ASP A 1 18 ? 2.012 -8.000 4.551 1.00 0.00 18 ASP A N 14
ATOM 7533 C CA . ASP A 1 18 ? 2.341 -6.629 4.166 1.00 0.00 18 ASP A CA 14
ATOM 7534 C C . ASP A 1 18 ? 3.723 -6.587 3.529 1.00 0.00 18 ASP A C 14
ATOM 7535 O O . ASP A 1 18 ? 4.740 -6.721 4.213 1.00 0.00 18 ASP A O 14
ATOM 7544 N N . TRP A 1 19 ? 3.756 -6.413 2.217 1.00 0.00 19 TRP A N 14
ATOM 7545 C CA . TRP A 1 19 ? 5.015 -6.359 1.482 1.00 0.00 19 TRP A CA 14
ATOM 7546 C C . TRP A 1 19 ? 5.343 -4.913 1.125 1.00 0.00 19 TRP A C 14
ATOM 7547 O O . TRP A 1 19 ? 6.276 -4.634 0.390 1.00 0.00 19 TRP A O 14
ATOM 7568 N N . CYS A 1 20 ? 4.570 -4.008 1.693 1.00 0.00 20 CYS A N 14
ATOM 7569 C CA . CYS A 1 20 ? 4.639 -2.575 1.411 1.00 0.00 20 CYS A CA 14
ATOM 7570 C C . CYS A 1 20 ? 5.849 -1.901 2.020 1.00 0.00 20 CYS A C 14
ATOM 7571 O O . CYS A 1 20 ? 6.119 -0.752 1.692 1.00 0.00 20 CYS A O 14
ATOM 7578 N N . CYS A 1 21 ? 6.641 -2.661 2.761 1.00 0.00 21 CYS A N 14
ATOM 7579 C CA . CYS A 1 21 ? 7.295 -2.299 4.049 1.00 0.00 21 CYS A CA 14
ATOM 7580 C C . CYS A 1 21 ? 7.391 -0.798 4.429 1.00 0.00 21 CYS A C 14
ATOM 7581 O O . CYS A 1 21 ? 8.315 -0.389 5.128 1.00 0.00 21 CYS A O 14
ATOM 7588 N N . HIS A 1 22 ? 6.439 0.002 3.980 1.00 0.00 22 HIS A N 14
ATOM 7589 C CA . HIS A 1 22 ? 6.112 1.267 4.619 1.00 0.00 22 HIS A CA 14
ATOM 7590 C C . HIS A 1 22 ? 4.812 1.076 5.393 1.00 0.00 22 HIS A C 14
ATOM 7591 O O . HIS A 1 22 ? 4.835 0.752 6.581 1.00 0.00 22 HIS A O 14
ATOM 7606 N N . LYS A 1 23 ? 3.675 1.259 4.719 1.00 0.00 23 LYS A N 14
ATOM 7607 C CA . LYS A 1 23 ? 2.387 0.896 5.290 1.00 0.00 23 LYS A CA 14
ATOM 7608 C C . LYS A 1 23 ? 1.361 0.631 4.184 1.00 0.00 23 LYS A C 14
ATOM 7609 O O . LYS A 1 23 ? 1.082 1.509 3.371 1.00 0.00 23 LYS A O 14
ATOM 7628 N N . CYS A 1 24 ? 0.818 -0.581 4.143 1.00 0.00 24 CYS A N 14
ATOM 7629 C CA . CYS A 1 24 ? -0.240 -0.912 3.189 1.00 0.00 24 CYS A CA 14
ATOM 7630 C C . CYS A 1 24 ? -1.576 -0.498 3.777 1.00 0.00 24 CYS A C 14
ATOM 7631 O O . CYS A 1 24 ? -2.045 -1.080 4.756 1.00 0.00 24 CYS A O 14
ATOM 7638 N N . VAL A 1 25 ? -2.170 0.528 3.201 1.00 0.00 25 VAL A N 14
ATOM 7639 C CA . VAL A 1 25 ? -3.374 1.110 3.754 1.00 0.00 25 VAL A CA 14
ATOM 7640 C C . VAL A 1 25 ? -4.497 1.135 2.730 1.00 0.00 25 VAL A C 14
ATOM 7641 O O . VAL A 1 25 ? -4.246 1.068 1.525 1.00 0.00 25 VAL A O 14
ATOM 7654 N N . PRO A 1 26 ? -5.754 1.230 3.190 1.00 0.00 26 PRO A N 14
ATOM 7655 C CA . PRO A 1 26 ? -6.909 1.235 2.311 1.00 0.00 26 PRO A CA 14
ATOM 7656 C C . PRO A 1 26 ? -7.164 2.609 1.712 1.00 0.00 26 PRO A C 14
ATOM 7657 O O . PRO A 1 26 ? -7.397 3.586 2.425 1.00 0.00 26 PRO A O 14
ATOM 7668 N N . GLU A 1 27 ? -7.115 2.663 0.397 1.00 0.00 27 GLU A N 14
ATOM 7669 C CA . GLU A 1 27 ? -7.392 3.877 -0.343 1.00 0.00 27 GLU A CA 14
ATOM 7670 C C . GLU A 1 27 ? -8.705 3.695 -1.084 1.00 0.00 27 GLU A C 14
ATOM 7671 O O . GLU A 1 27 ? -8.725 3.476 -2.298 1.00 0.00 27 GLU A O 14
ATOM 7683 N N . GLY A 1 28 ? -9.803 3.769 -0.350 1.00 0.00 28 GLY A N 14
ATOM 7684 C CA . GLY A 1 28 ? -11.096 3.511 -0.939 1.00 0.00 28 GLY A CA 14
ATOM 7685 C C . GLY A 1 28 ? -11.331 2.030 -1.162 1.00 0.00 28 GLY A C 14
ATOM 7686 O O . GLY A 1 28 ? -11.455 1.259 -0.208 1.00 0.00 28 GLY A O 14
ATOM 7690 N N . LYS A 1 29 ? -11.374 1.630 -2.421 1.00 0.00 29 LYS A N 14
ATOM 7691 C CA . LYS A 1 29 ? -11.673 0.249 -2.783 1.00 0.00 29 LYS A CA 14
ATOM 7692 C C . LYS A 1 29 ? -10.434 -0.643 -2.737 1.00 0.00 29 LYS A C 14
ATOM 7693 O O . LYS A 1 29 ? -10.537 -1.844 -2.488 1.00 0.00 29 LYS A O 14
ATOM 7712 N N . ARG A 1 30 ? -9.267 -0.067 -2.971 1.00 0.00 30 ARG A N 14
ATOM 7713 C CA . ARG A 1 30 ? -8.044 -0.851 -3.046 1.00 0.00 30 ARG A CA 14
ATOM 7714 C C . ARG A 1 30 ? -7.062 -0.432 -1.966 1.00 0.00 30 ARG A C 14
ATOM 7715 O O . ARG A 1 30 ? -7.270 0.558 -1.273 1.00 0.00 30 ARG A O 14
ATOM 7736 N N . PHE A 1 31 ? -5.997 -1.200 -1.836 1.00 0.00 31 PHE A N 14
ATOM 7737 C CA . PHE A 1 31 ? -4.939 -0.902 -0.884 1.00 0.00 31 PHE A CA 14
ATOM 7738 C C . PHE A 1 31 ? -3.702 -0.406 -1.622 1.00 0.00 31 PHE A C 14
ATOM 7739 O O . PHE A 1 31 ? -3.412 -0.853 -2.736 1.00 0.00 31 PHE A O 14
ATOM 7756 N N . TYR A 1 32 ? -2.984 0.521 -1.007 1.00 0.00 32 TYR A N 14
ATOM 7757 C CA . TYR A 1 32 ? -1.787 1.097 -1.603 1.00 0.00 32 TYR A CA 14
ATOM 7758 C C . TYR A 1 32 ? -0.682 1.211 -0.569 1.00 0.00 32 TYR A C 14
ATOM 7759 O O . TYR A 1 32 ? -0.947 1.406 0.620 1.00 0.00 32 TYR A O 14
ATOM 7777 N N . CYS A 1 33 ? 0.555 1.096 -1.024 1.00 0.00 33 CYS A N 14
ATOM 7778 C CA . CYS A 1 33 ? 1.700 1.279 -0.156 1.00 0.00 33 CYS A CA 14
ATOM 7779 C C . CYS A 1 33 ? 1.944 2.764 0.038 1.00 0.00 33 CYS A C 14
ATOM 7780 O O . CYS A 1 33 ? 2.465 3.440 -0.850 1.00 0.00 33 CYS A O 14
ATOM 7787 N N . ARG A 1 34 ? 1.544 3.270 1.188 1.00 0.00 34 ARG A N 14
ATOM 7788 C CA . ARG A 1 34 ? 1.696 4.678 1.504 1.00 0.00 34 ARG A CA 14
ATOM 7789 C C . ARG A 1 34 ? 2.658 4.835 2.667 1.00 0.00 34 ARG A C 14
ATOM 7790 O O . ARG A 1 34 ? 2.925 3.876 3.394 1.00 0.00 34 ARG A O 14
ATOM 7811 N N . ASP A 1 35 ? 3.188 6.029 2.829 1.00 0.00 35 ASP A N 14
ATOM 7812 C CA . ASP A 1 35 ? 4.050 6.321 3.957 1.00 0.00 35 ASP A CA 14
ATOM 7813 C C . ASP A 1 35 ? 3.288 7.136 4.985 1.00 0.00 35 ASP A C 14
ATOM 7814 O O . ASP A 1 35 ? 3.290 8.365 4.948 1.00 0.00 35 ASP A O 14
ATOM 7823 N N . GLN A 1 36 ? 2.615 6.441 5.884 1.00 0.00 36 GLN A N 14
ATOM 7824 C CA . GLN A 1 36 ? 1.836 7.096 6.920 1.00 0.00 36 GLN A CA 14
ATOM 7825 C C . GLN A 1 36 ? 2.681 7.306 8.162 1.00 0.00 36 GLN A C 14
ATOM 7826 O O . GLN A 1 36 ? 3.262 8.399 8.305 1.00 0.00 36 GLN A O 14
ATOM 7841 N N . GLY A 1 1 ? 12.146 -9.342 -9.374 1.00 0.00 1 GLY A N 15
ATOM 7842 C CA . GLY A 1 1 ? 12.098 -9.495 -7.900 1.00 0.00 1 GLY A CA 15
ATOM 7843 C C . GLY A 1 1 ? 12.315 -8.176 -7.192 1.00 0.00 1 GLY A C 15
ATOM 7844 O O . GLY A 1 1 ? 13.106 -7.351 -7.643 1.00 0.00 1 GLY A O 15
ATOM 7850 N N . THR A 1 2 ? 11.607 -7.971 -6.091 1.00 0.00 2 THR A N 15
ATOM 7851 C CA . THR A 1 2 ? 11.721 -6.743 -5.323 1.00 0.00 2 THR A CA 15
ATOM 7852 C C . THR A 1 2 ? 11.182 -6.958 -3.906 1.00 0.00 2 THR A C 15
ATOM 7853 O O . THR A 1 2 ? 10.094 -7.511 -3.724 1.00 0.00 2 THR A O 15
ATOM 7864 N N . TYR A 1 3 ? 11.951 -6.558 -2.902 1.00 0.00 3 TYR A N 15
ATOM 7865 C CA . TYR A 1 3 ? 11.508 -6.694 -1.526 1.00 0.00 3 TYR A CA 15
ATOM 7866 C C . TYR A 1 3 ? 10.937 -5.369 -1.036 1.00 0.00 3 TYR A C 15
ATOM 7867 O O . TYR A 1 3 ? 11.546 -4.310 -1.230 1.00 0.00 3 TYR A O 15
ATOM 7885 N N . CYS A 1 4 ? 9.763 -5.447 -0.419 1.00 0.00 4 CYS A N 15
ATOM 7886 C CA . CYS A 1 4 ? 8.990 -4.273 -0.017 1.00 0.00 4 CYS A CA 15
ATOM 7887 C C . CYS A 1 4 ? 8.490 -3.514 -1.246 1.00 0.00 4 CYS A C 15
ATOM 7888 O O . CYS A 1 4 ? 9.270 -2.995 -2.046 1.00 0.00 4 CYS A O 15
ATOM 7895 N N . ILE A 1 5 ? 7.175 -3.469 -1.377 1.00 0.00 5 ILE A N 15
ATOM 7896 C CA . ILE A 1 5 ? 6.506 -2.893 -2.534 1.00 0.00 5 ILE A CA 15
ATOM 7897 C C . ILE A 1 5 ? 6.803 -1.408 -2.657 1.00 0.00 5 ILE A C 15
ATOM 7898 O O . ILE A 1 5 ? 6.830 -0.682 -1.660 1.00 0.00 5 ILE A O 15
ATOM 7914 N N . GLU A 1 6 ? 7.044 -0.975 -3.892 1.00 0.00 6 GLU A N 15
ATOM 7915 C CA . GLU A 1 6 ? 7.390 0.405 -4.180 1.00 0.00 6 GLU A CA 15
ATOM 7916 C C . GLU A 1 6 ? 6.336 1.357 -3.639 1.00 0.00 6 GLU A C 15
ATOM 7917 O O . GLU A 1 6 ? 5.134 1.088 -3.703 1.00 0.00 6 GLU A O 15
ATOM 7929 N N . LEU A 1 7 ? 6.803 2.472 -3.120 1.00 0.00 7 LEU A N 15
ATOM 7930 C CA . LEU A 1 7 ? 5.936 3.457 -2.515 1.00 0.00 7 LEU A CA 15
ATOM 7931 C C . LEU A 1 7 ? 5.121 4.147 -3.600 1.00 0.00 7 LEU A C 15
ATOM 7932 O O . LEU A 1 7 ? 5.673 4.754 -4.518 1.00 0.00 7 LEU A O 15
ATOM 7948 N N . GLY A 1 8 ? 3.808 4.030 -3.494 1.00 0.00 8 GLY A N 15
ATOM 7949 C CA . GLY A 1 8 ? 2.929 4.550 -4.518 1.00 0.00 8 GLY A CA 15
ATOM 7950 C C . GLY A 1 8 ? 2.226 3.444 -5.282 1.00 0.00 8 GLY A C 15
ATOM 7951 O O . GLY A 1 8 ? 1.257 3.694 -5.997 1.00 0.00 8 GLY A O 15
ATOM 7955 N N . GLU A 1 9 ? 2.709 2.219 -5.126 1.00 0.00 9 GLU A N 15
ATOM 7956 C CA . GLU A 1 9 ? 2.122 1.073 -5.802 1.00 0.00 9 GLU A CA 15
ATOM 7957 C C . GLU A 1 9 ? 0.944 0.519 -5.022 1.00 0.00 9 GLU A C 15
ATOM 7958 O O . GLU A 1 9 ? 0.751 0.843 -3.851 1.00 0.00 9 GLU A O 15
ATOM 7970 N N . ARG A 1 10 ? 0.158 -0.316 -5.685 1.00 0.00 10 ARG A N 15
ATOM 7971 C CA . ARG A 1 10 ? -0.945 -0.999 -5.035 1.00 0.00 10 ARG A CA 15
ATOM 7972 C C . ARG A 1 10 ? -0.411 -2.184 -4.240 1.00 0.00 10 ARG A C 15
ATOM 7973 O O . ARG A 1 10 ? 0.573 -2.815 -4.638 1.00 0.00 10 ARG A O 15
ATOM 7994 N N . CYS A 1 11 ? -1.039 -2.475 -3.118 1.00 0.00 11 CYS A N 15
ATOM 7995 C CA . CYS A 1 11 ? -0.615 -3.584 -2.286 1.00 0.00 11 CYS A CA 15
ATOM 7996 C C . CYS A 1 11 ? -1.777 -4.537 -2.024 1.00 0.00 11 CYS A C 15
ATOM 7997 O O . CYS A 1 11 ? -2.909 -4.099 -1.822 1.00 0.00 11 CYS A O 15
ATOM 8004 N N . PRO A 1 12 ? -1.520 -5.857 -2.086 1.00 0.00 12 PRO A N 15
ATOM 8005 C CA . PRO A 1 12 ? -2.505 -6.875 -1.699 1.00 0.00 12 PRO A CA 15
ATOM 8006 C C . PRO A 1 12 ? -2.959 -6.678 -0.259 1.00 0.00 12 PRO A C 15
ATOM 8007 O O . PRO A 1 12 ? -2.246 -6.059 0.533 1.00 0.00 12 PRO A O 15
ATOM 8018 N N . ASN A 1 13 ? -4.140 -7.204 0.069 1.00 0.00 13 ASN A N 15
ATOM 8019 C CA . ASN A 1 13 ? -4.700 -7.082 1.412 1.00 0.00 13 ASN A CA 15
ATOM 8020 C C . ASN A 1 13 ? -3.669 -7.489 2.458 1.00 0.00 13 ASN A C 15
ATOM 8021 O O . ASN A 1 13 ? -3.280 -8.655 2.531 1.00 0.00 13 ASN A O 15
ATOM 8032 N N . PRO A 1 14 ? -3.221 -6.528 3.290 1.00 0.00 14 PRO A N 15
ATOM 8033 C CA . PRO A 1 14 ? -2.112 -6.733 4.235 1.00 0.00 14 PRO A CA 15
ATOM 8034 C C . PRO A 1 14 ? -2.350 -7.877 5.219 1.00 0.00 14 PRO A C 15
ATOM 8035 O O . PRO A 1 14 ? -1.403 -8.401 5.811 1.00 0.00 14 PRO A O 15
ATOM 8046 N N . ARG A 1 15 ? -3.608 -8.270 5.388 1.00 0.00 15 ARG A N 15
ATOM 8047 C CA . ARG A 1 15 ? -3.947 -9.382 6.269 1.00 0.00 15 ARG A CA 15
ATOM 8048 C C . ARG A 1 15 ? -3.433 -10.704 5.695 1.00 0.00 15 ARG A C 15
ATOM 8049 O O . ARG A 1 15 ? -3.290 -11.690 6.417 1.00 0.00 15 ARG A O 15
ATOM 8070 N N . GLU A 1 16 ? -3.159 -10.718 4.390 1.00 0.00 16 GLU A N 15
ATOM 8071 C CA . GLU A 1 16 ? -2.633 -11.909 3.727 1.00 0.00 16 GLU A CA 15
ATOM 8072 C C . GLU A 1 16 ? -1.108 -11.914 3.777 1.00 0.00 16 GLU A C 15
ATOM 8073 O O . GLU A 1 16 ? -0.464 -12.905 3.420 1.00 0.00 16 GLU A O 15
ATOM 8085 N N . GLY A 1 17 ? -0.537 -10.802 4.222 1.00 0.00 17 GLY A N 15
ATOM 8086 C CA . GLY A 1 17 ? 0.903 -10.659 4.252 1.00 0.00 17 GLY A CA 15
ATOM 8087 C C . GLY A 1 17 ? 1.339 -9.298 3.749 1.00 0.00 17 GLY A C 15
ATOM 8088 O O . GLY A 1 17 ? 1.176 -8.989 2.570 1.00 0.00 17 GLY A O 15
ATOM 8092 N N . ASP A 1 18 ? 1.876 -8.473 4.638 1.00 0.00 18 ASP A N 15
ATOM 8093 C CA . ASP A 1 18 ? 2.302 -7.134 4.256 1.00 0.00 18 ASP A CA 15
ATOM 8094 C C . ASP A 1 18 ? 3.726 -7.159 3.722 1.00 0.00 18 ASP A C 15
ATOM 8095 O O . ASP A 1 18 ? 4.672 -7.457 4.453 1.00 0.00 18 ASP A O 15
ATOM 8104 N N . TRP A 1 19 ? 3.865 -6.874 2.439 1.00 0.00 19 TRP A N 15
ATOM 8105 C CA . TRP A 1 19 ? 5.173 -6.739 1.818 1.00 0.00 19 TRP A CA 15
ATOM 8106 C C . TRP A 1 19 ? 5.388 -5.285 1.426 1.00 0.00 19 TRP A C 15
ATOM 8107 O O . TRP A 1 19 ? 6.137 -4.978 0.517 1.00 0.00 19 TRP A O 15
ATOM 8128 N N . CYS A 1 20 ? 4.719 -4.403 2.143 1.00 0.00 20 CYS A N 15
ATOM 8129 C CA . CYS A 1 20 ? 4.649 -2.984 1.806 1.00 0.00 20 CYS A CA 15
ATOM 8130 C C . CYS A 1 20 ? 5.831 -2.192 2.337 1.00 0.00 20 CYS A C 15
ATOM 8131 O O . CYS A 1 20 ? 6.049 -1.067 1.900 1.00 0.00 20 CYS A O 15
ATOM 8138 N N . CYS A 1 21 ? 6.676 -2.851 3.119 1.00 0.00 21 CYS A N 15
ATOM 8139 C CA . CYS A 1 21 ? 7.313 -2.351 4.372 1.00 0.00 21 CYS A CA 15
ATOM 8140 C C . CYS A 1 21 ? 7.344 -0.821 4.618 1.00 0.00 21 CYS A C 15
ATOM 8141 O O . CYS A 1 21 ? 8.248 -0.317 5.278 1.00 0.00 21 CYS A O 15
ATOM 8148 N N . HIS A 1 22 ? 6.367 -0.100 4.103 1.00 0.00 22 HIS A N 15
ATOM 8149 C CA . HIS A 1 22 ? 6.018 1.215 4.614 1.00 0.00 22 HIS A CA 15
ATOM 8150 C C . HIS A 1 22 ? 4.699 1.089 5.363 1.00 0.00 22 HIS A C 15
ATOM 8151 O O . HIS A 1 22 ? 4.687 0.800 6.557 1.00 0.00 22 HIS A O 15
ATOM 8166 N N . LYS A 1 23 ? 3.586 1.288 4.663 1.00 0.00 23 LYS A N 15
ATOM 8167 C CA . LYS A 1 23 ? 2.281 0.950 5.208 1.00 0.00 23 LYS A CA 15
ATOM 8168 C C . LYS A 1 23 ? 1.280 0.705 4.082 1.00 0.00 23 LYS A C 15
ATOM 8169 O O . LYS A 1 23 ? 1.120 1.544 3.195 1.00 0.00 23 LYS A O 15
ATOM 8188 N N . CYS A 1 24 ? 0.623 -0.441 4.113 1.00 0.00 24 CYS A N 15
ATOM 8189 C CA . CYS A 1 24 ? -0.411 -0.761 3.138 1.00 0.00 24 CYS A CA 15
ATOM 8190 C C . CYS A 1 24 ? -1.760 -0.291 3.661 1.00 0.00 24 CYS A C 15
ATOM 8191 O O . CYS A 1 24 ? -2.377 -0.942 4.508 1.00 0.00 24 CYS A O 15
ATOM 8198 N N . VAL A 1 25 ? -2.208 0.854 3.175 1.00 0.00 25 VAL A N 15
ATOM 8199 C CA . VAL A 1 25 ? -3.417 1.468 3.687 1.00 0.00 25 VAL A CA 15
ATOM 8200 C C . VAL A 1 25 ? -4.549 1.404 2.677 1.00 0.00 25 VAL A C 15
ATOM 8201 O O . VAL A 1 25 ? -4.326 1.460 1.468 1.00 0.00 25 VAL A O 15
ATOM 8214 N N . PRO A 1 26 ? -5.780 1.266 3.173 1.00 0.00 26 PRO A N 15
ATOM 8215 C CA . PRO A 1 26 ? -6.967 1.231 2.333 1.00 0.00 26 PRO A CA 15
ATOM 8216 C C . PRO A 1 26 ? -7.383 2.620 1.867 1.00 0.00 26 PRO A C 15
ATOM 8217 O O . PRO A 1 26 ? -7.640 3.513 2.676 1.00 0.00 26 PRO A O 15
ATOM 8228 N N . GLU A 1 27 ? -7.436 2.791 0.564 1.00 0.00 27 GLU A N 15
ATOM 8229 C CA . GLU A 1 27 ? -7.885 4.035 -0.029 1.00 0.00 27 GLU A CA 15
ATOM 8230 C C . GLU A 1 27 ? -9.118 3.756 -0.870 1.00 0.00 27 GLU A C 15
ATOM 8231 O O . GLU A 1 27 ? -9.015 3.437 -2.055 1.00 0.00 27 GLU A O 15
ATOM 8243 N N . GLY A 1 28 ? -10.285 3.855 -0.254 1.00 0.00 28 GLY A N 15
ATOM 8244 C CA . GLY A 1 28 ? -11.505 3.494 -0.940 1.00 0.00 28 GLY A CA 15
ATOM 8245 C C . GLY A 1 28 ? -11.768 2.006 -0.854 1.00 0.00 28 GLY A C 15
ATOM 8246 O O . GLY A 1 28 ? -12.074 1.485 0.222 1.00 0.00 28 GLY A O 15
ATOM 8250 N N . LYS A 1 29 ? -11.654 1.319 -1.975 1.00 0.00 29 LYS A N 15
ATOM 8251 C CA . LYS A 1 29 ? -11.887 -0.118 -2.013 1.00 0.00 29 LYS A CA 15
ATOM 8252 C C . LYS A 1 29 ? -10.567 -0.881 -2.108 1.00 0.00 29 LYS A C 15
ATOM 8253 O O . LYS A 1 29 ? -10.504 -2.080 -1.824 1.00 0.00 29 LYS A O 15
ATOM 8272 N N . ARG A 1 30 ? -9.514 -0.178 -2.484 1.00 0.00 30 ARG A N 15
ATOM 8273 C CA . ARG A 1 30 ? -8.236 -0.811 -2.750 1.00 0.00 30 ARG A CA 15
ATOM 8274 C C . ARG A 1 30 ? -7.211 -0.425 -1.700 1.00 0.00 30 ARG A C 15
ATOM 8275 O O . ARG A 1 30 ? -7.423 0.499 -0.918 1.00 0.00 30 ARG A O 15
ATOM 8296 N N . PHE A 1 31 ? -6.103 -1.143 -1.691 1.00 0.00 31 PHE A N 15
ATOM 8297 C CA . PHE A 1 31 ? -5.002 -0.855 -0.781 1.00 0.00 31 PHE A CA 15
ATOM 8298 C C . PHE A 1 31 ? -3.811 -0.315 -1.559 1.00 0.00 31 PHE A C 15
ATOM 8299 O O . PHE A 1 31 ? -3.514 -0.787 -2.663 1.00 0.00 31 PHE A O 15
ATOM 8316 N N . TYR A 1 32 ? -3.133 0.665 -0.989 1.00 0.00 32 TYR A N 15
ATOM 8317 C CA . TYR A 1 32 ? -1.987 1.281 -1.634 1.00 0.00 32 TYR A CA 15
ATOM 8318 C C . TYR A 1 32 ? -0.851 1.460 -0.647 1.00 0.00 32 TYR A C 15
ATOM 8319 O O . TYR A 1 32 ? -1.074 1.657 0.549 1.00 0.00 32 TYR A O 15
ATOM 8337 N N . CYS A 1 33 ? 0.364 1.393 -1.155 1.00 0.00 33 CYS A N 15
ATOM 8338 C CA . CYS A 1 33 ? 1.540 1.479 -0.319 1.00 0.00 33 CYS A CA 15
ATOM 8339 C C . CYS A 1 33 ? 1.903 2.935 -0.103 1.00 0.00 33 CYS A C 15
ATOM 8340 O O . CYS A 1 33 ? 2.380 3.612 -1.017 1.00 0.00 33 CYS A O 15
ATOM 8347 N N . ARG A 1 34 ? 1.659 3.414 1.104 1.00 0.00 34 ARG A N 15
ATOM 8348 C CA . ARG A 1 34 ? 1.853 4.818 1.425 1.00 0.00 34 ARG A CA 15
ATOM 8349 C C . ARG A 1 34 ? 2.836 4.967 2.571 1.00 0.00 34 ARG A C 15
ATOM 8350 O O . ARG A 1 34 ? 3.055 4.031 3.342 1.00 0.00 34 ARG A O 15
ATOM 8371 N N . ASP A 1 35 ? 3.429 6.141 2.674 1.00 0.00 35 ASP A N 15
ATOM 8372 C CA . ASP A 1 35 ? 4.345 6.442 3.755 1.00 0.00 35 ASP A CA 15
ATOM 8373 C C . ASP A 1 35 ? 3.615 7.206 4.858 1.00 0.00 35 ASP A C 15
ATOM 8374 O O . ASP A 1 35 ? 3.557 8.434 4.869 1.00 0.00 35 ASP A O 15
ATOM 8383 N N . GLN A 1 36 ? 3.035 6.460 5.783 1.00 0.00 36 GLN A N 15
ATOM 8384 C CA . GLN A 1 36 ? 2.279 7.053 6.876 1.00 0.00 36 GLN A CA 15
ATOM 8385 C C . GLN A 1 36 ? 3.018 6.872 8.193 1.00 0.00 36 GLN A C 15
ATOM 8386 O O . GLN A 1 36 ? 2.773 5.862 8.881 1.00 0.00 36 GLN A O 15
ATOM 8401 N N . GLY A 1 1 ? 11.999 3.248 -4.123 1.00 0.00 1 GLY A N 16
ATOM 8402 C CA . GLY A 1 1 ? 13.232 3.009 -3.339 1.00 0.00 1 GLY A CA 16
ATOM 8403 C C . GLY A 1 1 ? 12.960 2.233 -2.069 1.00 0.00 1 GLY A C 16
ATOM 8404 O O . GLY A 1 1 ? 12.733 2.822 -1.010 1.00 0.00 1 GLY A O 16
ATOM 8410 N N . THR A 1 2 ? 12.971 0.909 -2.178 1.00 0.00 2 THR A N 16
ATOM 8411 C CA . THR A 1 2 ? 12.750 0.035 -1.039 1.00 0.00 2 THR A CA 16
ATOM 8412 C C . THR A 1 2 ? 12.924 -1.423 -1.459 1.00 0.00 2 THR A C 16
ATOM 8413 O O . THR A 1 2 ? 12.734 -1.766 -2.628 1.00 0.00 2 THR A O 16
ATOM 8424 N N . TYR A 1 3 ? 13.302 -2.275 -0.510 1.00 0.00 3 TYR A N 16
ATOM 8425 C CA . TYR A 1 3 ? 13.406 -3.710 -0.762 1.00 0.00 3 TYR A CA 16
ATOM 8426 C C . TYR A 1 3 ? 12.050 -4.387 -0.571 1.00 0.00 3 TYR A C 16
ATOM 8427 O O . TYR A 1 3 ? 11.954 -5.600 -0.367 1.00 0.00 3 TYR A O 16
ATOM 8445 N N . CYS A 1 4 ? 11.008 -3.582 -0.645 1.00 0.00 4 CYS A N 16
ATOM 8446 C CA . CYS A 1 4 ? 9.641 -4.048 -0.524 1.00 0.00 4 CYS A CA 16
ATOM 8447 C C . CYS A 1 4 ? 8.819 -3.432 -1.658 1.00 0.00 4 CYS A C 16
ATOM 8448 O O . CYS A 1 4 ? 9.394 -2.979 -2.650 1.00 0.00 4 CYS A O 16
ATOM 8455 N N . ILE A 1 5 ? 7.500 -3.417 -1.537 1.00 0.00 5 ILE A N 16
ATOM 8456 C CA . ILE A 1 5 ? 6.659 -2.810 -2.563 1.00 0.00 5 ILE A CA 16
ATOM 8457 C C . ILE A 1 5 ? 6.925 -1.308 -2.639 1.00 0.00 5 ILE A C 16
ATOM 8458 O O . ILE A 1 5 ? 6.948 -0.614 -1.618 1.00 0.00 5 ILE A O 16
ATOM 8474 N N . GLU A 1 6 ? 7.153 -0.830 -3.858 1.00 0.00 6 GLU A N 16
ATOM 8475 C CA . GLU A 1 6 ? 7.469 0.571 -4.100 1.00 0.00 6 GLU A CA 16
ATOM 8476 C C . GLU A 1 6 ? 6.352 1.480 -3.611 1.00 0.00 6 GLU A C 16
ATOM 8477 O O . GLU A 1 6 ? 5.170 1.130 -3.649 1.00 0.00 6 GLU A O 16
ATOM 8489 N N . LEU A 1 7 ? 6.745 2.654 -3.165 1.00 0.00 7 LEU A N 16
ATOM 8490 C CA . LEU A 1 7 ? 5.824 3.598 -2.571 1.00 0.00 7 LEU A CA 16
ATOM 8491 C C . LEU A 1 7 ? 4.966 4.237 -3.653 1.00 0.00 7 LEU A C 16
ATOM 8492 O O . LEU A 1 7 ? 5.466 4.947 -4.525 1.00 0.00 7 LEU A O 16
ATOM 8508 N N . GLY A 1 8 ? 3.673 3.976 -3.583 1.00 0.00 8 GLY A N 16
ATOM 8509 C CA . GLY A 1 8 ? 2.761 4.428 -4.609 1.00 0.00 8 GLY A CA 16
ATOM 8510 C C . GLY A 1 8 ? 2.089 3.272 -5.320 1.00 0.00 8 GLY A C 16
ATOM 8511 O O . GLY A 1 8 ? 1.050 3.442 -5.957 1.00 0.00 8 GLY A O 16
ATOM 8515 N N . GLU A 1 9 ? 2.677 2.088 -5.198 1.00 0.00 9 GLU A N 16
ATOM 8516 C CA . GLU A 1 9 ? 2.150 0.895 -5.844 1.00 0.00 9 GLU A CA 16
ATOM 8517 C C . GLU A 1 9 ? 0.927 0.368 -5.105 1.00 0.00 9 GLU A C 16
ATOM 8518 O O . GLU A 1 9 ? 0.641 0.776 -3.980 1.00 0.00 9 GLU A O 16
ATOM 8530 N N . ARG A 1 10 ? 0.211 -0.537 -5.750 1.00 0.00 10 ARG A N 16
ATOM 8531 C CA . ARG A 1 10 ? -0.936 -1.188 -5.143 1.00 0.00 10 ARG A CA 16
ATOM 8532 C C . ARG A 1 10 ? -0.457 -2.373 -4.324 1.00 0.00 10 ARG A C 16
ATOM 8533 O O . ARG A 1 10 ? 0.429 -3.110 -4.755 1.00 0.00 10 ARG A O 16
ATOM 8554 N N . CYS A 1 11 ? -1.023 -2.560 -3.151 1.00 0.00 11 CYS A N 16
ATOM 8555 C CA . CYS A 1 11 ? -0.598 -3.647 -2.291 1.00 0.00 11 CYS A CA 16
ATOM 8556 C C . CYS A 1 11 ? -1.736 -4.630 -2.042 1.00 0.00 11 CYS A C 16
ATOM 8557 O O . CYS A 1 11 ? -2.912 -4.254 -2.061 1.00 0.00 11 CYS A O 16
ATOM 8564 N N . PRO A 1 12 ? -1.399 -5.919 -1.859 1.00 0.00 12 PRO A N 16
ATOM 8565 C CA . PRO A 1 12 ? -2.374 -6.946 -1.486 1.00 0.00 12 PRO A CA 16
ATOM 8566 C C . PRO A 1 12 ? -2.867 -6.736 -0.060 1.00 0.00 12 PRO A C 16
ATOM 8567 O O . PRO A 1 12 ? -2.162 -6.144 0.758 1.00 0.00 12 PRO A O 16
ATOM 8578 N N . ASN A 1 13 ? -4.075 -7.224 0.221 1.00 0.00 13 ASN A N 16
ATOM 8579 C CA . ASN A 1 13 ? -4.705 -7.043 1.526 1.00 0.00 13 ASN A CA 16
ATOM 8580 C C . ASN A 1 13 ? -3.760 -7.485 2.644 1.00 0.00 13 ASN A C 16
ATOM 8581 O O . ASN A 1 13 ? -3.401 -8.661 2.732 1.00 0.00 13 ASN A O 16
ATOM 8592 N N . PRO A 1 14 ? -3.359 -6.538 3.517 1.00 0.00 14 PRO A N 16
ATOM 8593 C CA . PRO A 1 14 ? -2.336 -6.767 4.547 1.00 0.00 14 PRO A CA 16
ATOM 8594 C C . PRO A 1 14 ? -2.649 -7.926 5.491 1.00 0.00 14 PRO A C 16
ATOM 8595 O O . PRO A 1 14 ? -1.742 -8.468 6.124 1.00 0.00 14 PRO A O 16
ATOM 8606 N N . ARG A 1 15 ? -3.915 -8.316 5.581 1.00 0.00 15 ARG A N 16
ATOM 8607 C CA . ARG A 1 15 ? -4.297 -9.444 6.425 1.00 0.00 15 ARG A CA 16
ATOM 8608 C C . ARG A 1 15 ? -3.676 -10.746 5.916 1.00 0.00 15 ARG A C 16
ATOM 8609 O O . ARG A 1 15 ? -3.481 -11.689 6.683 1.00 0.00 15 ARG A O 16
ATOM 8630 N N . GLU A 1 16 ? -3.347 -10.787 4.626 1.00 0.00 16 GLU A N 16
ATOM 8631 C CA . GLU A 1 16 ? -2.742 -11.974 4.027 1.00 0.00 16 GLU A CA 16
ATOM 8632 C C . GLU A 1 16 ? -1.217 -11.884 4.075 1.00 0.00 16 GLU A C 16
ATOM 8633 O O . GLU A 1 16 ? -0.514 -12.784 3.608 1.00 0.00 16 GLU A O 16
ATOM 8645 N N . GLY A 1 17 ? -0.710 -10.794 4.638 1.00 0.00 17 GLY A N 16
ATOM 8646 C CA . GLY A 1 17 ? 0.723 -10.586 4.695 1.00 0.00 17 GLY A CA 16
ATOM 8647 C C . GLY A 1 17 ? 1.200 -9.643 3.610 1.00 0.00 17 GLY A C 16
ATOM 8648 O O . GLY A 1 17 ? 1.451 -10.062 2.481 1.00 0.00 17 GLY A O 16
ATOM 8652 N N . ASP A 1 18 ? 1.313 -8.366 3.942 1.00 0.00 18 ASP A N 16
ATOM 8653 C CA . ASP A 1 18 ? 1.747 -7.365 2.979 1.00 0.00 18 ASP A CA 16
ATOM 8654 C C . ASP A 1 18 ? 3.266 -7.270 2.950 1.00 0.00 18 ASP A C 16
ATOM 8655 O O . ASP A 1 18 ? 3.937 -7.493 3.959 1.00 0.00 18 ASP A O 16
ATOM 8664 N N . TRP A 1 19 ? 3.800 -6.965 1.778 1.00 0.00 19 TRP A N 16
ATOM 8665 C CA . TRP A 1 19 ? 5.228 -6.754 1.607 1.00 0.00 19 TRP A CA 16
ATOM 8666 C C . TRP A 1 19 ? 5.463 -5.282 1.296 1.00 0.00 19 TRP A C 16
ATOM 8667 O O . TRP A 1 19 ? 6.335 -4.916 0.517 1.00 0.00 19 TRP A O 16
ATOM 8688 N N . CYS A 1 20 ? 4.655 -4.455 1.935 1.00 0.00 20 CYS A N 16
ATOM 8689 C CA . CYS A 1 20 ? 4.579 -3.023 1.663 1.00 0.00 20 CYS A CA 16
ATOM 8690 C C . CYS A 1 20 ? 5.702 -2.233 2.306 1.00 0.00 20 CYS A C 16
ATOM 8691 O O . CYS A 1 20 ? 5.937 -1.095 1.911 1.00 0.00 20 CYS A O 16
ATOM 8698 N N . CYS A 1 21 ? 6.497 -2.907 3.127 1.00 0.00 21 CYS A N 16
ATOM 8699 C CA . CYS A 1 21 ? 7.088 -2.424 4.408 1.00 0.00 21 CYS A CA 16
ATOM 8700 C C . CYS A 1 21 ? 7.123 -0.895 4.665 1.00 0.00 21 CYS A C 16
ATOM 8701 O O . CYS A 1 21 ? 8.033 -0.387 5.321 1.00 0.00 21 CYS A O 16
ATOM 8708 N N . HIS A 1 22 ? 6.149 -0.180 4.139 1.00 0.00 22 HIS A N 16
ATOM 8709 C CA . HIS A 1 22 ? 5.817 1.160 4.586 1.00 0.00 22 HIS A CA 16
ATOM 8710 C C . HIS A 1 22 ? 4.480 1.082 5.316 1.00 0.00 22 HIS A C 16
ATOM 8711 O O . HIS A 1 22 ? 4.439 0.886 6.530 1.00 0.00 22 HIS A O 16
ATOM 8726 N N . LYS A 1 23 ? 3.388 1.211 4.566 1.00 0.00 23 LYS A N 16
ATOM 8727 C CA . LYS A 1 23 ? 2.063 0.888 5.068 1.00 0.00 23 LYS A CA 16
ATOM 8728 C C . LYS A 1 23 ? 1.141 0.523 3.916 1.00 0.00 23 LYS A C 16
ATOM 8729 O O . LYS A 1 23 ? 0.986 1.296 2.971 1.00 0.00 23 LYS A O 16
ATOM 8748 N N . CYS A 1 24 ? 0.546 -0.655 3.984 1.00 0.00 24 CYS A N 16
ATOM 8749 C CA . CYS A 1 24 ? -0.477 -1.034 3.027 1.00 0.00 24 CYS A CA 16
ATOM 8750 C C . CYS A 1 24 ? -1.798 -0.483 3.523 1.00 0.00 24 CYS A C 16
ATOM 8751 O O . CYS A 1 24 ? -2.503 -1.121 4.307 1.00 0.00 24 CYS A O 16
ATOM 8758 N N . VAL A 1 25 ? -2.110 0.721 3.094 1.00 0.00 25 VAL A N 16
ATOM 8759 C CA . VAL A 1 25 ? -3.197 1.465 3.676 1.00 0.00 25 VAL A CA 16
ATOM 8760 C C . VAL A 1 25 ? -4.394 1.508 2.727 1.00 0.00 25 VAL A C 16
ATOM 8761 O O . VAL A 1 25 ? -4.245 1.746 1.526 1.00 0.00 25 VAL A O 16
ATOM 8774 N N . PRO A 1 26 ? -5.593 1.214 3.250 1.00 0.00 26 PRO A N 16
ATOM 8775 C CA . PRO A 1 26 ? -6.816 1.216 2.454 1.00 0.00 26 PRO A CA 16
ATOM 8776 C C . PRO A 1 26 ? -7.207 2.609 1.980 1.00 0.00 26 PRO A C 16
ATOM 8777 O O . PRO A 1 26 ? -7.451 3.516 2.782 1.00 0.00 26 PRO A O 16
ATOM 8788 N N . GLU A 1 27 ? -7.265 2.754 0.670 1.00 0.00 27 GLU A N 16
ATOM 8789 C CA . GLU A 1 27 ? -7.677 3.989 0.029 1.00 0.00 27 GLU A CA 16
ATOM 8790 C C . GLU A 1 27 ? -8.997 3.755 -0.692 1.00 0.00 27 GLU A C 16
ATOM 8791 O O . GLU A 1 27 ? -9.013 3.440 -1.884 1.00 0.00 27 GLU A O 16
ATOM 8803 N N . GLY A 1 28 ? -10.095 3.880 0.031 1.00 0.00 28 GLY A N 16
ATOM 8804 C CA . GLY A 1 28 ? -11.382 3.580 -0.554 1.00 0.00 28 GLY A CA 16
ATOM 8805 C C . GLY A 1 28 ? -11.634 2.089 -0.594 1.00 0.00 28 GLY A C 16
ATOM 8806 O O . GLY A 1 28 ? -11.804 1.454 0.447 1.00 0.00 28 GLY A O 16
ATOM 8810 N N . LYS A 1 29 ? -11.646 1.526 -1.792 1.00 0.00 29 LYS A N 16
ATOM 8811 C CA . LYS A 1 29 ? -11.882 0.098 -1.960 1.00 0.00 29 LYS A CA 16
ATOM 8812 C C . LYS A 1 29 ? -10.564 -0.666 -2.032 1.00 0.00 29 LYS A C 16
ATOM 8813 O O . LYS A 1 29 ? -10.475 -1.821 -1.615 1.00 0.00 29 LYS A O 16
ATOM 8832 N N . ARG A 1 30 ? -9.539 -0.003 -2.546 1.00 0.00 30 ARG A N 16
ATOM 8833 C CA . ARG A 1 30 ? -8.265 -0.654 -2.811 1.00 0.00 30 ARG A CA 16
ATOM 8834 C C . ARG A 1 30 ? -7.267 -0.385 -1.696 1.00 0.00 30 ARG A C 16
ATOM 8835 O O . ARG A 1 30 ? -7.528 0.395 -0.780 1.00 0.00 30 ARG A O 16
ATOM 8856 N N . PHE A 1 31 ? -6.122 -1.036 -1.794 1.00 0.00 31 PHE A N 16
ATOM 8857 C CA . PHE A 1 31 ? -5.014 -0.811 -0.879 1.00 0.00 31 PHE A CA 16
ATOM 8858 C C . PHE A 1 31 ? -3.821 -0.266 -1.653 1.00 0.00 31 PHE A C 16
ATOM 8859 O O . PHE A 1 31 ? -3.522 -0.736 -2.757 1.00 0.00 31 PHE A O 16
ATOM 8876 N N . TYR A 1 32 ? -3.149 0.718 -1.087 1.00 0.00 32 TYR A N 16
ATOM 8877 C CA . TYR A 1 32 ? -1.992 1.316 -1.731 1.00 0.00 32 TYR A CA 16
ATOM 8878 C C . TYR A 1 32 ? -0.836 1.395 -0.758 1.00 0.00 32 TYR A C 16
ATOM 8879 O O . TYR A 1 32 ? -1.032 1.522 0.451 1.00 0.00 32 TYR A O 16
ATOM 8897 N N . CYS A 1 33 ? 0.365 1.327 -1.293 1.00 0.00 33 CYS A N 16
ATOM 8898 C CA . CYS A 1 33 ? 1.557 1.357 -0.478 1.00 0.00 33 CYS A CA 16
ATOM 8899 C C . CYS A 1 33 ? 1.944 2.797 -0.205 1.00 0.00 33 CYS A C 16
ATOM 8900 O O . CYS A 1 33 ? 2.524 3.470 -1.059 1.00 0.00 33 CYS A O 16
ATOM 8907 N N . ARG A 1 34 ? 1.605 3.271 0.979 1.00 0.00 34 ARG A N 16
ATOM 8908 C CA . ARG A 1 34 ? 1.829 4.659 1.340 1.00 0.00 34 ARG A CA 16
ATOM 8909 C C . ARG A 1 34 ? 2.743 4.745 2.547 1.00 0.00 34 ARG A C 16
ATOM 8910 O O . ARG A 1 34 ? 2.946 3.760 3.254 1.00 0.00 34 ARG A O 16
ATOM 8931 N N . ASP A 1 35 ? 3.292 5.921 2.775 1.00 0.00 35 ASP A N 16
ATOM 8932 C CA . ASP A 1 35 ? 4.186 6.137 3.895 1.00 0.00 35 ASP A CA 16
ATOM 8933 C C . ASP A 1 35 ? 3.488 6.970 4.959 1.00 0.00 35 ASP A C 16
ATOM 8934 O O . ASP A 1 35 ? 3.524 8.201 4.930 1.00 0.00 35 ASP A O 16
ATOM 8943 N N . GLN A 1 36 ? 2.816 6.289 5.870 1.00 0.00 36 GLN A N 16
ATOM 8944 C CA . GLN A 1 36 ? 2.089 6.946 6.941 1.00 0.00 36 GLN A CA 16
ATOM 8945 C C . GLN A 1 36 ? 2.731 6.627 8.281 1.00 0.00 36 GLN A C 16
ATOM 8946 O O . GLN A 1 36 ? 2.573 5.488 8.760 1.00 0.00 36 GLN A O 16
ATOM 8961 N N . GLY A 1 1 ? 13.671 -2.390 -8.029 1.00 0.00 1 GLY A N 17
ATOM 8962 C CA . GLY A 1 1 ? 12.868 -1.752 -6.958 1.00 0.00 1 GLY A CA 17
ATOM 8963 C C . GLY A 1 1 ? 13.558 -1.823 -5.613 1.00 0.00 1 GLY A C 17
ATOM 8964 O O . GLY A 1 1 ? 14.774 -2.003 -5.544 1.00 0.00 1 GLY A O 17
ATOM 8970 N N . THR A 1 2 ? 12.786 -1.683 -4.547 1.00 0.00 2 THR A N 17
ATOM 8971 C CA . THR A 1 2 ? 13.325 -1.749 -3.199 1.00 0.00 2 THR A CA 17
ATOM 8972 C C . THR A 1 2 ? 13.035 -3.126 -2.589 1.00 0.00 2 THR A C 17
ATOM 8973 O O . THR A 1 2 ? 12.413 -3.973 -3.232 1.00 0.00 2 THR A O 17
ATOM 8984 N N . TYR A 1 3 ? 13.487 -3.348 -1.355 1.00 0.00 3 TYR A N 17
ATOM 8985 C CA . TYR A 1 3 ? 13.308 -4.638 -0.679 1.00 0.00 3 TYR A CA 17
ATOM 8986 C C . TYR A 1 3 ? 11.865 -4.833 -0.202 1.00 0.00 3 TYR A C 17
ATOM 8987 O O . TYR A 1 3 ? 11.557 -5.764 0.547 1.00 0.00 3 TYR A O 17
ATOM 9005 N N . CYS A 1 4 ? 10.997 -3.950 -0.652 1.00 0.00 4 CYS A N 17
ATOM 9006 C CA . CYS A 1 4 ? 9.577 -4.011 -0.364 1.00 0.00 4 CYS A CA 17
ATOM 9007 C C . CYS A 1 4 ? 8.817 -3.490 -1.577 1.00 0.00 4 CYS A C 17
ATOM 9008 O O . CYS A 1 4 ? 9.421 -3.230 -2.617 1.00 0.00 4 CYS A O 17
ATOM 9015 N N . ILE A 1 5 ? 7.511 -3.349 -1.455 1.00 0.00 5 ILE A N 17
ATOM 9016 C CA . ILE A 1 5 ? 6.707 -2.780 -2.522 1.00 0.00 5 ILE A CA 17
ATOM 9017 C C . ILE A 1 5 ? 6.995 -1.287 -2.644 1.00 0.00 5 ILE A C 17
ATOM 9018 O O . ILE A 1 5 ? 7.077 -0.575 -1.635 1.00 0.00 5 ILE A O 17
ATOM 9034 N N . GLU A 1 6 ? 7.183 -0.834 -3.879 1.00 0.00 6 GLU A N 17
ATOM 9035 C CA . GLU A 1 6 ? 7.467 0.565 -4.151 1.00 0.00 6 GLU A CA 17
ATOM 9036 C C . GLU A 1 6 ? 6.354 1.453 -3.625 1.00 0.00 6 GLU A C 17
ATOM 9037 O O . GLU A 1 6 ? 5.177 1.085 -3.633 1.00 0.00 6 GLU A O 17
ATOM 9049 N N . LEU A 1 7 ? 6.739 2.626 -3.174 1.00 0.00 7 LEU A N 17
ATOM 9050 C CA . LEU A 1 7 ? 5.810 3.555 -2.579 1.00 0.00 7 LEU A CA 17
ATOM 9051 C C . LEU A 1 7 ? 4.956 4.190 -3.668 1.00 0.00 7 LEU A C 17
ATOM 9052 O O . LEU A 1 7 ? 5.473 4.799 -4.606 1.00 0.00 7 LEU A O 17
ATOM 9068 N N . GLY A 1 8 ? 3.650 4.023 -3.544 1.00 0.00 8 GLY A N 17
ATOM 9069 C CA . GLY A 1 8 ? 2.736 4.483 -4.569 1.00 0.00 8 GLY A CA 17
ATOM 9070 C C . GLY A 1 8 ? 2.125 3.337 -5.354 1.00 0.00 8 GLY A C 17
ATOM 9071 O O . GLY A 1 8 ? 1.239 3.546 -6.184 1.00 0.00 8 GLY A O 17
ATOM 9075 N N . GLU A 1 9 ? 2.598 2.126 -5.096 1.00 0.00 9 GLU A N 17
ATOM 9076 C CA . GLU A 1 9 ? 2.099 0.947 -5.786 1.00 0.00 9 GLU A CA 17
ATOM 9077 C C . GLU A 1 9 ? 0.867 0.377 -5.102 1.00 0.00 9 GLU A C 17
ATOM 9078 O O . GLU A 1 9 ? 0.522 0.766 -3.988 1.00 0.00 9 GLU A O 17
ATOM 9090 N N . ARG A 1 10 ? 0.214 -0.548 -5.785 1.00 0.00 10 ARG A N 17
ATOM 9091 C CA . ARG A 1 10 ? -0.953 -1.229 -5.255 1.00 0.00 10 ARG A CA 17
ATOM 9092 C C . ARG A 1 10 ? -0.503 -2.461 -4.476 1.00 0.00 10 ARG A C 17
ATOM 9093 O O . ARG A 1 10 ? 0.252 -3.286 -4.994 1.00 0.00 10 ARG A O 17
ATOM 9114 N N . CYS A 1 11 ? -0.963 -2.588 -3.243 1.00 0.00 11 CYS A N 17
ATOM 9115 C CA . CYS A 1 11 ? -0.509 -3.666 -2.380 1.00 0.00 11 CYS A CA 17
ATOM 9116 C C . CYS A 1 11 ? -1.639 -4.648 -2.077 1.00 0.00 11 CYS A C 17
ATOM 9117 O O . CYS A 1 11 ? -2.817 -4.276 -2.091 1.00 0.00 11 CYS A O 17
ATOM 9124 N N . PRO A 1 12 ? -1.293 -5.927 -1.835 1.00 0.00 12 PRO A N 17
ATOM 9125 C CA . PRO A 1 12 ? -2.260 -6.937 -1.403 1.00 0.00 12 PRO A CA 17
ATOM 9126 C C . PRO A 1 12 ? -2.736 -6.660 0.015 1.00 0.00 12 PRO A C 17
ATOM 9127 O O . PRO A 1 12 ? -1.971 -6.151 0.834 1.00 0.00 12 PRO A O 17
ATOM 9138 N N . ASN A 1 13 ? -3.996 -6.998 0.290 1.00 0.00 13 ASN A N 17
ATOM 9139 C CA . ASN A 1 13 ? -4.606 -6.746 1.591 1.00 0.00 13 ASN A CA 17
ATOM 9140 C C . ASN A 1 13 ? -3.705 -7.269 2.702 1.00 0.00 13 ASN A C 17
ATOM 9141 O O . ASN A 1 13 ? -3.404 -8.462 2.753 1.00 0.00 13 ASN A O 17
ATOM 9152 N N . PRO A 1 14 ? -3.263 -6.374 3.604 1.00 0.00 14 PRO A N 17
ATOM 9153 C CA . PRO A 1 14 ? -2.296 -6.702 4.657 1.00 0.00 14 PRO A CA 17
ATOM 9154 C C . PRO A 1 14 ? -2.737 -7.854 5.553 1.00 0.00 14 PRO A C 17
ATOM 9155 O O . PRO A 1 14 ? -1.903 -8.494 6.193 1.00 0.00 14 PRO A O 17
ATOM 9166 N N . ARG A 1 15 ? -4.035 -8.135 5.591 1.00 0.00 15 ARG A N 17
ATOM 9167 C CA . ARG A 1 15 ? -4.543 -9.249 6.381 1.00 0.00 15 ARG A CA 17
ATOM 9168 C C . ARG A 1 15 ? -4.108 -10.579 5.764 1.00 0.00 15 ARG A C 17
ATOM 9169 O O . ARG A 1 15 ? -4.137 -11.620 6.422 1.00 0.00 15 ARG A O 17
ATOM 9190 N N . GLU A 1 16 ? -3.707 -10.530 4.496 1.00 0.00 16 GLU A N 17
ATOM 9191 C CA . GLU A 1 16 ? -3.238 -11.716 3.788 1.00 0.00 16 GLU A CA 17
ATOM 9192 C C . GLU A 1 16 ? -1.713 -11.736 3.727 1.00 0.00 16 GLU A C 17
ATOM 9193 O O . GLU A 1 16 ? -1.109 -12.702 3.257 1.00 0.00 16 GLU A O 17
ATOM 9205 N N . GLY A 1 17 ? -1.089 -10.672 4.216 1.00 0.00 17 GLY A N 17
ATOM 9206 C CA . GLY A 1 17 ? 0.354 -10.571 4.161 1.00 0.00 17 GLY A CA 17
ATOM 9207 C C . GLY A 1 17 ? 0.818 -9.570 3.121 1.00 0.00 17 GLY A C 17
ATOM 9208 O O . GLY A 1 17 ? 0.715 -9.821 1.919 1.00 0.00 17 GLY A O 17
ATOM 9212 N N . ASP A 1 18 ? 1.316 -8.427 3.573 1.00 0.00 18 ASP A N 17
ATOM 9213 C CA . ASP A 1 18 ? 1.789 -7.394 2.665 1.00 0.00 18 ASP A CA 17
ATOM 9214 C C . ASP A 1 18 ? 3.306 -7.281 2.734 1.00 0.00 18 ASP A C 17
ATOM 9215 O O . ASP A 1 18 ? 3.911 -7.499 3.782 1.00 0.00 18 ASP A O 17
ATOM 9224 N N . TRP A 1 19 ? 3.910 -6.954 1.603 1.00 0.00 19 TRP A N 17
ATOM 9225 C CA . TRP A 1 19 ? 5.350 -6.745 1.524 1.00 0.00 19 TRP A CA 17
ATOM 9226 C C . TRP A 1 19 ? 5.624 -5.259 1.334 1.00 0.00 19 TRP A C 17
ATOM 9227 O O . TRP A 1 19 ? 6.571 -4.859 0.666 1.00 0.00 19 TRP A O 17
ATOM 9248 N N . CYS A 1 20 ? 4.774 -4.452 1.938 1.00 0.00 20 CYS A N 17
ATOM 9249 C CA . CYS A 1 20 ? 4.733 -3.016 1.695 1.00 0.00 20 CYS A CA 17
ATOM 9250 C C . CYS A 1 20 ? 5.820 -2.238 2.410 1.00 0.00 20 CYS A C 17
ATOM 9251 O O . CYS A 1 20 ? 6.102 -1.112 2.006 1.00 0.00 20 CYS A O 17
ATOM 9258 N N . CYS A 1 21 ? 6.544 -2.906 3.304 1.00 0.00 21 CYS A N 17
ATOM 9259 C CA . CYS A 1 21 ? 7.018 -2.400 4.630 1.00 0.00 21 CYS A CA 17
ATOM 9260 C C . CYS A 1 21 ? 7.058 -0.869 4.858 1.00 0.00 21 CYS A C 17
ATOM 9261 O O . CYS A 1 21 ? 7.878 -0.367 5.627 1.00 0.00 21 CYS A O 17
ATOM 9268 N N . HIS A 1 22 ? 6.175 -0.142 4.208 1.00 0.00 22 HIS A N 17
ATOM 9269 C CA . HIS A 1 22 ? 5.832 1.208 4.601 1.00 0.00 22 HIS A CA 17
ATOM 9270 C C . HIS A 1 22 ? 4.487 1.149 5.307 1.00 0.00 22 HIS A C 17
ATOM 9271 O O . HIS A 1 22 ? 4.426 1.000 6.524 1.00 0.00 22 HIS A O 17
ATOM 9286 N N . LYS A 1 23 ? 3.409 1.239 4.535 1.00 0.00 23 LYS A N 17
ATOM 9287 C CA . LYS A 1 23 ? 2.082 0.942 5.039 1.00 0.00 23 LYS A CA 17
ATOM 9288 C C . LYS A 1 23 ? 1.178 0.535 3.881 1.00 0.00 23 LYS A C 17
ATOM 9289 O O . LYS A 1 23 ? 0.948 1.321 2.965 1.00 0.00 23 LYS A O 17
ATOM 9308 N N . CYS A 1 24 ? 0.682 -0.688 3.912 1.00 0.00 24 CYS A N 17
ATOM 9309 C CA . CYS A 1 24 ? -0.353 -1.096 2.978 1.00 0.00 24 CYS A CA 17
ATOM 9310 C C . CYS A 1 24 ? -1.681 -0.628 3.534 1.00 0.00 24 CYS A C 17
ATOM 9311 O O . CYS A 1 24 ? -2.301 -1.299 4.362 1.00 0.00 24 CYS A O 17
ATOM 9318 N N . VAL A 1 25 ? -2.090 0.544 3.107 1.00 0.00 25 VAL A N 17
ATOM 9319 C CA . VAL A 1 25 ? -3.172 1.242 3.749 1.00 0.00 25 VAL A CA 17
ATOM 9320 C C . VAL A 1 25 ? -4.383 1.318 2.817 1.00 0.00 25 VAL A C 17
ATOM 9321 O O . VAL A 1 25 ? -4.233 1.514 1.605 1.00 0.00 25 VAL A O 17
ATOM 9334 N N . PRO A 1 26 ? -5.592 1.099 3.355 1.00 0.00 26 PRO A N 17
ATOM 9335 C CA . PRO A 1 26 ? -6.820 1.168 2.567 1.00 0.00 26 PRO A CA 17
ATOM 9336 C C . PRO A 1 26 ? -7.104 2.580 2.082 1.00 0.00 26 PRO A C 17
ATOM 9337 O O . PRO A 1 26 ? -7.288 3.503 2.874 1.00 0.00 26 PRO A O 17
ATOM 9348 N N . GLU A 1 27 ? -7.149 2.729 0.773 1.00 0.00 27 GLU A N 17
ATOM 9349 C CA . GLU A 1 27 ? -7.403 4.010 0.142 1.00 0.00 27 GLU A CA 17
ATOM 9350 C C . GLU A 1 27 ? -8.704 3.924 -0.638 1.00 0.00 27 GLU A C 17
ATOM 9351 O O . GLU A 1 27 ? -8.692 3.793 -1.861 1.00 0.00 27 GLU A O 17
ATOM 9363 N N . GLY A 1 28 ? -9.820 3.979 0.062 1.00 0.00 28 GLY A N 17
ATOM 9364 C CA . GLY A 1 28 ? -11.096 3.817 -0.595 1.00 0.00 28 GLY A CA 17
ATOM 9365 C C . GLY A 1 28 ? -11.449 2.356 -0.774 1.00 0.00 28 GLY A C 17
ATOM 9366 O O . GLY A 1 28 ? -11.689 1.647 0.201 1.00 0.00 28 GLY A O 17
ATOM 9370 N N . LYS A 1 29 ? -11.459 1.896 -2.017 1.00 0.00 29 LYS A N 17
ATOM 9371 C CA . LYS A 1 29 ? -11.850 0.522 -2.313 1.00 0.00 29 LYS A CA 17
ATOM 9372 C C . LYS A 1 29 ? -10.640 -0.384 -2.518 1.00 0.00 29 LYS A C 17
ATOM 9373 O O . LYS A 1 29 ? -10.774 -1.608 -2.555 1.00 0.00 29 LYS A O 17
ATOM 9392 N N . ARG A 1 30 ? -9.464 0.211 -2.648 1.00 0.00 30 ARG A N 17
ATOM 9393 C CA . ARG A 1 30 ? -8.248 -0.556 -2.857 1.00 0.00 30 ARG A CA 17
ATOM 9394 C C . ARG A 1 30 ? -7.238 -0.294 -1.751 1.00 0.00 30 ARG A C 17
ATOM 9395 O O . ARG A 1 30 ? -7.457 0.544 -0.879 1.00 0.00 30 ARG A O 17
ATOM 9416 N N . PHE A 1 31 ? -6.138 -1.025 -1.803 1.00 0.00 31 PHE A N 17
ATOM 9417 C CA . PHE A 1 31 ? -5.016 -0.809 -0.902 1.00 0.00 31 PHE A CA 17
ATOM 9418 C C . PHE A 1 31 ? -3.819 -0.309 -1.693 1.00 0.00 31 PHE A C 17
ATOM 9419 O O . PHE A 1 31 ? -3.529 -0.811 -2.782 1.00 0.00 31 PHE A O 17
ATOM 9436 N N . TYR A 1 32 ? -3.130 0.676 -1.153 1.00 0.00 32 TYR A N 17
ATOM 9437 C CA . TYR A 1 32 ? -1.958 1.227 -1.805 1.00 0.00 32 TYR A CA 17
ATOM 9438 C C . TYR A 1 32 ? -0.835 1.371 -0.806 1.00 0.00 32 TYR A C 17
ATOM 9439 O O . TYR A 1 32 ? -1.068 1.541 0.393 1.00 0.00 32 TYR A O 17
ATOM 9457 N N . CYS A 1 33 ? 0.378 1.304 -1.305 1.00 0.00 33 CYS A N 17
ATOM 9458 C CA . CYS A 1 33 ? 1.543 1.393 -0.461 1.00 0.00 33 CYS A CA 17
ATOM 9459 C C . CYS A 1 33 ? 1.860 2.851 -0.197 1.00 0.00 33 CYS A C 17
ATOM 9460 O O . CYS A 1 33 ? 2.410 3.543 -1.055 1.00 0.00 33 CYS A O 17
ATOM 9467 N N . ARG A 1 34 ? 1.486 3.314 0.981 1.00 0.00 34 ARG A N 17
ATOM 9468 C CA . ARG A 1 34 ? 1.680 4.702 1.362 1.00 0.00 34 ARG A CA 17
ATOM 9469 C C . ARG A 1 34 ? 2.662 4.773 2.516 1.00 0.00 34 ARG A C 17
ATOM 9470 O O . ARG A 1 34 ? 2.886 3.779 3.208 1.00 0.00 34 ARG A O 17
ATOM 9491 N N . ASP A 1 35 ? 3.247 5.935 2.721 1.00 0.00 35 ASP A N 17
ATOM 9492 C CA . ASP A 1 35 ? 4.174 6.125 3.820 1.00 0.00 35 ASP A CA 17
ATOM 9493 C C . ASP A 1 35 ? 3.557 7.023 4.880 1.00 0.00 35 ASP A C 17
ATOM 9494 O O . ASP A 1 35 ? 3.697 8.246 4.837 1.00 0.00 35 ASP A O 17
ATOM 9503 N N . GLN A 1 36 ? 2.850 6.406 5.810 1.00 0.00 36 GLN A N 17
ATOM 9504 C CA . GLN A 1 36 ? 2.264 7.121 6.928 1.00 0.00 36 GLN A CA 17
ATOM 9505 C C . GLN A 1 36 ? 3.155 6.961 8.149 1.00 0.00 36 GLN A C 17
ATOM 9506 O O . GLN A 1 36 ? 2.994 5.956 8.875 1.00 0.00 36 GLN A O 17
ATOM 9521 N N . GLY A 1 1 ? 6.786 -12.842 -4.817 1.00 0.00 1 GLY A N 18
ATOM 9522 C CA . GLY A 1 1 ? 7.664 -12.238 -3.789 1.00 0.00 1 GLY A CA 18
ATOM 9523 C C . GLY A 1 1 ? 8.341 -10.985 -4.296 1.00 0.00 1 GLY A C 18
ATOM 9524 O O . GLY A 1 1 ? 8.504 -10.811 -5.505 1.00 0.00 1 GLY A O 18
ATOM 9530 N N . THR A 1 2 ? 8.728 -10.113 -3.377 1.00 0.00 2 THR A N 18
ATOM 9531 C CA . THR A 1 2 ? 9.387 -8.867 -3.726 1.00 0.00 2 THR A CA 18
ATOM 9532 C C . THR A 1 2 ? 9.942 -8.214 -2.462 1.00 0.00 2 THR A C 18
ATOM 9533 O O . THR A 1 2 ? 9.407 -8.419 -1.370 1.00 0.00 2 THR A O 18
ATOM 9544 N N . TYR A 1 3 ? 11.015 -7.443 -2.599 1.00 0.00 3 TYR A N 18
ATOM 9545 C CA . TYR A 1 3 ? 11.620 -6.790 -1.448 1.00 0.00 3 TYR A CA 18
ATOM 9546 C C . TYR A 1 3 ? 10.923 -5.465 -1.178 1.00 0.00 3 TYR A C 18
ATOM 9547 O O . TYR A 1 3 ? 11.463 -4.392 -1.455 1.00 0.00 3 TYR A O 18
ATOM 9565 N N . CYS A 1 4 ? 9.710 -5.572 -0.650 1.00 0.00 4 CYS A N 18
ATOM 9566 C CA . CYS A 1 4 ? 8.871 -4.422 -0.318 1.00 0.00 4 CYS A CA 18
ATOM 9567 C C . CYS A 1 4 ? 8.392 -3.692 -1.578 1.00 0.00 4 CYS A C 18
ATOM 9568 O O . CYS A 1 4 ? 9.162 -3.408 -2.495 1.00 0.00 4 CYS A O 18
ATOM 9575 N N . ILE A 1 5 ? 7.101 -3.401 -1.602 1.00 0.00 5 ILE A N 18
ATOM 9576 C CA . ILE A 1 5 ? 6.453 -2.773 -2.741 1.00 0.00 5 ILE A CA 18
ATOM 9577 C C . ILE A 1 5 ? 6.857 -1.311 -2.839 1.00 0.00 5 ILE A C 18
ATOM 9578 O O . ILE A 1 5 ? 6.956 -0.615 -1.825 1.00 0.00 5 ILE A O 18
ATOM 9594 N N . GLU A 1 6 ? 7.119 -0.871 -4.062 1.00 0.00 6 GLU A N 18
ATOM 9595 C CA . GLU A 1 6 ? 7.457 0.513 -4.329 1.00 0.00 6 GLU A CA 18
ATOM 9596 C C . GLU A 1 6 ? 6.374 1.432 -3.789 1.00 0.00 6 GLU A C 18
ATOM 9597 O O . GLU A 1 6 ? 5.179 1.160 -3.922 1.00 0.00 6 GLU A O 18
ATOM 9609 N N . LEU A 1 7 ? 6.806 2.521 -3.190 1.00 0.00 7 LEU A N 18
ATOM 9610 C CA . LEU A 1 7 ? 5.909 3.429 -2.510 1.00 0.00 7 LEU A CA 18
ATOM 9611 C C . LEU A 1 7 ? 5.041 4.167 -3.523 1.00 0.00 7 LEU A C 18
ATOM 9612 O O . LEU A 1 7 ? 5.545 4.846 -4.419 1.00 0.00 7 LEU A O 18
ATOM 9628 N N . GLY A 1 8 ? 3.735 4.021 -3.371 1.00 0.00 8 GLY A N 18
ATOM 9629 C CA . GLY A 1 8 ? 2.804 4.613 -4.307 1.00 0.00 8 GLY A CA 18
ATOM 9630 C C . GLY A 1 8 ? 2.085 3.568 -5.135 1.00 0.00 8 GLY A C 18
ATOM 9631 O O . GLY A 1 8 ? 1.059 3.853 -5.753 1.00 0.00 8 GLY A O 18
ATOM 9635 N N . GLU A 1 9 ? 2.618 2.355 -5.141 1.00 0.00 9 GLU A N 18
ATOM 9636 C CA . GLU A 1 9 ? 2.031 1.262 -5.899 1.00 0.00 9 GLU A CA 18
ATOM 9637 C C . GLU A 1 9 ? 0.833 0.677 -5.168 1.00 0.00 9 GLU A C 18
ATOM 9638 O O . GLU A 1 9 ? 0.591 0.987 -4.001 1.00 0.00 9 GLU A O 18
ATOM 9650 N N . ARG A 1 10 ? 0.084 -0.163 -5.866 1.00 0.00 10 ARG A N 18
ATOM 9651 C CA . ARG A 1 10 ? -1.042 -0.861 -5.268 1.00 0.00 10 ARG A CA 18
ATOM 9652 C C . ARG A 1 10 ? -0.521 -1.975 -4.374 1.00 0.00 10 ARG A C 18
ATOM 9653 O O . ARG A 1 10 ? 0.557 -2.519 -4.613 1.00 0.00 10 ARG A O 18
ATOM 9674 N N . CYS A 1 11 ? -1.285 -2.312 -3.359 1.00 0.00 11 CYS A N 18
ATOM 9675 C CA . CYS A 1 11 ? -0.852 -3.278 -2.368 1.00 0.00 11 CYS A CA 18
ATOM 9676 C C . CYS A 1 11 ? -2.013 -4.188 -1.975 1.00 0.00 11 CYS A C 18
ATOM 9677 O O . CYS A 1 11 ? -3.149 -3.736 -1.877 1.00 0.00 11 CYS A O 18
ATOM 9684 N N . PRO A 1 12 ? -1.751 -5.493 -1.795 1.00 0.00 12 PRO A N 18
ATOM 9685 C CA . PRO A 1 12 ? -2.767 -6.445 -1.339 1.00 0.00 12 PRO A CA 18
ATOM 9686 C C . PRO A 1 12 ? -3.095 -6.225 0.132 1.00 0.00 12 PRO A C 18
ATOM 9687 O O . PRO A 1 12 ? -2.302 -5.631 0.858 1.00 0.00 12 PRO A O 18
ATOM 9698 N N . ASN A 1 13 ? -4.265 -6.693 0.560 1.00 0.00 13 ASN A N 18
ATOM 9699 C CA . ASN A 1 13 ? -4.695 -6.527 1.945 1.00 0.00 13 ASN A CA 18
ATOM 9700 C C . ASN A 1 13 ? -3.617 -7.051 2.892 1.00 0.00 13 ASN A C 18
ATOM 9701 O O . ASN A 1 13 ? -3.317 -8.244 2.898 1.00 0.00 13 ASN A O 18
ATOM 9712 N N . PRO A 1 14 ? -3.026 -6.154 3.704 1.00 0.00 14 PRO A N 18
ATOM 9713 C CA . PRO A 1 14 ? -1.867 -6.469 4.553 1.00 0.00 14 PRO A CA 18
ATOM 9714 C C . PRO A 1 14 ? -2.098 -7.650 5.488 1.00 0.00 14 PRO A C 18
ATOM 9715 O O . PRO A 1 14 ? -1.147 -8.318 5.898 1.00 0.00 14 PRO A O 18
ATOM 9726 N N . ARG A 1 15 ? -3.356 -7.916 5.818 1.00 0.00 15 ARG A N 18
ATOM 9727 C CA . ARG A 1 15 ? -3.686 -9.023 6.702 1.00 0.00 15 ARG A CA 18
ATOM 9728 C C . ARG A 1 15 ? -3.466 -10.359 5.989 1.00 0.00 15 ARG A C 18
ATOM 9729 O O . ARG A 1 15 ? -3.365 -11.406 6.628 1.00 0.00 15 ARG A O 18
ATOM 9750 N N . GLU A 1 16 ? -3.391 -10.310 4.662 1.00 0.00 16 GLU A N 18
ATOM 9751 C CA . GLU A 1 16 ? -3.171 -11.504 3.852 1.00 0.00 16 GLU A CA 18
ATOM 9752 C C . GLU A 1 16 ? -1.701 -11.621 3.457 1.00 0.00 16 GLU A C 18
ATOM 9753 O O . GLU A 1 16 ? -1.300 -12.573 2.781 1.00 0.00 16 GLU A O 18
ATOM 9765 N N . GLY A 1 17 ? -0.901 -10.654 3.885 1.00 0.00 17 GLY A N 18
ATOM 9766 C CA . GLY A 1 17 ? 0.502 -10.636 3.529 1.00 0.00 17 GLY A CA 18
ATOM 9767 C C . GLY A 1 17 ? 0.962 -9.254 3.103 1.00 0.00 17 GLY A C 18
ATOM 9768 O O . GLY A 1 17 ? 0.822 -8.880 1.941 1.00 0.00 17 GLY A O 18
ATOM 9772 N N . ASP A 1 18 ? 1.498 -8.491 4.046 1.00 0.00 18 ASP A N 18
ATOM 9773 C CA . ASP A 1 18 ? 1.976 -7.140 3.757 1.00 0.00 18 ASP A CA 18
ATOM 9774 C C . ASP A 1 18 ? 3.369 -7.183 3.144 1.00 0.00 18 ASP A C 18
ATOM 9775 O O . ASP A 1 18 ? 4.288 -7.774 3.715 1.00 0.00 18 ASP A O 18
ATOM 9784 N N . TRP A 1 19 ? 3.519 -6.574 1.974 1.00 0.00 19 TRP A N 18
ATOM 9785 C CA . TRP A 1 19 ? 4.827 -6.446 1.343 1.00 0.00 19 TRP A CA 18
ATOM 9786 C C . TRP A 1 19 ? 5.183 -4.970 1.177 1.00 0.00 19 TRP A C 18
ATOM 9787 O O . TRP A 1 19 ? 6.138 -4.628 0.507 1.00 0.00 19 TRP A O 18
ATOM 9808 N N . CYS A 1 20 ? 4.421 -4.109 1.827 1.00 0.00 20 CYS A N 18
ATOM 9809 C CA . CYS A 1 20 ? 4.489 -2.656 1.616 1.00 0.00 20 CYS A CA 18
ATOM 9810 C C . CYS A 1 20 ? 5.733 -2.020 2.226 1.00 0.00 20 CYS A C 18
ATOM 9811 O O . CYS A 1 20 ? 6.072 -0.892 1.877 1.00 0.00 20 CYS A O 18
ATOM 9818 N N . CYS A 1 21 ? 6.506 -2.803 2.964 1.00 0.00 21 CYS A N 18
ATOM 9819 C CA . CYS A 1 21 ? 7.162 -2.443 4.254 1.00 0.00 21 CYS A CA 18
ATOM 9820 C C . CYS A 1 21 ? 7.251 -0.940 4.618 1.00 0.00 21 CYS A C 18
ATOM 9821 O O . CYS A 1 21 ? 8.199 -0.506 5.271 1.00 0.00 21 CYS A O 18
ATOM 9828 N N . HIS A 1 22 ? 6.269 -0.162 4.194 1.00 0.00 22 HIS A N 18
ATOM 9829 C CA . HIS A 1 22 ? 6.017 1.160 4.736 1.00 0.00 22 HIS A CA 18
ATOM 9830 C C . HIS A 1 22 ? 4.741 1.097 5.571 1.00 0.00 22 HIS A C 18
ATOM 9831 O O . HIS A 1 22 ? 4.794 0.868 6.781 1.00 0.00 22 HIS A O 18
ATOM 9846 N N . LYS A 1 23 ? 3.594 1.306 4.924 1.00 0.00 23 LYS A N 18
ATOM 9847 C CA . LYS A 1 23 ? 2.309 0.975 5.513 1.00 0.00 23 LYS A CA 18
ATOM 9848 C C . LYS A 1 23 ? 1.271 0.761 4.415 1.00 0.00 23 LYS A C 18
ATOM 9849 O O . LYS A 1 23 ? 1.000 1.660 3.619 1.00 0.00 23 LYS A O 18
ATOM 9868 N N . CYS A 1 24 ? 0.707 -0.433 4.365 1.00 0.00 24 CYS A N 18
ATOM 9869 C CA . CYS A 1 24 ? -0.305 -0.756 3.373 1.00 0.00 24 CYS A CA 18
ATOM 9870 C C . CYS A 1 24 ? -1.673 -0.331 3.889 1.00 0.00 24 CYS A C 18
ATOM 9871 O O . CYS A 1 24 ? -2.216 -0.938 4.816 1.00 0.00 24 CYS A O 18
ATOM 9878 N N . VAL A 1 25 ? -2.214 0.724 3.309 1.00 0.00 25 VAL A N 18
ATOM 9879 C CA . VAL A 1 25 ? -3.447 1.306 3.800 1.00 0.00 25 VAL A CA 18
ATOM 9880 C C . VAL A 1 25 ? -4.531 1.301 2.733 1.00 0.00 25 VAL A C 18
ATOM 9881 O O . VAL A 1 25 ? -4.244 1.368 1.536 1.00 0.00 25 VAL A O 18
ATOM 9894 N N . PRO A 1 26 ? -5.796 1.201 3.166 1.00 0.00 26 PRO A N 18
ATOM 9895 C CA . PRO A 1 26 ? -6.938 1.184 2.259 1.00 0.00 26 PRO A CA 18
ATOM 9896 C C . PRO A 1 26 ? -7.184 2.540 1.610 1.00 0.00 26 PRO A C 18
ATOM 9897 O O . PRO A 1 26 ? -7.371 3.552 2.290 1.00 0.00 26 PRO A O 18
ATOM 9908 N N . GLU A 1 27 ? -7.175 2.542 0.292 1.00 0.00 27 GLU A N 18
ATOM 9909 C CA . GLU A 1 27 ? -7.419 3.737 -0.493 1.00 0.00 27 GLU A CA 18
ATOM 9910 C C . GLU A 1 27 ? -8.650 3.521 -1.364 1.00 0.00 27 GLU A C 18
ATOM 9911 O O . GLU A 1 27 ? -8.539 3.287 -2.571 1.00 0.00 27 GLU A O 18
ATOM 9923 N N . GLY A 1 28 ? -9.821 3.583 -0.751 1.00 0.00 28 GLY A N 18
ATOM 9924 C CA . GLY A 1 28 ? -11.045 3.384 -1.493 1.00 0.00 28 GLY A CA 18
ATOM 9925 C C . GLY A 1 28 ? -11.359 1.917 -1.695 1.00 0.00 28 GLY A C 18
ATOM 9926 O O . GLY A 1 28 ? -11.680 1.206 -0.741 1.00 0.00 28 GLY A O 18
ATOM 9930 N N . LYS A 1 29 ? -11.263 1.461 -2.939 1.00 0.00 29 LYS A N 18
ATOM 9931 C CA . LYS A 1 29 ? -11.592 0.079 -3.275 1.00 0.00 29 LYS A CA 18
ATOM 9932 C C . LYS A 1 29 ? -10.427 -0.868 -3.002 1.00 0.00 29 LYS A C 18
ATOM 9933 O O . LYS A 1 29 ? -10.630 -2.039 -2.686 1.00 0.00 29 LYS A O 18
ATOM 9952 N N . ARG A 1 30 ? -9.211 -0.362 -3.116 1.00 0.00 30 ARG A N 18
ATOM 9953 C CA . ARG A 1 30 ? -8.026 -1.192 -2.986 1.00 0.00 30 ARG A CA 18
ATOM 9954 C C . ARG A 1 30 ? -7.076 -0.625 -1.949 1.00 0.00 30 ARG A C 18
ATOM 9955 O O . ARG A 1 30 ? -7.269 0.479 -1.451 1.00 0.00 30 ARG A O 18
ATOM 9976 N N . PHE A 1 31 ? -6.053 -1.397 -1.635 1.00 0.00 31 PHE A N 18
ATOM 9977 C CA . PHE A 1 31 ? -5.010 -0.965 -0.718 1.00 0.00 31 PHE A CA 18
ATOM 9978 C C . PHE A 1 31 ? -3.820 -0.458 -1.512 1.00 0.00 31 PHE A C 18
ATOM 9979 O O . PHE A 1 31 ? -3.562 -0.921 -2.624 1.00 0.00 31 PHE A O 18
ATOM 9996 N N . TYR A 1 32 ? -3.108 0.499 -0.954 1.00 0.00 32 TYR A N 18
ATOM 9997 C CA . TYR A 1 32 ? -1.958 1.083 -1.618 1.00 0.00 32 TYR A CA 18
ATOM 9998 C C . TYR A 1 32 ? -0.797 1.167 -0.655 1.00 0.00 32 TYR A C 18
ATOM 9999 O O . TYR A 1 32 ? -0.986 1.193 0.564 1.00 0.00 32 TYR A O 18
ATOM 10017 N N . CYS A 1 33 ? 0.398 1.207 -1.203 1.00 0.00 33 CYS A N 18
ATOM 10018 C CA . CYS A 1 33 ? 1.591 1.282 -0.395 1.00 0.00 33 CYS A CA 18
ATOM 10019 C C . CYS A 1 33 ? 1.914 2.741 -0.119 1.00 0.00 33 CYS A C 18
ATOM 10020 O O . CYS A 1 33 ? 2.406 3.453 -0.995 1.00 0.00 33 CYS A O 18
ATOM 10027 N N . ARG A 1 34 ? 1.612 3.186 1.090 1.00 0.00 34 ARG A N 18
ATOM 10028 C CA . ARG A 1 34 ? 1.792 4.581 1.460 1.00 0.00 34 ARG A CA 18
ATOM 10029 C C . ARG A 1 34 ? 2.826 4.689 2.570 1.00 0.00 34 ARG A C 18
ATOM 10030 O O . ARG A 1 34 ? 3.153 3.697 3.222 1.00 0.00 34 ARG A O 18
ATOM 10051 N N . ASP A 1 35 ? 3.344 5.885 2.779 1.00 0.00 35 ASP A N 18
ATOM 10052 C CA . ASP A 1 35 ? 4.370 6.096 3.788 1.00 0.00 35 ASP A CA 18
ATOM 10053 C C . ASP A 1 35 ? 3.806 6.785 5.024 1.00 0.00 35 ASP A C 18
ATOM 10054 O O . ASP A 1 35 ? 3.798 8.012 5.123 1.00 0.00 35 ASP A O 18
ATOM 10063 N N . GLN A 1 36 ? 3.312 5.981 5.949 1.00 0.00 36 GLN A N 18
ATOM 10064 C CA . GLN A 1 36 ? 2.877 6.476 7.243 1.00 0.00 36 GLN A CA 18
ATOM 10065 C C . GLN A 1 36 ? 4.008 6.335 8.248 1.00 0.00 36 GLN A C 18
ATOM 10066 O O . GLN A 1 36 ? 4.187 5.224 8.796 1.00 0.00 36 GLN A O 18
ATOM 10081 N N . GLY A 1 1 ? 12.197 -2.038 -6.844 1.00 0.00 1 GLY A N 19
ATOM 10082 C CA . GLY A 1 1 ? 12.980 -2.704 -5.780 1.00 0.00 1 GLY A CA 19
ATOM 10083 C C . GLY A 1 1 ? 13.396 -1.738 -4.691 1.00 0.00 1 GLY A C 19
ATOM 10084 O O . GLY A 1 1 ? 14.421 -1.066 -4.809 1.00 0.00 1 GLY A O 19
ATOM 10090 N N . THR A 1 2 ? 12.594 -1.651 -3.642 1.00 0.00 2 THR A N 19
ATOM 10091 C CA . THR A 1 2 ? 12.906 -0.790 -2.515 1.00 0.00 2 THR A CA 19
ATOM 10092 C C . THR A 1 2 ? 12.635 -1.529 -1.201 1.00 0.00 2 THR A C 19
ATOM 10093 O O . THR A 1 2 ? 11.810 -1.109 -0.384 1.00 0.00 2 THR A O 19
ATOM 10104 N N . TYR A 1 3 ? 13.351 -2.643 -1.020 1.00 0.00 3 TYR A N 19
ATOM 10105 C CA . TYR A 1 3 ? 13.185 -3.544 0.126 1.00 0.00 3 TYR A CA 19
ATOM 10106 C C . TYR A 1 3 ? 11.878 -4.328 0.018 1.00 0.00 3 TYR A C 19
ATOM 10107 O O . TYR A 1 3 ? 11.860 -5.552 0.167 1.00 0.00 3 TYR A O 19
ATOM 10125 N N . CYS A 1 4 ? 10.800 -3.618 -0.260 1.00 0.00 4 CYS A N 19
ATOM 10126 C CA . CYS A 1 4 ? 9.500 -4.223 -0.481 1.00 0.00 4 CYS A CA 19
ATOM 10127 C C . CYS A 1 4 ? 8.775 -3.460 -1.589 1.00 0.00 4 CYS A C 19
ATOM 10128 O O . CYS A 1 4 ? 9.427 -2.818 -2.415 1.00 0.00 4 CYS A O 19
ATOM 10135 N N . ILE A 1 5 ? 7.449 -3.536 -1.621 1.00 0.00 5 ILE A N 19
ATOM 10136 C CA . ILE A 1 5 ? 6.665 -2.870 -2.661 1.00 0.00 5 ILE A CA 19
ATOM 10137 C C . ILE A 1 5 ? 6.924 -1.360 -2.665 1.00 0.00 5 ILE A C 19
ATOM 10138 O O . ILE A 1 5 ? 6.970 -0.715 -1.611 1.00 0.00 5 ILE A O 19
ATOM 10154 N N . GLU A 1 6 ? 7.113 -0.824 -3.869 1.00 0.00 6 GLU A N 19
ATOM 10155 C CA . GLU A 1 6 ? 7.433 0.583 -4.069 1.00 0.00 6 GLU A CA 19
ATOM 10156 C C . GLU A 1 6 ? 6.343 1.494 -3.530 1.00 0.00 6 GLU A C 19
ATOM 10157 O O . GLU A 1 6 ? 5.165 1.136 -3.469 1.00 0.00 6 GLU A O 19
ATOM 10169 N N . LEU A 1 7 ? 6.759 2.688 -3.160 1.00 0.00 7 LEU A N 19
ATOM 10170 C CA . LEU A 1 7 ? 5.874 3.663 -2.572 1.00 0.00 7 LEU A CA 19
ATOM 10171 C C . LEU A 1 7 ? 4.967 4.256 -3.645 1.00 0.00 7 LEU A C 19
ATOM 10172 O O . LEU A 1 7 ? 5.436 4.882 -4.597 1.00 0.00 7 LEU A O 19
ATOM 10188 N N . GLY A 1 8 ? 3.672 4.043 -3.486 1.00 0.00 8 GLY A N 19
ATOM 10189 C CA . GLY A 1 8 ? 2.716 4.483 -4.480 1.00 0.00 8 GLY A CA 19
ATOM 10190 C C . GLY A 1 8 ? 2.081 3.319 -5.211 1.00 0.00 8 GLY A C 19
ATOM 10191 O O . GLY A 1 8 ? 1.063 3.479 -5.884 1.00 0.00 8 GLY A O 19
ATOM 10195 N N . GLU A 1 9 ? 2.678 2.143 -5.069 1.00 0.00 9 GLU A N 19
ATOM 10196 C CA . GLU A 1 9 ? 2.169 0.943 -5.715 1.00 0.00 9 GLU A CA 19
ATOM 10197 C C . GLU A 1 9 ? 0.983 0.383 -4.946 1.00 0.00 9 GLU A C 19
ATOM 10198 O O . GLU A 1 9 ? 0.715 0.783 -3.813 1.00 0.00 9 GLU A O 19
ATOM 10210 N N . ARG A 1 10 ? 0.284 -0.544 -5.576 1.00 0.00 10 ARG A N 19
ATOM 10211 C CA . ARG A 1 10 ? -0.841 -1.218 -4.953 1.00 0.00 10 ARG A CA 19
ATOM 10212 C C . ARG A 1 10 ? -0.329 -2.347 -4.076 1.00 0.00 10 ARG A C 19
ATOM 10213 O O . ARG A 1 10 ? 0.672 -2.986 -4.403 1.00 0.00 10 ARG A O 19
ATOM 10234 N N . CYS A 1 11 ? -0.998 -2.588 -2.972 1.00 0.00 11 CYS A N 19
ATOM 10235 C CA . CYS A 1 11 ? -0.624 -3.683 -2.098 1.00 0.00 11 CYS A CA 19
ATOM 10236 C C . CYS A 1 11 ? -1.818 -4.595 -1.856 1.00 0.00 11 CYS A C 19
ATOM 10237 O O . CYS A 1 11 ? -2.966 -4.146 -1.868 1.00 0.00 11 CYS A O 19
ATOM 10244 N N . PRO A 1 12 ? -1.573 -5.903 -1.685 1.00 0.00 12 PRO A N 19
ATOM 10245 C CA . PRO A 1 12 ? -2.623 -6.857 -1.330 1.00 0.00 12 PRO A CA 19
ATOM 10246 C C . PRO A 1 12 ? -3.103 -6.608 0.090 1.00 0.00 12 PRO A C 19
ATOM 10247 O O . PRO A 1 12 ? -2.394 -5.983 0.879 1.00 0.00 12 PRO A O 19
ATOM 10258 N N . ASN A 1 13 ? -4.301 -7.087 0.404 1.00 0.00 13 ASN A N 19
ATOM 10259 C CA . ASN A 1 13 ? -4.870 -6.912 1.734 1.00 0.00 13 ASN A CA 19
ATOM 10260 C C . ASN A 1 13 ? -3.875 -7.395 2.785 1.00 0.00 13 ASN A C 19
ATOM 10261 O O . ASN A 1 13 ? -3.551 -8.582 2.834 1.00 0.00 13 ASN A O 19
ATOM 10272 N N . PRO A 1 14 ? -3.383 -6.475 3.635 1.00 0.00 14 PRO A N 19
ATOM 10273 C CA . PRO A 1 14 ? -2.288 -6.750 4.577 1.00 0.00 14 PRO A CA 19
ATOM 10274 C C . PRO A 1 14 ? -2.546 -7.948 5.489 1.00 0.00 14 PRO A C 19
ATOM 10275 O O . PRO A 1 14 ? -1.606 -8.551 6.011 1.00 0.00 14 PRO A O 19
ATOM 10286 N N . ARG A 1 15 ? -3.812 -8.305 5.674 1.00 0.00 15 ARG A N 19
ATOM 10287 C CA . ARG A 1 15 ? -4.157 -9.443 6.515 1.00 0.00 15 ARG A CA 19
ATOM 10288 C C . ARG A 1 15 ? -3.743 -10.759 5.853 1.00 0.00 15 ARG A C 19
ATOM 10289 O O . ARG A 1 15 ? -3.581 -11.774 6.527 1.00 0.00 15 ARG A O 19
ATOM 10310 N N . GLU A 1 16 ? -3.551 -10.731 4.537 1.00 0.00 16 GLU A N 19
ATOM 10311 C CA . GLU A 1 16 ? -3.142 -11.924 3.797 1.00 0.00 16 GLU A CA 19
ATOM 10312 C C . GLU A 1 16 ? -1.635 -11.935 3.565 1.00 0.00 16 GLU A C 19
ATOM 10313 O O . GLU A 1 16 ? -1.097 -12.878 2.983 1.00 0.00 16 GLU A O 19
ATOM 10325 N N . GLY A 1 17 ? -0.958 -10.890 4.016 1.00 0.00 17 GLY A N 19
ATOM 10326 C CA . GLY A 1 17 ? 0.474 -10.796 3.816 1.00 0.00 17 GLY A CA 19
ATOM 10327 C C . GLY A 1 17 ? 0.890 -9.409 3.372 1.00 0.00 17 GLY A C 19
ATOM 10328 O O . GLY A 1 17 ? 0.461 -8.934 2.321 1.00 0.00 17 GLY A O 19
ATOM 10332 N N . ASP A 1 18 ? 1.718 -8.747 4.171 1.00 0.00 18 ASP A N 19
ATOM 10333 C CA . ASP A 1 18 ? 2.131 -7.386 3.860 1.00 0.00 18 ASP A CA 19
ATOM 10334 C C . ASP A 1 18 ? 3.536 -7.359 3.272 1.00 0.00 18 ASP A C 19
ATOM 10335 O O . ASP A 1 18 ? 4.520 -7.581 3.974 1.00 0.00 18 ASP A O 19
ATOM 10344 N N . TRP A 1 19 ? 3.620 -7.104 1.976 1.00 0.00 19 TRP A N 19
ATOM 10345 C CA . TRP A 1 19 ? 4.904 -6.905 1.313 1.00 0.00 19 TRP A CA 19
ATOM 10346 C C . TRP A 1 19 ? 5.054 -5.422 0.989 1.00 0.00 19 TRP A C 19
ATOM 10347 O O . TRP A 1 19 ? 5.838 -5.025 0.136 1.00 0.00 19 TRP A O 19
ATOM 10368 N N . CYS A 1 20 ? 4.297 -4.625 1.719 1.00 0.00 20 CYS A N 19
ATOM 10369 C CA . CYS A 1 20 ? 4.127 -3.196 1.462 1.00 0.00 20 CYS A CA 19
ATOM 10370 C C . CYS A 1 20 ? 5.278 -2.382 2.022 1.00 0.00 20 CYS A C 19
ATOM 10371 O O . CYS A 1 20 ? 5.465 -1.239 1.616 1.00 0.00 20 CYS A O 19
ATOM 10378 N N . CYS A 1 21 ? 6.133 -3.059 2.789 1.00 0.00 21 CYS A N 19
ATOM 10379 C CA . CYS A 1 21 ? 6.826 -2.584 4.023 1.00 0.00 21 CYS A CA 19
ATOM 10380 C C . CYS A 1 21 ? 6.987 -1.061 4.242 1.00 0.00 21 CYS A C 19
ATOM 10381 O O . CYS A 1 21 ? 7.958 -0.614 4.850 1.00 0.00 21 CYS A O 19
ATOM 10388 N N . HIS A 1 22 ? 6.048 -0.280 3.754 1.00 0.00 22 HIS A N 19
ATOM 10389 C CA . HIS A 1 22 ? 5.861 1.087 4.205 1.00 0.00 22 HIS A CA 19
ATOM 10390 C C . HIS A 1 22 ? 4.636 1.105 5.109 1.00 0.00 22 HIS A C 19
ATOM 10391 O O . HIS A 1 22 ? 4.751 0.943 6.322 1.00 0.00 22 HIS A O 19
ATOM 10406 N N . LYS A 1 23 ? 3.462 1.293 4.517 1.00 0.00 23 LYS A N 19
ATOM 10407 C CA . LYS A 1 23 ? 2.215 0.993 5.195 1.00 0.00 23 LYS A CA 19
ATOM 10408 C C . LYS A 1 23 ? 1.120 0.733 4.168 1.00 0.00 23 LYS A C 19
ATOM 10409 O O . LYS A 1 23 ? 0.803 1.603 3.357 1.00 0.00 23 LYS A O 19
ATOM 10428 N N . CYS A 1 24 ? 0.565 -0.470 4.192 1.00 0.00 24 CYS A N 19
ATOM 10429 C CA . CYS A 1 24 ? -0.498 -0.839 3.267 1.00 0.00 24 CYS A CA 19
ATOM 10430 C C . CYS A 1 24 ? -1.830 -0.364 3.811 1.00 0.00 24 CYS A C 19
ATOM 10431 O O . CYS A 1 24 ? -2.434 -1.012 4.669 1.00 0.00 24 CYS A O 19
ATOM 10438 N N . VAL A 1 25 ? -2.277 0.780 3.332 1.00 0.00 25 VAL A N 19
ATOM 10439 C CA . VAL A 1 25 ? -3.499 1.371 3.826 1.00 0.00 25 VAL A CA 19
ATOM 10440 C C . VAL A 1 25 ? -4.605 1.287 2.789 1.00 0.00 25 VAL A C 19
ATOM 10441 O O . VAL A 1 25 ? -4.349 1.365 1.585 1.00 0.00 25 VAL A O 19
ATOM 10454 N N . PRO A 1 26 ? -5.848 1.109 3.248 1.00 0.00 26 PRO A N 19
ATOM 10455 C CA . PRO A 1 26 ? -7.007 1.080 2.371 1.00 0.00 26 PRO A CA 19
ATOM 10456 C C . PRO A 1 26 ? -7.322 2.460 1.819 1.00 0.00 26 PRO A C 19
ATOM 10457 O O . PRO A 1 26 ? -7.589 3.399 2.570 1.00 0.00 26 PRO A O 19
ATOM 10468 N N . GLU A 1 27 ? -7.283 2.572 0.508 1.00 0.00 27 GLU A N 19
ATOM 10469 C CA . GLU A 1 27 ? -7.622 3.805 -0.178 1.00 0.00 27 GLU A CA 19
ATOM 10470 C C . GLU A 1 27 ? -8.927 3.595 -0.927 1.00 0.00 27 GLU A C 19
ATOM 10471 O O . GLU A 1 27 ? -8.932 3.397 -2.143 1.00 0.00 27 GLU A O 19
ATOM 10483 N N . GLY A 1 28 ? -10.030 3.613 -0.199 1.00 0.00 28 GLY A N 19
ATOM 10484 C CA . GLY A 1 28 ? -11.305 3.286 -0.793 1.00 0.00 28 GLY A CA 19
ATOM 10485 C C . GLY A 1 28 ? -11.516 1.789 -0.839 1.00 0.00 28 GLY A C 19
ATOM 10486 O O . GLY A 1 28 ? -11.648 1.143 0.201 1.00 0.00 28 GLY A O 19
ATOM 10490 N N . LYS A 1 29 ? -11.517 1.228 -2.037 1.00 0.00 29 LYS A N 19
ATOM 10491 C CA . LYS A 1 29 ? -11.710 -0.204 -2.205 1.00 0.00 29 LYS A CA 19
ATOM 10492 C C . LYS A 1 29 ? -10.372 -0.906 -2.417 1.00 0.00 29 LYS A C 19
ATOM 10493 O O . LYS A 1 29 ? -10.271 -2.127 -2.317 1.00 0.00 29 LYS A O 19
ATOM 10512 N N . ARG A 1 30 ? -9.342 -0.125 -2.692 1.00 0.00 30 ARG A N 19
ATOM 10513 C CA . ARG A 1 30 ? -8.028 -0.674 -2.975 1.00 0.00 30 ARG A CA 19
ATOM 10514 C C . ARG A 1 30 ? -7.081 -0.447 -1.807 1.00 0.00 30 ARG A C 19
ATOM 10515 O O . ARG A 1 30 ? -7.441 0.191 -0.818 1.00 0.00 30 ARG A O 19
ATOM 10536 N N . PHE A 1 31 ? -5.878 -0.980 -1.929 1.00 0.00 31 PHE A N 19
ATOM 10537 C CA . PHE A 1 31 ? -4.835 -0.784 -0.930 1.00 0.00 31 PHE A CA 19
ATOM 10538 C C . PHE A 1 31 ? -3.578 -0.265 -1.614 1.00 0.00 31 PHE A C 19
ATOM 10539 O O . PHE A 1 31 ? -3.254 -0.684 -2.727 1.00 0.00 31 PHE A O 19
ATOM 10556 N N . TYR A 1 32 ? -2.876 0.649 -0.964 1.00 0.00 32 TYR A N 19
ATOM 10557 C CA . TYR A 1 32 ? -1.676 1.237 -1.546 1.00 0.00 32 TYR A CA 19
ATOM 10558 C C . TYR A 1 32 ? -0.571 1.361 -0.515 1.00 0.00 32 TYR A C 19
ATOM 10559 O O . TYR A 1 32 ? -0.831 1.565 0.674 1.00 0.00 32 TYR A O 19
ATOM 10577 N N . CYS A 1 33 ? 0.662 1.245 -0.980 1.00 0.00 33 CYS A N 19
ATOM 10578 C CA . CYS A 1 33 ? 1.817 1.454 -0.131 1.00 0.00 33 CYS A CA 19
ATOM 10579 C C . CYS A 1 33 ? 2.066 2.938 0.035 1.00 0.00 33 CYS A C 19
ATOM 10580 O O . CYS A 1 33 ? 2.605 3.593 -0.859 1.00 0.00 33 CYS A O 19
ATOM 10587 N N . ARG A 1 34 ? 1.653 3.461 1.173 1.00 0.00 34 ARG A N 19
ATOM 10588 C CA . ARG A 1 34 ? 1.790 4.879 1.459 1.00 0.00 34 ARG A CA 19
ATOM 10589 C C . ARG A 1 34 ? 2.872 5.102 2.501 1.00 0.00 34 ARG A C 19
ATOM 10590 O O . ARG A 1 34 ? 3.178 4.209 3.294 1.00 0.00 34 ARG A O 19
ATOM 10611 N N . ASP A 1 35 ? 3.456 6.287 2.481 1.00 0.00 35 ASP A N 19
ATOM 10612 C CA . ASP A 1 35 ? 4.470 6.659 3.453 1.00 0.00 35 ASP A CA 19
ATOM 10613 C C . ASP A 1 35 ? 3.807 7.301 4.656 1.00 0.00 35 ASP A C 19
ATOM 10614 O O . ASP A 1 35 ? 3.611 8.517 4.706 1.00 0.00 35 ASP A O 19
ATOM 10623 N N . GLN A 1 36 ? 3.436 6.473 5.610 1.00 0.00 36 GLN A N 19
ATOM 10624 C CA . GLN A 1 36 ? 2.759 6.947 6.799 1.00 0.00 36 GLN A CA 19
ATOM 10625 C C . GLN A 1 36 ? 3.738 7.024 7.960 1.00 0.00 36 GLN A C 19
ATOM 10626 O O . GLN A 1 36 ? 4.115 8.149 8.338 1.00 0.00 36 GLN A O 19
ATOM 10641 N N . GLY A 1 1 ? 10.783 -5.564 -8.916 1.00 0.00 1 GLY A N 20
ATOM 10642 C CA . GLY A 1 1 ? 10.543 -5.766 -7.470 1.00 0.00 1 GLY A CA 20
ATOM 10643 C C . GLY A 1 1 ? 11.815 -5.661 -6.659 1.00 0.00 1 GLY A C 20
ATOM 10644 O O . GLY A 1 1 ? 12.915 -5.661 -7.212 1.00 0.00 1 GLY A O 20
ATOM 10650 N N . THR A 1 2 ? 11.663 -5.565 -5.347 1.00 0.00 2 THR A N 20
ATOM 10651 C CA . THR A 1 2 ? 12.797 -5.493 -4.442 1.00 0.00 2 THR A CA 20
ATOM 10652 C C . THR A 1 2 ? 12.383 -6.034 -3.068 1.00 0.00 2 THR A C 20
ATOM 10653 O O . THR A 1 2 ? 12.759 -5.502 -2.017 1.00 0.00 2 THR A O 20
ATOM 10664 N N . TYR A 1 3 ? 11.594 -7.113 -3.112 1.00 0.00 3 TYR A N 20
ATOM 10665 C CA . TYR A 1 3 ? 10.991 -7.736 -1.930 1.00 0.00 3 TYR A CA 20
ATOM 10666 C C . TYR A 1 3 ? 9.862 -6.869 -1.378 1.00 0.00 3 TYR A C 20
ATOM 10667 O O . TYR A 1 3 ? 8.742 -7.344 -1.190 1.00 0.00 3 TYR A O 20
ATOM 10685 N N . CYS A 1 4 ? 10.150 -5.600 -1.142 1.00 0.00 4 CYS A N 20
ATOM 10686 C CA . CYS A 1 4 ? 9.142 -4.674 -0.669 1.00 0.00 4 CYS A CA 20
ATOM 10687 C C . CYS A 1 4 ? 8.565 -3.897 -1.846 1.00 0.00 4 CYS A C 20
ATOM 10688 O O . CYS A 1 4 ? 9.269 -3.590 -2.807 1.00 0.00 4 CYS A O 20
ATOM 10695 N N . ILE A 1 5 ? 7.280 -3.606 -1.771 1.00 0.00 5 ILE A N 20
ATOM 10696 C CA . ILE A 1 5 ? 6.579 -2.896 -2.823 1.00 0.00 5 ILE A CA 20
ATOM 10697 C C . ILE A 1 5 ? 6.836 -1.403 -2.678 1.00 0.00 5 ILE A C 20
ATOM 10698 O O . ILE A 1 5 ? 6.757 -0.858 -1.575 1.00 0.00 5 ILE A O 20
ATOM 10714 N N . GLU A 1 6 ? 7.158 -0.752 -3.785 1.00 0.00 6 GLU A N 20
ATOM 10715 C CA . GLU A 1 6 ? 7.533 0.651 -3.764 1.00 0.00 6 GLU A CA 20
ATOM 10716 C C . GLU A 1 6 ? 6.341 1.547 -3.448 1.00 0.00 6 GLU A C 20
ATOM 10717 O O . GLU A 1 6 ? 5.180 1.175 -3.637 1.00 0.00 6 GLU A O 20
ATOM 10729 N N . LEU A 1 7 ? 6.660 2.730 -2.955 1.00 0.00 7 LEU A N 20
ATOM 10730 C CA . LEU A 1 7 ? 5.676 3.671 -2.451 1.00 0.00 7 LEU A CA 20
ATOM 10731 C C . LEU A 1 7 ? 4.794 4.192 -3.579 1.00 0.00 7 LEU A C 20
ATOM 10732 O O . LEU A 1 7 ? 5.284 4.730 -4.572 1.00 0.00 7 LEU A O 20
ATOM 10748 N N . GLY A 1 8 ? 3.492 4.016 -3.421 1.00 0.00 8 GLY A N 20
ATOM 10749 C CA . GLY A 1 8 ? 2.547 4.483 -4.417 1.00 0.00 8 GLY A CA 20
ATOM 10750 C C . GLY A 1 8 ? 1.912 3.347 -5.192 1.00 0.00 8 GLY A C 20
ATOM 10751 O O . GLY A 1 8 ? 0.966 3.558 -5.951 1.00 0.00 8 GLY A O 20
ATOM 10755 N N . GLU A 1 9 ? 2.430 2.144 -5.005 1.00 0.00 9 GLU A N 20
ATOM 10756 C CA . GLU A 1 9 ? 1.911 0.969 -5.688 1.00 0.00 9 GLU A CA 20
ATOM 10757 C C . GLU A 1 9 ? 0.719 0.384 -4.944 1.00 0.00 9 GLU A C 20
ATOM 10758 O O . GLU A 1 9 ? 0.414 0.785 -3.821 1.00 0.00 9 GLU A O 20
ATOM 10770 N N . ARG A 1 10 ? 0.061 -0.571 -5.583 1.00 0.00 10 ARG A N 20
ATOM 10771 C CA . ARG A 1 10 ? -1.100 -1.226 -5.008 1.00 0.00 10 ARG A CA 20
ATOM 10772 C C . ARG A 1 10 ? -0.656 -2.438 -4.210 1.00 0.00 10 ARG A C 20
ATOM 10773 O O . ARG A 1 10 ? 0.215 -3.190 -4.651 1.00 0.00 10 ARG A O 20
ATOM 10794 N N . CYS A 1 11 ? -1.248 -2.633 -3.049 1.00 0.00 11 CYS A N 20
ATOM 10795 C CA . CYS A 1 11 ? -0.890 -3.754 -2.202 1.00 0.00 11 CYS A CA 20
ATOM 10796 C C . CYS A 1 11 ? -2.113 -4.588 -1.863 1.00 0.00 11 CYS A C 20
ATOM 10797 O O . CYS A 1 11 ? -3.228 -4.073 -1.819 1.00 0.00 11 CYS A O 20
ATOM 10804 N N . PRO A 1 12 ? -1.928 -5.900 -1.668 1.00 0.00 12 PRO A N 20
ATOM 10805 C CA . PRO A 1 12 ? -2.980 -6.762 -1.139 1.00 0.00 12 PRO A CA 20
ATOM 10806 C C . PRO A 1 12 ? -3.214 -6.459 0.335 1.00 0.00 12 PRO A C 20
ATOM 10807 O O . PRO A 1 12 ? -2.292 -6.019 1.026 1.00 0.00 12 PRO A O 20
ATOM 10818 N N . ASN A 1 13 ? -4.440 -6.689 0.801 1.00 0.00 13 ASN A N 20
ATOM 10819 C CA . ASN A 1 13 ? -4.806 -6.422 2.190 1.00 0.00 13 ASN A CA 20
ATOM 10820 C C . ASN A 1 13 ? -3.776 -7.046 3.119 1.00 0.00 13 ASN A C 20
ATOM 10821 O O . ASN A 1 13 ? -3.497 -8.238 3.023 1.00 0.00 13 ASN A O 20
ATOM 10832 N N . PRO A 1 14 ? -3.176 -6.228 4.006 1.00 0.00 14 PRO A N 20
ATOM 10833 C CA . PRO A 1 14 ? -2.081 -6.646 4.889 1.00 0.00 14 PRO A CA 20
ATOM 10834 C C . PRO A 1 14 ? -2.383 -7.912 5.686 1.00 0.00 14 PRO A C 20
ATOM 10835 O O . PRO A 1 14 ? -1.465 -8.607 6.121 1.00 0.00 14 PRO A O 20
ATOM 10846 N N . ARG A 1 15 ? -3.663 -8.223 5.865 1.00 0.00 15 ARG A N 20
ATOM 10847 C CA . ARG A 1 15 ? -4.051 -9.445 6.557 1.00 0.00 15 ARG A CA 20
ATOM 10848 C C . ARG A 1 15 ? -3.691 -10.677 5.717 1.00 0.00 15 ARG A C 20
ATOM 10849 O O . ARG A 1 15 ? -3.582 -11.785 6.239 1.00 0.00 15 ARG A O 20
ATOM 10870 N N . GLU A 1 16 ? -3.501 -10.473 4.414 1.00 0.00 16 GLU A N 20
ATOM 10871 C CA . GLU A 1 16 ? -3.055 -11.543 3.523 1.00 0.00 16 GLU A CA 20
ATOM 10872 C C . GLU A 1 16 ? -1.534 -11.546 3.406 1.00 0.00 16 GLU A C 20
ATOM 10873 O O . GLU A 1 16 ? -0.953 -12.456 2.815 1.00 0.00 16 GLU A O 20
ATOM 10885 N N . GLY A 1 17 ? -0.896 -10.527 3.968 1.00 0.00 17 GLY A N 20
ATOM 10886 C CA . GLY A 1 17 ? 0.544 -10.414 3.877 1.00 0.00 17 GLY A CA 20
ATOM 10887 C C . GLY A 1 17 ? 0.975 -9.356 2.882 1.00 0.00 17 GLY A C 20
ATOM 10888 O O . GLY A 1 17 ? 1.035 -9.615 1.680 1.00 0.00 17 GLY A O 20
ATOM 10892 N N . ASP A 1 18 ? 1.263 -8.161 3.372 1.00 0.00 18 ASP A N 20
ATOM 10893 C CA . ASP A 1 18 ? 1.707 -7.073 2.512 1.00 0.00 18 ASP A CA 20
ATOM 10894 C C . ASP A 1 18 ? 3.228 -7.021 2.474 1.00 0.00 18 ASP A C 20
ATOM 10895 O O . ASP A 1 18 ? 3.896 -7.376 3.446 1.00 0.00 18 ASP A O 20
ATOM 10904 N N . TRP A 1 19 ? 3.772 -6.609 1.342 1.00 0.00 19 TRP A N 20
ATOM 10905 C CA . TRP A 1 19 ? 5.209 -6.422 1.213 1.00 0.00 19 TRP A CA 20
ATOM 10906 C C . TRP A 1 19 ? 5.513 -4.935 1.068 1.00 0.00 19 TRP A C 20
ATOM 10907 O O . TRP A 1 19 ? 6.567 -4.549 0.594 1.00 0.00 19 TRP A O 20
ATOM 10928 N N . CYS A 1 20 ? 4.573 -4.120 1.514 1.00 0.00 20 CYS A N 20
ATOM 10929 C CA . CYS A 1 20 ? 4.604 -2.657 1.369 1.00 0.00 20 CYS A CA 20
ATOM 10930 C C . CYS A 1 20 ? 5.829 -1.965 1.948 1.00 0.00 20 CYS A C 20
ATOM 10931 O O . CYS A 1 20 ? 6.049 -0.803 1.623 1.00 0.00 20 CYS A O 20
ATOM 10938 N N . CYS A 1 21 ? 6.693 -2.709 2.628 1.00 0.00 21 CYS A N 20
ATOM 10939 C CA . CYS A 1 21 ? 7.411 -2.331 3.881 1.00 0.00 21 CYS A CA 20
ATOM 10940 C C . CYS A 1 21 ? 7.476 -0.827 4.264 1.00 0.00 21 CYS A C 20
ATOM 10941 O O . CYS A 1 21 ? 8.434 -0.384 4.897 1.00 0.00 21 CYS A O 20
ATOM 10948 N N . HIS A 1 22 ? 6.464 -0.066 3.886 1.00 0.00 22 HIS A N 20
ATOM 10949 C CA . HIS A 1 22 ? 6.149 1.203 4.523 1.00 0.00 22 HIS A CA 20
ATOM 10950 C C . HIS A 1 22 ? 4.852 1.022 5.312 1.00 0.00 22 HIS A C 20
ATOM 10951 O O . HIS A 1 22 ? 4.891 0.746 6.509 1.00 0.00 22 HIS A O 20
ATOM 10966 N N . LYS A 1 23 ? 3.704 1.181 4.648 1.00 0.00 23 LYS A N 20
ATOM 10967 C CA . LYS A 1 23 ? 2.426 0.777 5.231 1.00 0.00 23 LYS A CA 20
ATOM 10968 C C . LYS A 1 23 ? 1.389 0.515 4.134 1.00 0.00 23 LYS A C 20
ATOM 10969 O O . LYS A 1 23 ? 1.225 1.328 3.229 1.00 0.00 23 LYS A O 20
ATOM 10988 N N . CYS A 1 24 ? 0.703 -0.621 4.205 1.00 0.00 24 CYS A N 20
ATOM 10989 C CA . CYS A 1 24 ? -0.361 -0.932 3.248 1.00 0.00 24 CYS A CA 20
ATOM 10990 C C . CYS A 1 24 ? -1.688 -0.418 3.780 1.00 0.00 24 CYS A C 20
ATOM 10991 O O . CYS A 1 24 ? -2.255 -0.984 4.716 1.00 0.00 24 CYS A O 20
ATOM 10998 N N . VAL A 1 25 ? -2.165 0.668 3.198 1.00 0.00 25 VAL A N 20
ATOM 10999 C CA . VAL A 1 25 ? -3.351 1.337 3.698 1.00 0.00 25 VAL A CA 20
ATOM 11000 C C . VAL A 1 25 ? -4.481 1.304 2.678 1.00 0.00 25 VAL A C 20
ATOM 11001 O O . VAL A 1 25 ? -4.248 1.327 1.468 1.00 0.00 25 VAL A O 20
ATOM 11014 N N . PRO A 1 26 ? -5.728 1.242 3.162 1.00 0.00 26 PRO A N 20
ATOM 11015 C CA . PRO A 1 26 ? -6.902 1.206 2.300 1.00 0.00 26 PRO A CA 20
ATOM 11016 C C . PRO A 1 26 ? -7.196 2.558 1.662 1.00 0.00 26 PRO A C 20
ATOM 11017 O O . PRO A 1 26 ? -7.438 3.554 2.349 1.00 0.00 26 PRO A O 20
ATOM 11028 N N . GLU A 1 27 ? -7.172 2.577 0.346 1.00 0.00 27 GLU A N 20
ATOM 11029 C CA . GLU A 1 27 ? -7.477 3.766 -0.424 1.00 0.00 27 GLU A CA 20
ATOM 11030 C C . GLU A 1 27 ? -8.742 3.526 -1.236 1.00 0.00 27 GLU A C 20
ATOM 11031 O O . GLU A 1 27 ? -8.684 3.290 -2.446 1.00 0.00 27 GLU A O 20
ATOM 11043 N N . GLY A 1 28 ? -9.880 3.567 -0.558 1.00 0.00 28 GLY A N 20
ATOM 11044 C CA . GLY A 1 28 ? -11.143 3.331 -1.222 1.00 0.00 28 GLY A CA 20
ATOM 11045 C C . GLY A 1 28 ? -11.299 1.889 -1.662 1.00 0.00 28 GLY A C 20
ATOM 11046 O O . GLY A 1 28 ? -11.417 0.984 -0.831 1.00 0.00 28 GLY A O 20
ATOM 11050 N N . LYS A 1 29 ? -11.281 1.679 -2.970 1.00 0.00 29 LYS A N 20
ATOM 11051 C CA . LYS A 1 29 ? -11.512 0.359 -3.548 1.00 0.00 29 LYS A CA 20
ATOM 11052 C C . LYS A 1 29 ? -10.347 -0.597 -3.302 1.00 0.00 29 LYS A C 20
ATOM 11053 O O . LYS A 1 29 ? -10.551 -1.800 -3.145 1.00 0.00 29 LYS A O 20
ATOM 11072 N N . ARG A 1 30 ? -9.136 -0.066 -3.259 1.00 0.00 30 ARG A N 20
ATOM 11073 C CA . ARG A 1 30 ? -7.944 -0.897 -3.188 1.00 0.00 30 ARG A CA 20
ATOM 11074 C C . ARG A 1 30 ? -7.059 -0.480 -2.029 1.00 0.00 30 ARG A C 20
ATOM 11075 O O . ARG A 1 30 ? -7.385 0.441 -1.286 1.00 0.00 30 ARG A O 20
ATOM 11096 N N . PHE A 1 31 ? -5.945 -1.170 -1.885 1.00 0.00 31 PHE A N 20
ATOM 11097 C CA . PHE A 1 31 ? -4.942 -0.831 -0.891 1.00 0.00 31 PHE A CA 20
ATOM 11098 C C . PHE A 1 31 ? -3.691 -0.333 -1.598 1.00 0.00 31 PHE A C 20
ATOM 11099 O O . PHE A 1 31 ? -3.380 -0.776 -2.705 1.00 0.00 31 PHE A O 20
ATOM 11116 N N . TYR A 1 32 ? -2.986 0.592 -0.970 1.00 0.00 32 TYR A N 20
ATOM 11117 C CA . TYR A 1 32 ? -1.793 1.176 -1.559 1.00 0.00 32 TYR A CA 20
ATOM 11118 C C . TYR A 1 32 ? -0.684 1.285 -0.532 1.00 0.00 32 TYR A C 20
ATOM 11119 O O . TYR A 1 32 ? -0.937 1.555 0.644 1.00 0.00 32 TYR A O 20
ATOM 11137 N N . CYS A 1 33 ? 0.541 1.077 -0.980 1.00 0.00 33 CYS A N 20
ATOM 11138 C CA . CYS A 1 33 ? 1.695 1.228 -0.118 1.00 0.00 33 CYS A CA 20
ATOM 11139 C C . CYS A 1 33 ? 1.994 2.705 0.076 1.00 0.00 33 CYS A C 20
ATOM 11140 O O . CYS A 1 33 ? 2.515 3.370 -0.822 1.00 0.00 33 CYS A O 20
ATOM 11147 N N . ARG A 1 34 ? 1.637 3.216 1.239 1.00 0.00 34 ARG A N 20
ATOM 11148 C CA . ARG A 1 34 ? 1.830 4.619 1.561 1.00 0.00 34 ARG A CA 20
ATOM 11149 C C . ARG A 1 34 ? 2.750 4.741 2.763 1.00 0.00 34 ARG A C 20
ATOM 11150 O O . ARG A 1 34 ? 2.977 3.767 3.480 1.00 0.00 34 ARG A O 20
ATOM 11171 N N . ASP A 1 35 ? 3.288 5.924 2.978 1.00 0.00 35 ASP A N 20
ATOM 11172 C CA . ASP A 1 35 ? 4.196 6.140 4.087 1.00 0.00 35 ASP A CA 20
ATOM 11173 C C . ASP A 1 35 ? 3.504 6.903 5.199 1.00 0.00 35 ASP A C 20
ATOM 11174 O O . ASP A 1 35 ? 3.522 8.132 5.236 1.00 0.00 35 ASP A O 20
ATOM 11183 N N . GLN A 1 36 ? 2.876 6.164 6.091 1.00 0.00 36 GLN A N 20
ATOM 11184 C CA . GLN A 1 36 ? 2.202 6.758 7.231 1.00 0.00 36 GLN A CA 20
ATOM 11185 C C . GLN A 1 36 ? 2.989 6.473 8.500 1.00 0.00 36 GLN A C 20
ATOM 11186 O O . GLN A 1 36 ? 3.869 7.290 8.846 1.00 0.00 36 GLN A O 20
#

Solvent-accessible surface area: 2881 Å² total; per-residue (Å²): 125,89,212,24,49,86,81,22,56,126,12,66,69,31,214,124,30,68,133,1,72,109,95,5,15,79,69,84,182,140,60,29,0,75,114,135

Secondary structure (DSSP, 8-state):
-BSBPPTTSB---GGG--SSSSEEEEETTEEEEE--

Sequence (36 aa):
GTYCIELGERCPNPREGDWCCHKCVPEGKRFYCRDQGTYCIELGERCPNPREGDWCCHKCVPEGKRFYCRDQGTYCIELGERCPNPREGDWCCHKCVPEGKRFYCRDQGTYCIELGERCPNPREGDWCCHKCVPEGKRFYCRDQGTYCIELGERCPNPREGDWCCHKCVPEGKRFYCRDQGTYCIELGERCPNPREGDWCCHKCVPEGKRFYCRDQGTYCIELGERCPNPREGDWCCHKCVPEGKRFYCRDQGTYCIELGERCPNPREGDWCCHKCVPEGKRFYCRDQGTYCIELGERCPNPREGDWCCHKCVPEGKRFYCRDQGTYCIELGERCPNPREGDWCCHKCVPEGKRFYCRDQGTYCIELGERCPNPREGDWCCHKCVPEGKRFYCRDQGTYCIELGERCPNPREGDWCCHKCVPEGKRFYCRDQGTYCIELGERCPNPREGDWCCHKCVPEGKRFYCRDQGTYCIELGERCPNPREGDWCCHKCVPEGKRFYCRDQGTYCIELGERCPNPREGDWCCHKCVPEGKRFYCRDQGTYCIELGERCPNPREGDWCCHKCVPEGKRFYCRDQGTYCIELGERCPNPREGDWCCHKCVPEGKRFYCRDQGTYCIELGERCPNPREGDWCCHKCVPEGKRFYCRDQGTYCIELGERCPNPREGDWCCHKCVPEGKRFYCRDQGTYCIELGERCPNPREGDWCCHKCVPEGKRFYCRDQ